Protein AF-A0A7L4EFN4-F1 (afdb_monomer_lite)

Foldseek 3Di:
DDDDDPPDDVVVVQVCQLVCCVLFPPDDPVCSVPDGDDDDDDQDLLDDLVVLLVDPDLVSLVRLLVRLLVCQLQVVWQDDLLLLLLLLLLVCCVPVNADDPVQQDLVNCVVCCSSRGHDDDDDDPCVVVDDDPDDDSSVSNSVSNNVDDHNPDDSSNSSSVSSVSSVPIPQVSWDKGKWWFWWPDDDPPDDTDIQIWIWTQGLFGIWTWRSDDPPPDPCPDDDDDDDDDDPPDDPDDRPTTQATAGLLFKAKEKAQDDDPPPDPHDPPDDVPFAIWIKIWGWDDDPNDIWIKIIIIGGSCNVVRVVSNQVSCVSSVDDDDPPDDDDDPDDDDDDDDPDPGSHPDPRDDDPDSPDPHNVRHDIFIWDDDPPDIGTDDHDPPPPPDDPPDDDDDDDDDDDDDDDDDDDDDDD

Sequence (410 aa):
EVQLKPRHRPLRLVRHWPELLLRFSLGSPAAIAQDEPCLQLRRNVFFPKSRELELQEEELLRLLYEEAREQLQGGRYPVDPPEAAELGALSCRLRLGPFERGRHTELSLRPLLGELLPPGPPARWGALFRRSREPGPAQRLLEAFARAPGPEAPPAGLYRDFLRRCHALPGYGCAFFPGAIERPSGGLLGRGGLRPVSVAVGLEGVTIIDPRQKVLGGFWGSGMGLRGALWVTPPRAPQHVLLSLTYPELCWELVGAVGQDGDPAGQDGDPTEPPQLWLEFDGDHEGAPVNRLLRVFSPQAELMSALIECCIELGGAAPPPEGQAPPPAAAAATPPEPAGARGAPLRRQQSVTQPRLQRLATIDYVREGQELRRVKPPRRSVSFFSRGGAGGGSYSPVAGGTGGAGAEQS

Structure (mmCIF, N/CA/C/O backbone):
data_AF-A0A7L4EFN4-F1
#
_entry.id   AF-A0A7L4EFN4-F1
#
loop_
_atom_site.group_PDB
_atom_site.id
_atom_site.type_symbol
_atom_site.label_atom_id
_atom_site.label_alt_id
_atom_site.label_comp_id
_atom_site.label_asym_id
_atom_site.label_entity_id
_atom_site.label_seq_id
_atom_site.pdbx_PDB_ins_code
_atom_site.Cartn_x
_atom_site.Cartn_y
_atom_site.Cartn_z
_atom_site.occupancy
_atom_site.B_iso_or_equiv
_atom_site.auth_seq_id
_atom_site.auth_comp_id
_atom_site.auth_asym_id
_atom_site.auth_atom_id
_atom_site.pdbx_PDB_model_num
ATOM 1 N N . GLU A 1 1 ? -1.710 -10.822 -4.752 1.00 87.12 1 GLU A N 1
ATOM 2 C CA . GLU A 1 1 ? -3.005 -10.108 -4.854 1.00 87.12 1 GLU A CA 1
ATOM 3 C C . GLU A 1 1 ? -3.145 -9.563 -6.265 1.00 87.12 1 GLU A C 1
ATOM 5 O O . GLU A 1 1 ? -2.152 -9.091 -6.801 1.00 87.12 1 GLU A O 1
ATOM 10 N N . VAL A 1 2 ? -4.327 -9.658 -6.879 1.00 89.94 2 VAL A N 1
ATOM 11 C CA . VAL A 1 2 ? -4.581 -9.141 -8.235 1.00 89.94 2 VAL A CA 1
ATOM 12 C C . VAL A 1 2 ? -5.962 -8.494 -8.257 1.00 89.94 2 VAL A C 1
ATOM 14 O O . VAL A 1 2 ? -6.944 -9.137 -7.889 1.00 89.94 2 VAL A O 1
ATOM 17 N N . GLN A 1 3 ? -6.054 -7.241 -8.710 1.00 93.50 3 GLN A N 1
ATOM 18 C CA . GLN A 1 3 ? -7.346 -6.593 -8.928 1.00 93.50 3 GLN A CA 1
ATOM 19 C C . GLN A 1 3 ? -7.987 -7.123 -10.215 1.00 93.50 3 GLN A C 1
ATOM 21 O O . GLN A 1 3 ? -7.416 -7.036 -11.303 1.00 93.50 3 GLN A O 1
ATOM 26 N N . LEU A 1 4 ? -9.194 -7.674 -10.098 1.00 93.06 4 LEU A N 1
ATOM 27 C CA . LEU A 1 4 ? -9.933 -8.200 -11.241 1.00 93.06 4 LEU A CA 1
ATOM 28 C C . LEU A 1 4 ? -10.665 -7.083 -11.992 1.00 93.06 4 LEU A C 1
ATOM 30 O O . LEU A 1 4 ? -11.168 -6.135 -11.394 1.00 93.06 4 LEU A O 1
ATOM 34 N N . LYS A 1 5 ? -10.769 -7.220 -13.319 1.00 91.69 5 LYS A N 1
ATOM 35 C CA . LYS A 1 5 ? -11.631 -6.364 -14.144 1.00 91.69 5 LYS A CA 1
ATOM 36 C C . LYS A 1 5 ? -13.095 -6.804 -13.987 1.00 91.69 5 LYS A C 1
ATOM 38 O O . LYS A 1 5 ? -13.323 -8.005 -13.838 1.00 91.69 5 LYS A O 1
ATOM 43 N N . PRO A 1 6 ? -14.088 -5.905 -14.141 1.00 91.81 6 PRO A N 1
ATOM 44 C CA . PRO A 1 6 ? -15.510 -6.248 -13.984 1.00 91.81 6 PRO A CA 1
ATOM 45 C C . PRO A 1 6 ? -15.987 -7.428 -14.847 1.00 91.81 6 PRO A C 1
ATOM 47 O O . PRO A 1 6 ? -16.866 -8.184 -14.454 1.00 91.81 6 PRO A O 1
ATOM 50 N N . ARG A 1 7 ? -15.373 -7.621 -16.022 1.00 92.69 7 ARG A N 1
ATOM 51 C CA . ARG A 1 7 ? -15.680 -8.720 -16.954 1.00 92.69 7 ARG A CA 1
ATOM 52 C C . ARG A 1 7 ? -15.039 -10.068 -16.599 1.00 92.69 7 ARG A C 1
ATOM 54 O O . ARG A 1 7 ? -15.344 -11.073 -17.241 1.00 92.69 7 ARG A O 1
ATOM 61 N N . HIS A 1 8 ? -14.100 -10.104 -15.653 1.00 92.94 8 HIS A N 1
ATOM 62 C CA . HIS A 1 8 ? -13.446 -11.349 -15.258 1.00 92.94 8 HIS A CA 1
ATOM 63 C C . HIS A 1 8 ? -14.428 -12.266 -14.527 1.00 92.94 8 HIS A C 1
ATOM 65 O O . HIS A 1 8 ? -15.327 -11.817 -13.826 1.00 92.94 8 HIS A O 1
ATOM 71 N N . ARG A 1 9 ? -14.233 -13.579 -14.682 1.00 92.50 9 ARG A N 1
ATOM 72 C CA . ARG A 1 9 ? -15.004 -14.612 -13.982 1.00 92.50 9 ARG A CA 1
ATOM 73 C C . ARG A 1 9 ? -14.107 -15.232 -12.910 1.00 92.50 9 ARG A C 1
ATOM 75 O O . ARG A 1 9 ? -13.312 -16.105 -13.262 1.00 92.50 9 ARG A O 1
ATOM 82 N N . PRO A 1 10 ? -14.201 -14.818 -11.634 1.00 90.81 10 PRO A N 1
ATOM 83 C CA . PRO A 1 10 ? -13.188 -15.165 -10.639 1.00 90.81 10 PRO A CA 1
ATOM 84 C C . PRO A 1 10 ? -13.036 -16.678 -10.426 1.00 90.81 10 PRO A C 1
ATOM 86 O O . PRO A 1 10 ? -11.923 -17.188 -10.396 1.00 90.81 10 PRO A O 1
ATOM 89 N N . LEU A 1 11 ? -14.142 -17.429 -10.436 1.00 87.69 11 LEU A N 1
ATOM 90 C CA . LEU A 1 11 ? -14.120 -18.894 -10.309 1.00 87.69 11 LEU A CA 1
ATOM 91 C C . LEU A 1 11 ? -13.404 -19.612 -11.466 1.00 87.69 11 LEU A C 1
ATOM 93 O O . LEU A 1 11 ? -12.916 -20.725 -11.295 1.00 87.69 11 LEU A O 1
ATOM 97 N N . ARG A 1 12 ? -13.318 -18.996 -12.655 1.00 89.38 12 ARG A N 1
ATOM 98 C CA . ARG A 1 12 ? -12.508 -19.543 -13.756 1.00 89.38 12 ARG A CA 1
ATOM 99 C C . ARG A 1 12 ? -11.021 -19.272 -13.554 1.00 89.38 12 ARG A C 1
ATOM 101 O O . ARG A 1 12 ? -10.216 -20.084 -13.994 1.00 89.38 12 ARG A O 1
ATOM 108 N N . LEU A 1 13 ? -10.660 -18.169 -12.898 1.00 87.56 13 LEU A N 1
ATOM 109 C CA . LEU A 1 13 ? -9.265 -17.843 -12.592 1.00 87.56 13 LEU A CA 1
ATOM 110 C C . LEU A 1 13 ? -8.680 -18.789 -11.547 1.00 87.56 13 LEU A C 1
ATOM 112 O O . LEU A 1 13 ? -7.526 -19.164 -11.686 1.00 87.56 13 LEU A O 1
ATOM 116 N N . VAL A 1 14 ? -9.487 -19.252 -10.585 1.00 88.50 14 VAL A N 1
ATOM 117 C CA . VAL A 1 14 ? -9.067 -20.268 -9.601 1.00 88.50 14 VAL A CA 1
ATOM 118 C C . VAL A 1 14 ? -8.507 -21.518 -10.286 1.00 88.50 14 VAL A C 1
ATOM 120 O O . VAL A 1 14 ? -7.489 -22.048 -9.862 1.00 88.50 14 VAL A O 1
ATOM 123 N N . ARG A 1 15 ? -9.120 -21.954 -11.396 1.00 88.50 15 ARG A N 1
ATOM 124 C CA . ARG A 1 15 ? -8.648 -23.122 -12.161 1.00 88.50 15 ARG A CA 1
ATOM 125 C C . ARG A 1 15 ? -7.286 -22.921 -12.821 1.00 88.50 15 ARG A C 1
ATOM 127 O O . ARG A 1 15 ? -6.629 -23.910 -13.090 1.00 88.50 15 ARG A O 1
ATOM 134 N N . HIS A 1 16 ? -6.919 -21.673 -13.100 1.00 90.44 16 HIS A N 1
ATOM 135 C CA . HIS A 1 16 ? -5.650 -21.305 -13.730 1.00 90.44 16 HIS A CA 1
ATOM 136 C C . HIS A 1 16 ? -4.651 -20.745 -12.706 1.00 90.44 16 HIS A C 1
ATOM 138 O O . HIS A 1 16 ? -3.652 -20.126 -13.073 1.00 90.44 16 HIS A O 1
ATOM 144 N N . TRP A 1 17 ? -4.963 -20.844 -11.409 1.00 91.31 17 TRP A N 1
ATOM 145 C CA . TRP A 1 17 ? -4.147 -20.248 -10.360 1.00 91.31 17 TRP A CA 1
ATOM 146 C C . TRP A 1 17 ? -2.728 -20.823 -10.311 1.00 91.31 17 TRP A C 1
ATOM 148 O O . TRP A 1 17 ? -1.796 -20.019 -10.259 1.00 91.31 17 TRP A O 1
ATOM 158 N N . PRO A 1 18 ? -2.515 -22.153 -10.421 1.00 89.31 18 PRO A N 1
ATOM 159 C CA . PRO A 1 18 ? -1.166 -22.713 -10.471 1.00 89.31 18 PRO A CA 1
ATOM 160 C C . PRO A 1 18 ? -0.329 -22.144 -11.625 1.00 89.31 18 PRO A C 1
ATOM 162 O O . PRO A 1 18 ? 0.821 -21.760 -11.425 1.00 89.31 18 PRO A O 1
ATOM 165 N N . GLU A 1 19 ? -0.907 -22.015 -12.821 1.00 89.44 19 GLU A N 1
ATOM 166 C CA . GLU A 1 19 ? -0.237 -21.462 -14.001 1.00 89.44 19 GLU A CA 1
ATOM 167 C C . GLU A 1 19 ? 0.092 -19.976 -13.820 1.00 89.44 19 GLU A C 1
ATOM 169 O O . GLU A 1 19 ? 1.180 -19.523 -14.182 1.00 89.44 19 GLU A O 1
ATOM 174 N N . LEU A 1 20 ? -0.825 -19.211 -13.222 1.00 90.31 20 LEU A N 1
ATOM 175 C CA . LEU A 1 20 ? -0.593 -17.806 -12.892 1.00 90.31 20 LEU A CA 1
ATOM 176 C C . LEU A 1 20 ? 0.536 -17.649 -11.869 1.00 90.31 20 LEU A C 1
ATOM 178 O O . LEU A 1 20 ? 1.372 -16.761 -12.029 1.00 90.31 20 LEU A O 1
ATOM 182 N N . LEU A 1 21 ? 0.602 -18.510 -10.851 1.00 89.31 21 LEU A N 1
ATOM 183 C CA . LEU A 1 21 ? 1.691 -18.496 -9.876 1.00 89.31 21 LEU A CA 1
ATOM 184 C C . LEU A 1 21 ? 3.031 -18.855 -10.520 1.00 89.31 21 LEU A C 1
ATOM 186 O O . LEU A 1 21 ? 4.016 -18.170 -10.262 1.00 89.31 21 LEU A O 1
ATOM 190 N N . LEU A 1 22 ? 3.080 -19.868 -11.387 1.00 87.19 22 LEU A N 1
ATOM 191 C CA . LEU A 1 22 ? 4.308 -20.230 -12.103 1.00 87.19 22 LEU A CA 1
ATOM 192 C C . LEU A 1 22 ? 4.820 -19.090 -12.989 1.00 87.19 22 LEU A C 1
ATOM 194 O O . LEU A 1 22 ? 6.027 -18.884 -13.080 1.00 87.19 22 LEU A O 1
ATOM 198 N N . ARG A 1 23 ? 3.914 -18.330 -13.615 1.00 87.12 23 ARG A N 1
ATOM 199 C CA . ARG A 1 23 ? 4.282 -17.206 -14.485 1.00 87.12 23 ARG A CA 1
ATOM 200 C C . ARG A 1 23 ? 4.665 -15.946 -13.714 1.00 87.12 23 ARG A C 1
ATOM 202 O O . ARG A 1 23 ? 5.585 -15.247 -14.122 1.00 87.12 23 ARG A O 1
ATOM 209 N N . PHE A 1 24 ? 3.939 -15.621 -12.646 1.00 88.56 24 PHE A N 1
ATOM 210 C CA . PHE A 1 24 ? 3.994 -14.297 -12.019 1.00 88.56 24 PHE A CA 1
ATOM 211 C C . PHE A 1 24 ? 4.542 -14.295 -10.587 1.00 88.56 24 PHE A C 1
ATOM 213 O O . PHE A 1 24 ? 4.743 -13.222 -10.022 1.00 88.56 24 PHE A O 1
ATOM 220 N N . SER A 1 25 ? 4.777 -15.444 -9.955 1.00 84.38 25 SER A N 1
ATOM 221 C CA . SER A 1 25 ? 5.258 -15.496 -8.570 1.00 84.38 25 SER A CA 1
ATOM 222 C C . SER A 1 25 ? 6.784 -15.491 -8.479 1.00 84.38 25 SER A C 1
ATOM 224 O O . SER A 1 25 ? 7.489 -16.027 -9.325 1.00 84.38 25 SER A O 1
ATOM 226 N N . LEU A 1 26 ? 7.291 -14.919 -7.387 1.00 80.12 26 LEU A N 1
ATOM 227 C CA . LEU A 1 26 ? 8.680 -15.070 -6.931 1.00 80.12 26 LEU A CA 1
ATOM 228 C C . LEU A 1 26 ? 8.793 -16.102 -5.787 1.00 80.12 26 LEU A C 1
ATOM 230 O O . LEU A 1 26 ? 9.808 -16.162 -5.091 1.00 80.12 26 LEU A O 1
ATOM 234 N N . GLY A 1 27 ? 7.722 -16.859 -5.529 1.00 77.88 27 GLY A N 1
ATOM 235 C CA . GLY A 1 27 ? 7.653 -17.858 -4.468 1.00 77.88 27 GLY A CA 1
ATOM 236 C C . GLY A 1 27 ? 8.519 -19.086 -4.750 1.00 77.88 27 GLY A C 1
ATOM 237 O O . GLY A 1 27 ? 8.754 -19.461 -5.894 1.00 77.88 27 GLY A O 1
ATOM 238 N N . SER A 1 28 ? 8.979 -19.749 -3.686 1.00 81.94 28 SER A N 1
ATOM 239 C CA . SER A 1 28 ? 9.609 -21.068 -3.827 1.00 81.94 28 SER A CA 1
ATOM 240 C C . SER A 1 28 ? 8.607 -22.094 -4.383 1.00 81.94 28 SER A C 1
ATOM 242 O O . SER A 1 28 ? 7.412 -21.946 -4.115 1.00 81.94 28 SER A O 1
ATOM 244 N N . PRO A 1 29 ? 9.055 -23.174 -5.052 1.00 84.94 29 PRO A N 1
ATOM 245 C CA . PRO A 1 29 ? 8.155 -24.220 -5.542 1.00 84.94 29 PRO A CA 1
ATOM 246 C C . PRO A 1 29 ? 7.222 -24.783 -4.461 1.00 84.94 29 PRO A C 1
ATOM 248 O O . PRO A 1 29 ? 6.041 -24.990 -4.712 1.00 84.94 29 PRO A O 1
ATOM 251 N N . ALA A 1 30 ? 7.723 -24.953 -3.232 1.00 87.00 30 ALA A N 1
ATOM 252 C CA . ALA A 1 30 ? 6.919 -25.412 -2.101 1.00 87.00 30 ALA A CA 1
ATOM 253 C C . ALA A 1 30 ? 5.837 -24.400 -1.688 1.00 87.00 30 ALA A C 1
ATOM 255 O O . ALA A 1 30 ? 4.728 -24.802 -1.355 1.00 87.00 30 ALA A O 1
ATOM 256 N N . ALA A 1 31 ? 6.150 -23.100 -1.729 1.00 84.44 31 ALA A N 1
ATOM 257 C CA . ALA A 1 31 ? 5.183 -22.046 -1.431 1.00 84.44 31 ALA A CA 1
ATOM 258 C C . ALA A 1 31 ? 4.107 -21.957 -2.521 1.00 84.44 31 ALA A C 1
ATOM 260 O O . ALA A 1 31 ? 2.933 -21.888 -2.195 1.00 84.44 31 ALA A O 1
ATOM 261 N N . ILE A 1 32 ? 4.501 -22.026 -3.798 1.00 87.50 32 ILE A N 1
ATOM 262 C CA . ILE A 1 32 ? 3.569 -22.035 -4.936 1.00 87.50 32 ILE A CA 1
ATOM 263 C C . ILE A 1 32 ? 2.629 -23.245 -4.866 1.00 87.50 32 ILE A C 1
ATOM 265 O O . ILE A 1 32 ? 1.433 -23.097 -5.078 1.00 87.50 32 ILE A O 1
ATOM 269 N N . ALA A 1 33 ? 3.149 -24.430 -4.532 1.00 87.94 33 ALA A N 1
ATOM 270 C CA . ALA A 1 33 ? 2.354 -25.655 -4.450 1.00 87.94 33 ALA A CA 1
ATOM 271 C C . ALA A 1 33 ? 1.297 -25.646 -3.329 1.00 87.94 33 ALA A C 1
ATOM 273 O O . ALA A 1 33 ? 0.359 -26.435 -3.383 1.00 87.94 33 ALA A O 1
ATOM 274 N N . GLN A 1 34 ? 1.464 -24.796 -2.313 1.00 89.38 34 GLN A N 1
ATOM 275 C CA . GLN A 1 34 ? 0.554 -24.675 -1.167 1.00 89.38 34 GLN A CA 1
ATOM 276 C C . GLN A 1 34 ? -0.332 -23.422 -1.242 1.00 89.38 34 GLN A C 1
ATOM 278 O O . GLN A 1 34 ? -1.137 -23.196 -0.342 1.00 89.38 34 GLN A O 1
ATOM 283 N N . ASP A 1 35 ? -0.155 -22.578 -2.260 1.00 91.25 35 ASP A N 1
ATOM 284 C CA . ASP A 1 35 ? -0.866 -21.307 -2.379 1.00 91.25 35 ASP A CA 1
ATOM 285 C C . ASP A 1 35 ? -2.257 -21.522 -2.996 1.00 91.25 35 ASP A C 1
ATOM 287 O O . ASP A 1 35 ? -2.402 -22.082 -4.085 1.00 91.25 35 ASP A O 1
ATOM 291 N N . GLU A 1 36 ? -3.288 -21.056 -2.288 1.00 90.62 36 GLU A N 1
ATOM 292 C CA . GLU A 1 36 ? -4.684 -21.130 -2.713 1.00 90.62 36 GLU A CA 1
ATOM 293 C C . GLU A 1 36 ? -5.283 -19.721 -2.854 1.00 90.62 36 GLU A C 1
ATOM 295 O O . GLU A 1 36 ? -5.143 -18.885 -1.952 1.00 90.62 36 GLU A O 1
ATOM 300 N N . PRO A 1 37 ? -6.000 -19.425 -3.954 1.00 92.31 37 PRO A N 1
ATOM 301 C CA . PRO A 1 37 ? -6.595 -18.115 -4.155 1.00 92.31 37 PRO A CA 1
ATOM 302 C C . PRO A 1 37 ? -7.880 -17.968 -3.339 1.00 92.31 37 PRO A C 1
ATOM 304 O O . PRO A 1 37 ? -8.733 -18.854 -3.320 1.00 92.31 37 PRO A O 1
ATOM 307 N N . CYS A 1 38 ? -8.095 -16.781 -2.773 1.00 91.75 38 CYS A N 1
ATOM 308 C CA . CYS A 1 38 ? -9.383 -16.383 -2.210 1.00 91.75 38 CYS A CA 1
ATOM 309 C C . CYS A 1 38 ? -9.903 -15.102 -2.872 1.00 91.75 38 CYS A C 1
ATOM 311 O O . CYS A 1 38 ? -9.138 -14.285 -3.392 1.00 91.75 38 CYS A O 1
ATOM 313 N N . LEU A 1 39 ? -11.227 -14.929 -2.869 1.00 92.88 39 LEU A N 1
ATOM 314 C CA . LEU A 1 39 ? -11.858 -13.690 -3.314 1.00 92.88 39 LEU A CA 1
ATOM 315 C C . LEU A 1 39 ? -11.998 -12.740 -2.137 1.00 92.88 39 LEU A C 1
ATOM 317 O O . LEU A 1 39 ? -12.513 -13.116 -1.088 1.00 92.88 39 LEU A O 1
ATOM 321 N N . GLN A 1 40 ? -11.563 -11.504 -2.343 1.00 92.69 40 GLN A N 1
ATOM 322 C CA . GLN A 1 40 ? -11.603 -10.458 -1.335 1.00 92.69 40 GLN A CA 1
ATOM 323 C C . GLN A 1 40 ? -12.291 -9.225 -1.913 1.00 92.69 40 GLN A C 1
ATOM 325 O O . GLN A 1 40 ? -12.031 -8.839 -3.056 1.00 92.69 40 GLN A O 1
ATOM 330 N N . LEU A 1 41 ? -13.155 -8.601 -1.114 1.00 93.56 41 LEU A N 1
ATOM 331 C CA . LEU A 1 41 ? -13.611 -7.242 -1.370 1.00 93.56 41 LEU A CA 1
ATOM 332 C C . LEU A 1 41 ? -12.538 -6.297 -0.840 1.00 93.56 41 LEU A C 1
ATOM 334 O O . LEU A 1 41 ? -12.240 -6.327 0.350 1.00 93.56 41 LEU A O 1
ATOM 338 N N . ARG A 1 42 ? -11.954 -5.494 -1.728 1.00 95.06 42 ARG A N 1
ATOM 339 C CA . ARG A 1 42 ? -10.861 -4.580 -1.398 1.00 95.06 42 ARG A CA 1
ATOM 340 C C . ARG A 1 42 ? -11.022 -3.233 -2.076 1.00 95.06 42 ARG A C 1
ATOM 342 O O . ARG A 1 42 ? -11.760 -3.106 -3.057 1.00 95.06 42 ARG A O 1
ATOM 349 N N . ARG A 1 43 ? -10.300 -2.241 -1.568 1.00 95.19 43 ARG A N 1
ATOM 350 C CA . ARG A 1 43 ? -10.169 -0.914 -2.153 1.00 95.19 43 ARG A CA 1
ATOM 351 C C . ARG A 1 43 ? -9.725 -1.034 -3.609 1.00 95.19 43 ARG A C 1
ATOM 353 O O . ARG A 1 43 ? -8.708 -1.648 -3.924 1.00 95.19 43 ARG A O 1
ATOM 360 N N . ASN A 1 44 ? -10.468 -0.384 -4.497 1.00 95.12 44 ASN A N 1
ATOM 361 C CA . ASN A 1 44 ? -10.072 -0.249 -5.891 1.00 95.12 44 ASN A CA 1
ATOM 362 C C . ASN A 1 44 ? -8.837 0.664 -5.983 1.00 95.12 44 ASN A C 1
ATOM 364 O O . ASN A 1 44 ? -8.884 1.803 -5.518 1.00 95.12 44 ASN A O 1
ATOM 368 N N . VAL A 1 45 ? -7.749 0.192 -6.600 1.00 94.69 45 VAL A N 1
ATOM 369 C CA . VAL A 1 45 ? -6.512 0.974 -6.796 1.00 94.69 45 VAL A CA 1
ATOM 370 C C . VAL A 1 45 ? -6.772 2.302 -7.520 1.00 94.69 45 VAL A C 1
ATOM 372 O O . VAL A 1 45 ? -6.104 3.293 -7.240 1.00 94.69 45 VAL A O 1
ATOM 375 N N . PHE A 1 46 ? -7.799 2.344 -8.375 1.00 94.06 46 PHE A N 1
ATOM 376 C CA . PHE A 1 46 ? -8.214 3.518 -9.144 1.00 94.06 46 PHE A CA 1
ATOM 377 C C . PHE A 1 46 ? -9.207 4.433 -8.416 1.00 94.06 46 PHE A C 1
ATOM 379 O O . PHE A 1 46 ? -9.695 5.390 -9.009 1.00 94.06 46 PHE A O 1
ATOM 386 N N . PHE A 1 47 ? -9.548 4.160 -7.155 1.00 93.38 47 PHE A N 1
ATOM 387 C CA . PHE A 1 47 ? -10.364 5.085 -6.373 1.00 93.38 47 PHE A CA 1
ATOM 388 C C . PHE A 1 47 ? -9.476 6.212 -5.812 1.00 93.38 47 PHE A C 1
ATOM 390 O O . PHE A 1 47 ? -8.473 5.906 -5.159 1.00 93.38 47 PHE A O 1
ATOM 397 N N . PRO A 1 48 ? -9.776 7.503 -6.043 1.00 91.44 48 PRO A N 1
ATOM 398 C CA . PRO A 1 48 ? -8.954 8.596 -5.526 1.00 91.44 48 PRO A CA 1
ATOM 399 C C . PRO A 1 48 ? -9.013 8.695 -3.999 1.00 91.44 48 PRO A C 1
ATOM 401 O O . PRO A 1 48 ? -10.097 8.677 -3.418 1.00 91.44 48 PRO A O 1
ATOM 404 N N . LYS A 1 49 ? -7.858 8.887 -3.347 1.00 90.44 49 LYS A N 1
ATOM 405 C CA . LYS A 1 49 ? -7.780 9.061 -1.884 1.00 90.44 49 LYS A CA 1
ATOM 406 C C . LYS A 1 49 ? -8.657 10.218 -1.396 1.00 90.44 49 LYS A C 1
ATOM 408 O O . LYS A 1 49 ? -9.375 10.065 -0.417 1.00 90.44 49 LYS A O 1
ATOM 413 N N . SER A 1 50 ? -8.659 11.350 -2.104 1.00 87.19 50 SER A N 1
ATOM 414 C CA . SER A 1 50 ? -9.457 12.533 -1.742 1.00 87.19 50 SER A CA 1
ATOM 415 C C . SER A 1 50 ? -10.947 12.221 -1.577 1.00 87.19 50 SER A C 1
ATOM 417 O O . SER A 1 50 ? -11.566 12.690 -0.625 1.00 87.19 50 SER A O 1
ATOM 419 N N . ARG A 1 51 ? -11.494 11.354 -2.438 1.00 92.88 51 ARG A N 1
ATOM 420 C CA . ARG A 1 51 ? -12.901 10.937 -2.399 1.00 92.88 51 ARG A CA 1
ATOM 421 C C . ARG A 1 51 ? -13.230 10.025 -1.218 1.00 92.88 51 ARG A C 1
ATOM 423 O O . ARG A 1 51 ? -14.380 9.982 -0.800 1.00 92.88 51 ARG A O 1
ATOM 430 N N . GLU A 1 52 ? -12.253 9.330 -0.635 1.00 94.56 52 GLU A N 1
ATOM 431 C CA . GLU A 1 52 ? -12.490 8.466 0.534 1.00 94.56 52 GLU A CA 1
ATOM 432 C C . GLU A 1 52 ? -12.963 9.257 1.754 1.00 94.56 52 GLU A C 1
ATOM 434 O O . GLU A 1 52 ? -13.798 8.772 2.512 1.00 94.56 52 GLU A O 1
ATOM 439 N N . LEU A 1 53 ? -12.455 10.480 1.948 1.00 92.00 53 LEU A N 1
ATOM 440 C CA . LEU A 1 53 ? -12.827 11.309 3.100 1.00 92.00 53 LEU A CA 1
ATOM 441 C C . LEU A 1 53 ? -14.192 11.991 2.923 1.00 92.00 53 LEU A C 1
ATOM 443 O O . LEU A 1 53 ? -14.787 12.421 3.912 1.00 92.00 53 LEU A O 1
ATOM 447 N N . GLU A 1 54 ? -14.687 12.066 1.685 1.00 94.94 54 GLU A N 1
ATOM 448 C CA . GLU A 1 54 ? -16.001 12.617 1.329 1.00 94.94 54 GLU A CA 1
ATOM 449 C C . GLU A 1 54 ? -17.142 11.610 1.546 1.00 94.94 54 GLU A C 1
ATOM 451 O O . GLU A 1 54 ? -18.306 12.013 1.627 1.00 94.94 54 GLU A O 1
ATOM 456 N N . LEU A 1 55 ? -16.822 10.314 1.671 1.00 95.00 55 LEU A N 1
ATOM 457 C CA . LEU A 1 55 ? -17.799 9.256 1.927 1.00 95.00 55 LEU A CA 1
ATOM 458 C C . LEU A 1 55 ? -18.597 9.564 3.192 1.00 95.00 55 LEU A C 1
ATOM 460 O O . LEU A 1 55 ? -18.012 9.892 4.223 1.00 95.00 55 LEU A O 1
ATOM 464 N N . GLN A 1 56 ? -19.924 9.450 3.115 1.00 95.06 56 GLN A N 1
ATOM 465 C CA . GLN A 1 56 ? -20.829 9.668 4.250 1.00 95.06 56 GLN A CA 1
ATOM 466 C C . GLN A 1 56 ? -21.129 8.374 5.013 1.00 95.06 56 GLN A C 1
ATOM 468 O O . GLN A 1 56 ? -21.224 8.410 6.237 1.00 95.06 56 GLN A O 1
ATOM 473 N N . GLU A 1 57 ? -21.195 7.250 4.296 1.00 96.94 57 GLU A N 1
ATOM 474 C CA . GLU A 1 57 ? -21.541 5.936 4.843 1.00 96.94 57 GLU A CA 1
ATOM 475 C C . GLU A 1 57 ? -20.453 5.402 5.786 1.00 96.94 57 GLU A C 1
ATOM 477 O O . GLU A 1 57 ? -19.293 5.217 5.393 1.00 96.94 57 GLU A O 1
ATOM 482 N N . GLU A 1 58 ? -20.833 5.116 7.032 1.00 96.94 58 GLU A N 1
ATOM 483 C CA . GLU A 1 58 ? -19.916 4.609 8.055 1.00 96.94 58 GLU A CA 1
ATOM 484 C C . GLU A 1 58 ? -19.362 3.230 7.678 1.00 96.94 58 GLU A C 1
ATOM 486 O O . GLU A 1 58 ? -18.179 2.956 7.880 1.00 96.94 58 GLU A O 1
ATOM 491 N N . GLU A 1 59 ? -20.176 2.373 7.065 1.00 97.00 59 GLU A N 1
ATOM 492 C CA . GLU A 1 59 ? -19.799 1.021 6.666 1.00 97.00 59 GLU A CA 1
ATOM 493 C C . GLU A 1 59 ? -18.704 1.023 5.598 1.00 97.00 59 GLU A C 1
ATOM 495 O O . GLU A 1 59 ? -17.795 0.192 5.655 1.00 97.00 59 GLU A O 1
ATOM 500 N N . LEU A 1 60 ? -18.745 1.965 4.649 1.00 96.94 60 LEU A N 1
ATOM 501 C CA . LEU A 1 60 ? -17.704 2.099 3.626 1.00 96.94 60 LEU A CA 1
ATOM 502 C C . LEU A 1 60 ? -16.391 2.594 4.236 1.00 96.94 60 LEU A C 1
ATOM 504 O O . LEU A 1 60 ? -15.326 2.052 3.935 1.00 96.94 60 LEU A O 1
ATOM 508 N N . LEU A 1 61 ? -16.467 3.575 5.140 1.00 97.75 61 LEU A N 1
ATOM 509 C CA . LEU A 1 61 ? -15.310 4.051 5.900 1.00 97.75 61 LEU A CA 1
ATOM 510 C C . LEU A 1 61 ? -14.704 2.933 6.751 1.00 97.75 61 LEU A C 1
ATOM 512 O O . LEU A 1 61 ? -13.483 2.790 6.794 1.00 97.75 61 LEU A O 1
ATOM 516 N N . ARG A 1 62 ? -15.547 2.103 7.374 1.00 97.88 62 ARG A N 1
ATOM 517 C CA . ARG A 1 62 ? -15.117 0.933 8.139 1.00 97.88 62 ARG A CA 1
ATOM 518 C C . ARG A 1 62 ? -14.397 -0.077 7.250 1.00 97.88 62 ARG A C 1
ATOM 520 O O . ARG A 1 62 ? -13.341 -0.548 7.646 1.00 97.88 62 ARG A O 1
ATOM 527 N N . LEU A 1 63 ? -14.915 -0.398 6.061 1.00 97.69 63 LEU A N 1
ATOM 528 C CA . LEU A 1 63 ? -14.250 -1.327 5.134 1.00 97.69 63 LEU A CA 1
ATOM 529 C C . LEU A 1 63 ? -12.861 -0.824 4.710 1.00 97.69 63 LEU A C 1
ATOM 531 O O . LEU A 1 63 ? -11.899 -1.590 4.739 1.00 97.69 63 LEU A O 1
ATOM 535 N N . LEU A 1 64 ? -12.742 0.465 4.374 1.00 97.94 64 LEU A N 1
ATOM 536 C CA . LEU A 1 64 ? -11.453 1.085 4.051 1.00 97.94 64 LEU A CA 1
ATOM 537 C C . LEU A 1 64 ? -10.496 1.065 5.250 1.00 97.94 64 LEU A C 1
ATOM 539 O O . LEU A 1 64 ? -9.316 0.757 5.092 1.00 97.94 64 LEU A O 1
ATOM 543 N N . TYR A 1 65 ? -11.002 1.371 6.448 1.00 97.88 65 TYR A N 1
ATOM 544 C CA . TYR A 1 65 ? -10.232 1.328 7.689 1.00 97.88 65 TYR A CA 1
ATOM 545 C C . TYR A 1 65 ? -9.710 -0.078 7.995 1.00 97.88 65 TYR A C 1
ATOM 547 O O . TYR A 1 65 ? -8.529 -0.224 8.301 1.00 97.88 65 TYR A O 1
ATOM 555 N N . GLU A 1 66 ? -10.563 -1.102 7.914 1.00 96.88 66 GLU A N 1
ATOM 556 C CA . GLU A 1 66 ? -10.191 -2.492 8.197 1.00 96.88 66 GLU A CA 1
ATOM 557 C C . GLU A 1 66 ? -9.072 -2.948 7.253 1.00 96.88 66 GLU A C 1
ATOM 559 O O . GLU A 1 66 ? -8.040 -3.436 7.713 1.00 96.88 66 GLU A O 1
ATOM 564 N N . GLU A 1 67 ? -9.202 -2.664 5.953 1.00 96.06 67 GLU A N 1
ATOM 565 C CA . GLU A 1 67 ? -8.141 -2.939 4.984 1.00 96.06 67 GLU A CA 1
ATOM 566 C C . GLU A 1 67 ? -6.850 -2.172 5.312 1.00 96.06 67 GLU A C 1
ATOM 568 O O . GLU A 1 67 ? -5.767 -2.758 5.354 1.00 96.06 67 GLU A O 1
ATOM 573 N N . ALA A 1 68 ? -6.937 -0.865 5.567 1.00 96.44 68 ALA A N 1
ATOM 574 C CA . ALA A 1 68 ? -5.774 -0.038 5.879 1.00 96.44 68 ALA A CA 1
ATOM 575 C C . ALA A 1 68 ? -5.051 -0.513 7.151 1.00 96.44 68 ALA A C 1
ATOM 577 O O . ALA A 1 68 ? -3.817 -0.554 7.187 1.00 96.44 68 ALA A O 1
ATOM 578 N N . ARG A 1 69 ? -5.811 -0.909 8.180 1.00 95.38 69 ARG A N 1
ATOM 579 C CA . ARG A 1 69 ? -5.297 -1.458 9.439 1.00 95.38 69 ARG A CA 1
ATOM 580 C C . ARG A 1 69 ? -4.564 -2.773 9.204 1.00 95.38 69 ARG A C 1
ATOM 582 O O . ARG A 1 69 ? -3.449 -2.922 9.695 1.00 95.38 69 ARG A O 1
ATOM 589 N N . GLU A 1 70 ? -5.140 -3.692 8.432 1.00 92.00 70 GLU A N 1
ATOM 590 C CA . GLU A 1 70 ? -4.496 -4.965 8.087 1.00 92.00 70 GLU A CA 1
ATOM 591 C C . GLU A 1 70 ? -3.188 -4.754 7.312 1.00 92.00 70 GLU A C 1
ATOM 593 O O . GLU A 1 70 ? -2.176 -5.394 7.604 1.00 92.00 70 GLU A O 1
ATOM 598 N N . GLN A 1 71 ? -3.157 -3.815 6.361 1.00 91.00 71 GLN A N 1
ATOM 599 C CA . GLN A 1 71 ? -1.941 -3.497 5.603 1.00 91.00 71 GLN A CA 1
ATOM 600 C C . GLN A 1 71 ? -0.848 -2.864 6.477 1.00 91.00 71 GLN A C 1
ATOM 602 O O . GLN A 1 71 ? 0.337 -3.188 6.330 1.00 91.00 71 GLN A O 1
ATOM 607 N N . LEU A 1 72 ? -1.238 -1.994 7.415 1.00 89.69 72 LEU A N 1
ATOM 608 C CA . LEU A 1 72 ? -0.340 -1.408 8.408 1.00 89.69 72 LEU A CA 1
ATOM 609 C C . LEU A 1 72 ? 0.238 -2.490 9.332 1.00 89.69 72 LEU A C 1
ATOM 611 O O . LEU A 1 72 ? 1.455 -2.578 9.489 1.00 89.69 72 LEU A O 1
ATOM 615 N N . GLN A 1 73 ? -0.622 -3.348 9.887 1.00 87.06 73 GLN A N 1
ATOM 616 C CA . GLN A 1 73 ? -0.242 -4.474 10.742 1.00 87.06 73 GLN A CA 1
ATOM 617 C C . GLN A 1 73 ? 0.667 -5.463 10.000 1.00 87.06 73 GLN A C 1
ATOM 619 O O . GLN A 1 73 ? 1.640 -5.952 10.562 1.00 87.06 73 GLN A O 1
ATOM 624 N N . GLY A 1 74 ? 0.408 -5.720 8.718 1.00 84.62 74 GLY A N 1
ATOM 625 C CA . GLY A 1 74 ? 1.262 -6.544 7.860 1.00 84.62 74 GLY A CA 1
ATOM 626 C C . GLY A 1 74 ? 2.618 -5.909 7.525 1.00 84.62 74 GLY A C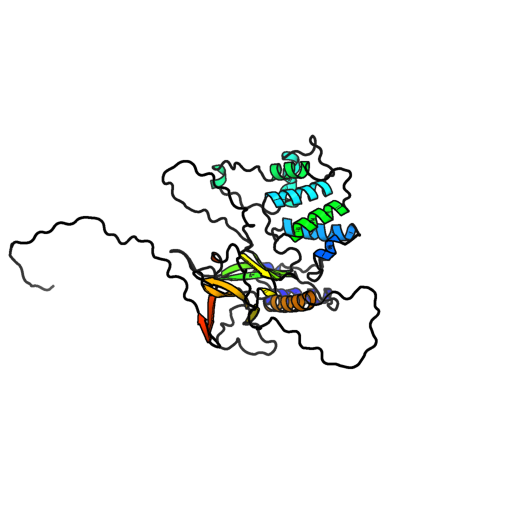 1
ATOM 627 O O . GLY A 1 74 ? 3.441 -6.542 6.865 1.00 84.62 74 GLY A O 1
ATOM 628 N N . GLY A 1 75 ? 2.866 -4.666 7.953 1.00 84.56 75 GLY A N 1
ATOM 629 C CA . GLY A 1 75 ? 4.110 -3.938 7.716 1.00 84.56 75 GLY A CA 1
ATOM 630 C C . GLY A 1 75 ? 4.278 -3.438 6.279 1.00 84.56 75 GLY A C 1
ATOM 631 O O . GLY A 1 75 ? 5.402 -3.124 5.882 1.00 84.56 75 GLY A O 1
ATOM 632 N N . ARG A 1 76 ? 3.197 -3.368 5.485 1.00 86.75 76 ARG A N 1
ATOM 633 C CA . ARG A 1 76 ? 3.269 -2.898 4.088 1.00 86.75 76 ARG A CA 1
ATOM 634 C C . ARG A 1 76 ? 3.483 -1.400 3.982 1.00 86.75 76 ARG A C 1
ATOM 636 O O . ARG A 1 76 ? 4.147 -0.958 3.048 1.00 86.75 76 ARG A O 1
ATOM 643 N N . TYR A 1 77 ? 2.947 -0.640 4.933 1.00 88.88 77 TYR A N 1
ATOM 644 C CA . TYR A 1 77 ? 3.120 0.805 5.001 1.00 88.88 77 TYR A CA 1
ATOM 645 C C . TYR A 1 77 ? 4.317 1.156 5.888 1.00 88.88 77 TYR A C 1
ATOM 647 O O . TYR A 1 77 ? 4.290 0.883 7.092 1.00 88.88 77 TYR A O 1
ATOM 655 N N . PRO A 1 78 ? 5.379 1.770 5.332 1.00 86.50 78 PRO A N 1
ATOM 656 C CA . PRO A 1 78 ? 6.435 2.366 6.131 1.00 86.50 78 PRO A CA 1
ATOM 657 C C . PRO A 1 78 ? 5.849 3.448 7.035 1.00 86.50 78 PRO A C 1
ATOM 659 O O . PRO A 1 78 ? 5.309 4.439 6.554 1.00 86.50 78 PRO A O 1
ATOM 662 N N . VAL A 1 79 ? 5.981 3.266 8.344 1.00 86.75 79 VAL A N 1
ATOM 663 C CA . VAL A 1 79 ? 5.462 4.200 9.342 1.00 86.75 79 VAL A CA 1
ATOM 664 C C . VAL A 1 79 ? 6.443 4.301 10.503 1.00 86.75 79 VAL A C 1
ATOM 666 O O . VAL A 1 79 ? 7.062 3.310 10.904 1.00 86.75 79 VAL A O 1
ATOM 669 N N . ASP A 1 80 ? 6.611 5.506 11.037 1.00 86.12 80 ASP A N 1
ATOM 670 C CA . ASP A 1 80 ? 7.458 5.713 12.204 1.00 86.12 80 ASP A CA 1
ATOM 671 C C . ASP A 1 80 ? 6.727 5.330 13.500 1.00 86.12 80 ASP A C 1
ATOM 673 O O . ASP A 1 80 ? 5.509 5.489 13.598 1.00 86.12 80 ASP A O 1
ATOM 677 N N . PRO A 1 81 ? 7.442 4.855 14.538 1.00 88.25 81 PRO A N 1
ATOM 678 C CA . PRO A 1 81 ? 6.810 4.366 15.762 1.00 88.25 81 PRO A CA 1
ATOM 679 C C . PRO A 1 81 ? 5.849 5.337 16.477 1.00 88.25 81 PRO A C 1
ATOM 681 O O . PRO A 1 81 ? 4.881 4.840 17.054 1.00 88.25 81 PRO A O 1
ATOM 684 N N . PRO A 1 82 ? 6.074 6.669 16.501 1.00 90.50 82 PRO A N 1
ATOM 685 C CA . PRO A 1 82 ? 5.104 7.609 17.066 1.00 90.50 82 PRO A CA 1
ATOM 686 C C . PRO A 1 82 ? 3.805 7.676 16.256 1.00 90.50 82 PRO A C 1
ATOM 688 O O . PRO A 1 82 ? 2.733 7.552 16.834 1.00 90.50 82 PRO A O 1
ATOM 691 N N . GLU A 1 83 ? 3.889 7.781 14.927 1.00 91.94 83 GLU A N 1
ATOM 692 C CA . GLU A 1 83 ? 2.700 7.836 14.063 1.00 91.94 83 GLU A CA 1
ATOM 693 C C . GLU A 1 83 ? 1.932 6.509 14.087 1.00 91.94 83 GLU A C 1
ATOM 695 O O . GLU A 1 83 ? 0.705 6.484 14.152 1.00 91.94 83 GLU A O 1
ATOM 700 N N . ALA A 1 84 ? 2.653 5.386 14.144 1.00 92.81 84 ALA A N 1
ATOM 701 C CA . ALA A 1 84 ? 2.050 4.076 14.347 1.00 92.81 84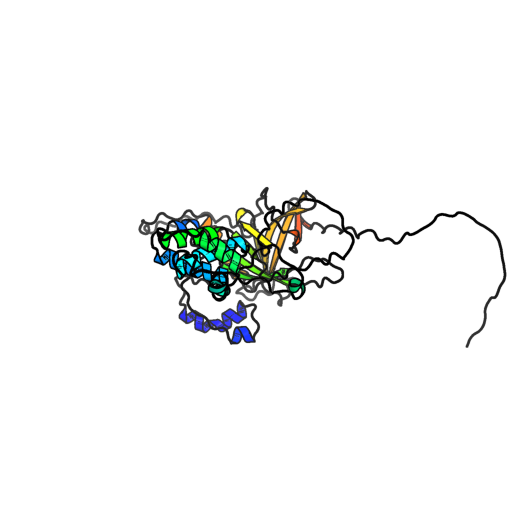 ALA A CA 1
ATOM 702 C C . ALA A 1 84 ? 1.265 4.000 15.668 1.00 92.81 84 ALA A C 1
ATOM 704 O O . ALA A 1 84 ? 0.206 3.380 15.712 1.00 92.81 84 ALA A O 1
ATOM 705 N N . ALA A 1 85 ? 1.755 4.637 16.739 1.00 95.69 85 ALA A N 1
ATOM 706 C CA . ALA A 1 85 ? 1.048 4.690 18.016 1.00 95.69 85 ALA A CA 1
ATOM 707 C C . ALA A 1 85 ? -0.221 5.553 17.947 1.00 95.69 85 ALA A C 1
ATOM 709 O O . ALA A 1 85 ? -1.220 5.178 18.553 1.00 95.69 85 ALA A O 1
ATOM 710 N N . GLU A 1 86 ? -0.216 6.651 17.188 1.00 97.25 86 GLU A N 1
ATOM 711 C CA . GLU A 1 86 ? -1.408 7.481 16.950 1.00 97.25 86 GLU A CA 1
ATOM 712 C C . GLU A 1 86 ? -2.483 6.721 16.145 1.00 97.25 86 GLU A C 1
ATOM 714 O O . GLU A 1 86 ? -3.654 6.700 16.527 1.00 97.25 86 GLU A O 1
ATOM 719 N N . LEU A 1 87 ? -2.092 6.005 15.084 1.00 97.75 87 LEU A N 1
ATOM 720 C CA . LEU A 1 87 ? -2.991 5.111 14.334 1.00 97.75 87 LEU A CA 1
ATOM 721 C C . LEU A 1 87 ? -3.526 3.967 15.217 1.00 97.75 87 LEU A C 1
ATOM 723 O O . LEU A 1 87 ? -4.724 3.658 15.214 1.00 97.75 87 LEU A O 1
ATOM 727 N N . GLY A 1 88 ? -2.651 3.364 16.024 1.00 97.56 88 GLY A N 1
ATOM 728 C CA . GLY A 1 88 ? -3.019 2.341 16.999 1.00 97.56 88 GLY A CA 1
ATOM 729 C C . GLY A 1 88 ? -3.982 2.865 18.068 1.00 97.56 88 GLY A C 1
ATOM 730 O O . GLY A 1 88 ? -4.896 2.149 18.464 1.00 97.56 88 GLY A O 1
ATOM 731 N N . ALA A 1 89 ? -3.842 4.122 18.496 1.00 98.19 89 ALA A N 1
ATOM 732 C CA . ALA A 1 89 ? -4.717 4.763 19.474 1.00 98.19 89 ALA A CA 1
ATOM 733 C C . ALA A 1 89 ? -6.142 4.975 18.948 1.00 98.19 89 ALA A C 1
ATOM 735 O O . ALA A 1 89 ? -7.103 4.725 19.677 1.00 98.19 89 ALA A O 1
ATOM 736 N N . LEU A 1 90 ? -6.298 5.359 17.678 1.00 98.44 90 LEU A N 1
ATOM 737 C CA . LEU A 1 90 ? -7.611 5.398 17.023 1.00 98.44 90 LEU A CA 1
ATOM 738 C C . LEU A 1 90 ? -8.244 3.999 16.976 1.00 98.44 90 LEU A C 1
ATOM 740 O O . LEU A 1 90 ? -9.424 3.836 17.281 1.00 98.44 90 LEU A O 1
ATOM 744 N N . SER A 1 91 ? -7.442 2.970 16.689 1.00 97.81 91 SER A N 1
ATOM 745 C CA . SER A 1 91 ? -7.899 1.574 16.705 1.00 97.81 91 SER A CA 1
ATOM 746 C C . SER A 1 91 ? -8.263 1.084 18.115 1.00 97.81 91 SER A C 1
ATOM 748 O O . SER A 1 91 ? -9.264 0.387 18.280 1.00 97.81 91 SER A O 1
ATOM 750 N N . CYS A 1 92 ? -7.528 1.502 19.155 1.00 97.75 92 CYS A N 1
ATOM 751 C CA . CYS A 1 92 ? -7.926 1.304 20.552 1.00 97.75 92 CYS A CA 1
ATOM 752 C C . CYS A 1 92 ? -9.281 1.952 20.827 1.00 97.75 92 CYS A C 1
ATOM 754 O O . CYS A 1 92 ? -10.159 1.299 21.380 1.00 97.75 92 CYS A O 1
ATOM 756 N N . ARG A 1 93 ? -9.473 3.211 20.416 1.00 97.62 93 ARG A N 1
ATOM 757 C CA . ARG A 1 93 ? -10.719 3.952 20.646 1.00 97.62 93 ARG A CA 1
ATOM 758 C C . ARG A 1 93 ? -11.926 3.297 19.972 1.00 97.62 93 ARG A C 1
ATOM 760 O O . ARG A 1 93 ? -13.011 3.304 20.556 1.00 97.62 93 ARG A O 1
ATOM 767 N N . LEU A 1 94 ? -11.734 2.728 18.783 1.00 97.25 94 LEU A N 1
ATOM 768 C CA . LEU A 1 94 ? -12.754 1.983 18.039 1.00 97.25 94 LEU A CA 1
ATOM 769 C C . LEU A 1 94 ? -13.083 0.626 18.681 1.00 97.25 94 LEU A C 1
ATOM 771 O O . LEU A 1 94 ? -14.243 0.233 18.714 1.00 97.25 94 LEU A O 1
ATOM 775 N N . ARG A 1 95 ? -12.082 -0.086 19.215 1.00 95.69 95 ARG A N 1
ATOM 776 C CA . ARG A 1 95 ? -12.252 -1.446 19.759 1.00 95.69 95 ARG A CA 1
ATOM 777 C C . ARG A 1 95 ? -12.631 -1.493 21.238 1.00 95.69 95 ARG A C 1
ATOM 779 O O . ARG A 1 95 ? -13.398 -2.355 21.650 1.00 95.69 95 ARG A O 1
ATOM 786 N N . LEU A 1 96 ? -12.025 -0.629 22.046 1.00 96.38 96 LEU A N 1
ATOM 787 C CA . LEU A 1 96 ? -12.114 -0.643 23.509 1.00 96.38 96 LEU A CA 1
ATOM 788 C C . LEU A 1 96 ? -13.038 0.452 24.054 1.00 96.38 96 LEU A C 1
ATOM 790 O O . LEU A 1 96 ? -13.366 0.427 25.238 1.00 96.38 96 LEU A O 1
ATOM 794 N N . GLY A 1 97 ? -13.459 1.396 23.208 1.00 96.38 97 GLY A N 1
ATOM 795 C CA . GLY A 1 97 ? -14.187 2.586 23.631 1.00 96.38 97 GLY A CA 1
ATOM 796 C C . GLY A 1 97 ? -13.261 3.704 24.136 1.00 96.38 97 GLY A C 1
ATOM 797 O O . GLY A 1 97 ? -12.054 3.674 23.881 1.00 96.38 97 GLY A O 1
ATOM 798 N N . PRO A 1 98 ? -13.814 4.735 24.799 1.00 96.81 98 PRO A N 1
ATOM 799 C CA . PRO A 1 98 ? -13.055 5.861 25.345 1.00 96.81 98 PRO A CA 1
ATOM 800 C C . PRO A 1 98 ? -11.958 5.433 26.324 1.00 96.81 98 PRO A C 1
ATOM 802 O O . PRO A 1 98 ? -12.042 4.391 26.972 1.00 96.81 98 PRO A O 1
ATOM 805 N N . PHE A 1 99 ? -10.917 6.252 26.460 1.00 97.69 99 PHE A N 1
ATOM 806 C CA . PHE A 1 99 ? -9.824 5.940 27.372 1.00 97.69 99 PHE A CA 1
ATOM 807 C C . PHE A 1 99 ? -10.248 6.034 28.850 1.00 97.69 99 PHE A C 1
ATOM 809 O O . PHE A 1 99 ? -10.656 7.090 29.327 1.00 97.69 99 PHE A O 1
ATOM 816 N N . GLU A 1 100 ? -10.049 4.954 29.607 1.00 96.75 100 GLU A N 1
ATOM 817 C CA . GLU A 1 100 ? -10.284 4.883 31.048 1.00 96.75 100 GLU A CA 1
ATOM 818 C C . GLU A 1 100 ? -8.970 4.620 31.799 1.00 96.75 100 GLU A C 1
ATOM 820 O O . GLU A 1 100 ? -8.427 3.517 31.747 1.00 96.75 100 GLU A O 1
ATOM 825 N N . ARG A 1 101 ? -8.467 5.604 32.559 1.00 93.50 101 ARG A N 1
ATOM 826 C CA . ARG A 1 101 ? -7.152 5.527 33.237 1.00 93.50 101 ARG A CA 1
ATOM 827 C C . ARG A 1 101 ? -6.989 4.318 34.173 1.00 93.50 101 ARG A C 1
ATOM 829 O O . ARG A 1 101 ? -5.886 3.801 34.304 1.00 93.50 101 ARG A O 1
ATOM 836 N N . GLY A 1 102 ? -8.060 3.892 34.845 1.00 92.75 102 GLY A N 1
ATOM 837 C CA . GLY A 1 102 ? -8.021 2.754 35.773 1.00 92.75 102 GLY A CA 1
ATOM 838 C C . GLY A 1 102 ? -8.020 1.387 35.083 1.00 92.75 102 GLY A C 1
ATOM 839 O O . GLY A 1 102 ? -7.543 0.412 35.655 1.00 92.75 102 GLY A O 1
ATOM 840 N N . ARG A 1 103 ? -8.531 1.317 33.850 1.00 95.06 103 ARG A N 1
ATOM 841 C CA . ARG A 1 103 ? -8.700 0.075 33.085 1.00 95.06 103 ARG A CA 1
ATOM 842 C C . ARG A 1 103 ? -7.605 -0.097 32.038 1.00 95.06 103 ARG A C 1
ATOM 844 O O . ARG A 1 103 ? -7.061 -1.187 31.878 1.00 95.06 103 ARG A O 1
ATOM 851 N N . HIS A 1 104 ? -7.270 0.980 31.337 1.00 97.00 104 HIS A N 1
ATOM 852 C CA . HIS A 1 104 ? -6.271 0.997 30.282 1.00 97.00 104 HIS A CA 1
ATOM 853 C C . HIS A 1 104 ? -4.905 1.341 30.870 1.00 97.00 104 HIS A C 1
ATOM 855 O O . HIS A 1 104 ? -4.608 2.477 31.230 1.00 97.00 104 HIS A O 1
ATOM 861 N N . THR A 1 105 ? -4.069 0.316 30.962 1.00 96.75 105 THR A N 1
ATOM 862 C CA . THR A 1 105 ? -2.681 0.365 31.428 1.00 96.75 105 THR A CA 1
ATOM 863 C C . THR A 1 105 ? -1.750 -0.248 30.387 1.00 96.75 105 THR A C 1
ATOM 865 O O . THR A 1 105 ? -2.190 -0.971 29.490 1.00 96.75 105 THR A O 1
ATOM 868 N N . GLU A 1 106 ? -0.441 -0.029 30.528 1.00 94.44 106 GLU A N 1
ATOM 869 C CA . GLU A 1 106 ? 0.552 -0.645 29.644 1.00 94.44 106 GLU A CA 1
ATOM 870 C C . GLU A 1 106 ? 0.396 -2.175 29.602 1.00 94.44 106 GLU A C 1
ATOM 872 O O . GLU A 1 106 ? 0.404 -2.775 28.529 1.00 94.44 106 GLU A O 1
ATOM 877 N N . LEU A 1 107 ? 0.186 -2.802 30.764 1.00 94.56 107 LEU A N 1
ATOM 878 C CA . LEU A 1 107 ? -0.014 -4.246 30.883 1.00 94.56 107 LEU A CA 1
ATOM 879 C C . LEU A 1 107 ? -1.265 -4.720 30.140 1.00 94.56 107 LEU A C 1
ATOM 881 O O . LEU A 1 107 ? -1.205 -5.736 29.456 1.00 94.56 107 LEU A O 1
ATOM 885 N N . SER A 1 108 ? -2.364 -3.966 30.223 1.00 95.31 108 SER A N 1
ATOM 886 C CA . SER A 1 108 ? -3.610 -4.313 29.527 1.00 95.31 108 SER A CA 1
ATOM 887 C C . SER A 1 108 ? -3.505 -4.208 28.000 1.00 95.31 108 SER A C 1
ATOM 889 O O . SER A 1 108 ? -4.168 -4.960 27.295 1.00 95.31 108 SER A O 1
ATOM 891 N N . LEU A 1 109 ? -2.660 -3.305 27.480 1.00 95.31 109 LEU A N 1
ATOM 892 C CA . LEU A 1 109 ? -2.508 -3.080 26.037 1.00 95.31 109 LEU A CA 1
ATOM 893 C C . LEU A 1 109 ? -1.444 -3.978 25.392 1.00 95.31 109 LEU A C 1
ATOM 895 O O . LEU A 1 109 ? -1.471 -4.180 24.180 1.00 95.31 109 LEU A O 1
ATOM 899 N N . ARG A 1 110 ? -0.515 -4.541 26.176 1.00 94.06 110 ARG A N 1
ATOM 900 C CA . ARG A 1 110 ? 0.561 -5.421 25.679 1.00 94.06 110 ARG A CA 1
ATOM 901 C C . ARG A 1 110 ? 0.080 -6.579 24.789 1.00 94.06 110 ARG A C 1
ATOM 903 O O . ARG A 1 110 ? 0.719 -6.788 23.758 1.00 94.06 110 ARG A O 1
ATOM 910 N N . PRO A 1 111 ? -1.008 -7.305 25.114 1.00 94.06 111 PRO A N 1
ATOM 911 C CA . PRO A 1 111 ? -1.513 -8.376 24.254 1.00 94.06 111 PRO A CA 1
ATOM 912 C C . PRO A 1 111 ? -2.002 -7.882 22.888 1.00 94.06 111 PRO A C 1
ATOM 914 O O . PRO A 1 111 ? -1.936 -8.619 21.914 1.00 94.06 111 PRO A O 1
ATOM 917 N N . LEU A 1 112 ? -2.450 -6.625 22.802 1.00 93.12 112 LEU A N 1
ATOM 918 C CA . LEU A 1 112 ? -3.053 -6.053 21.598 1.00 93.12 112 LEU A CA 1
ATOM 919 C C . LEU A 1 112 ? -2.024 -5.440 20.639 1.00 93.12 112 LEU A C 1
ATOM 921 O O . LEU A 1 112 ? -2.375 -5.068 19.524 1.00 93.12 112 LEU A O 1
ATOM 925 N N . LEU A 1 113 ? -0.751 -5.320 21.037 1.00 91.56 113 LEU A N 1
ATOM 926 C CA . LEU A 1 113 ? 0.261 -4.630 20.227 1.00 91.56 113 LEU A CA 1
ATOM 927 C C . LEU A 1 113 ? 0.422 -5.236 18.834 1.00 91.56 113 LEU A C 1
ATOM 929 O O . LEU A 1 113 ? 0.585 -4.489 17.878 1.00 91.56 113 LEU A O 1
ATOM 933 N N . GLY A 1 114 ? 0.365 -6.566 18.721 1.00 87.12 114 GLY A N 1
ATOM 934 C CA . GLY A 1 114 ? 0.499 -7.254 17.435 1.00 87.12 114 GLY A CA 1
ATOM 935 C C . GLY A 1 114 ? -0.679 -7.029 16.486 1.00 87.12 114 GLY A C 1
ATOM 936 O O . GLY A 1 114 ? -0.531 -7.266 15.293 1.00 87.12 114 GLY A O 1
ATOM 937 N N . GLU A 1 115 ? -1.822 -6.577 17.004 1.00 89.38 115 GLU A N 1
ATOM 938 C CA . GLU A 1 115 ? -3.039 -6.272 16.239 1.00 89.38 115 GLU A CA 1
ATOM 939 C C . GLU A 1 115 ? -3.186 -4.768 15.958 1.00 89.38 115 GLU A C 1
ATOM 941 O O . GLU A 1 115 ? -3.874 -4.373 15.022 1.00 89.38 115 GLU A O 1
ATOM 946 N N . LEU A 1 116 ? -2.554 -3.919 16.774 1.00 91.69 116 LEU A N 1
ATOM 947 C CA . LEU A 1 116 ? -2.713 -2.463 16.724 1.00 91.69 116 LEU A CA 1
ATOM 948 C C . LEU A 1 116 ? -1.520 -1.733 16.106 1.00 91.69 116 LEU A C 1
ATOM 950 O O . LEU A 1 116 ? -1.666 -0.585 15.693 1.00 91.69 116 LEU A O 1
ATOM 954 N N . LEU A 1 117 ? -0.342 -2.357 16.088 1.00 90.25 117 LEU A N 1
ATOM 955 C CA . LEU A 1 117 ? 0.901 -1.748 15.627 1.00 90.25 117 LEU A CA 1
ATOM 956 C C . LEU A 1 117 ? 1.571 -2.618 14.553 1.00 90.25 117 LEU A C 1
ATOM 958 O O . LEU A 1 117 ? 1.455 -3.845 14.588 1.00 90.25 117 LEU A O 1
ATOM 962 N N . PRO A 1 118 ? 2.326 -2.005 13.625 1.00 87.50 118 PRO A N 1
ATOM 963 C CA . PRO A 1 118 ? 3.171 -2.740 12.693 1.00 87.50 118 PRO A CA 1
ATOM 964 C C . PRO A 1 118 ? 4.253 -3.540 13.441 1.00 87.50 118 PRO A C 1
ATOM 966 O O . PRO A 1 118 ? 4.656 -3.165 14.552 1.00 87.50 118 PRO A O 1
ATOM 969 N N . PRO A 1 119 ? 4.797 -4.606 12.827 1.00 79.38 119 PRO A N 1
ATOM 970 C CA . PRO A 1 119 ? 5.874 -5.387 13.408 1.00 79.38 119 PRO A CA 1
ATOM 971 C C . PRO A 1 119 ? 7.079 -4.494 13.708 1.00 79.38 119 PRO A C 1
ATOM 973 O O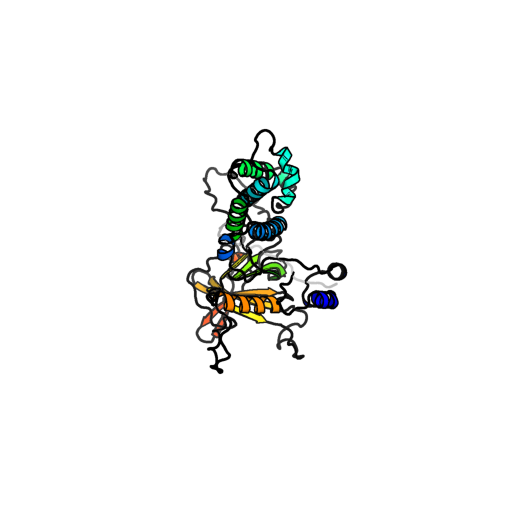 . PRO A 1 119 ? 7.618 -3.804 12.840 1.00 79.38 119 PRO A O 1
ATOM 976 N N . GLY A 1 120 ? 7.517 -4.519 14.966 1.00 68.12 120 GLY A N 1
ATOM 977 C CA . GLY A 1 120 ? 8.738 -3.843 15.380 1.00 68.12 120 GLY A CA 1
ATOM 978 C C . GLY A 1 120 ? 9.986 -4.511 14.789 1.00 68.12 120 GLY A C 1
ATOM 979 O O . GLY A 1 120 ? 9.957 -5.690 14.426 1.00 68.12 120 GLY A O 1
ATOM 980 N N . PRO A 1 121 ? 11.123 -3.795 14.724 1.00 60.50 121 PRO A N 1
ATOM 981 C CA . PRO A 1 121 ? 12.385 -4.415 14.348 1.00 60.50 121 PRO A CA 1
ATOM 982 C C . PRO A 1 121 ? 12.727 -5.549 15.332 1.00 60.50 121 PRO A C 1
ATOM 984 O O . PRO A 1 121 ? 12.463 -5.414 16.532 1.00 60.50 121 PRO A O 1
ATOM 987 N N . PRO A 1 122 ? 13.343 -6.652 14.868 1.00 52.03 122 PRO A N 1
ATOM 988 C CA . PRO A 1 122 ? 13.694 -7.767 15.738 1.00 52.03 122 PRO A CA 1
ATOM 989 C C . PRO A 1 122 ? 14.598 -7.297 16.884 1.00 52.03 122 PRO A C 1
ATOM 991 O O . PRO A 1 122 ? 15.562 -6.550 16.674 1.00 52.03 122 PRO A O 1
ATOM 994 N N . ALA A 1 123 ? 14.293 -7.747 18.103 1.00 47.12 123 ALA A N 1
ATOM 995 C CA . ALA A 1 123 ? 15.084 -7.434 19.286 1.00 47.12 123 ALA A CA 1
ATOM 996 C C . ALA A 1 123 ? 16.525 -7.940 19.098 1.00 47.12 123 ALA A C 1
ATOM 998 O O . ALA A 1 123 ? 16.767 -9.124 18.867 1.00 47.12 123 ALA A O 1
ATOM 999 N N . ARG A 1 124 ? 17.510 -7.037 19.171 1.00 52.31 124 ARG A N 1
ATOM 1000 C CA . ARG A 1 124 ? 18.932 -7.404 19.083 1.00 52.31 124 ARG A CA 1
ATOM 1001 C C . ARG A 1 124 ? 19.426 -7.847 20.456 1.00 52.31 124 ARG A C 1
ATOM 1003 O O . ARG A 1 124 ? 19.167 -7.158 21.435 1.00 52.31 124 ARG A O 1
ATOM 1010 N N . TRP A 1 125 ? 20.268 -8.879 20.516 1.00 43.34 125 TRP A N 1
ATOM 1011 C CA . TRP A 1 125 ? 21.011 -9.239 21.737 1.00 43.34 125 TRP A CA 1
ATOM 1012 C C . TRP A 1 125 ? 21.783 -8.049 22.346 1.00 43.34 125 TRP A C 1
ATOM 1014 O O . TRP A 1 125 ? 21.840 -7.902 23.559 1.00 43.34 125 TRP A O 1
ATOM 1024 N N . GLY A 1 126 ? 22.292 -7.123 21.523 1.00 45.56 126 GLY A N 1
ATOM 1025 C CA . GLY A 1 126 ? 22.952 -5.895 21.998 1.00 45.56 126 GLY A CA 1
ATOM 1026 C C . GLY A 1 126 ? 22.015 -4.792 22.523 1.00 45.56 126 GLY A C 1
ATOM 1027 O O . GLY A 1 126 ? 22.494 -3.817 23.095 1.00 45.56 126 GLY A O 1
ATOM 1028 N N . ALA A 1 127 ? 20.695 -4.912 22.333 1.00 51.53 127 ALA A N 1
ATOM 1029 C CA . ALA A 1 127 ? 19.710 -3.981 22.891 1.00 51.53 127 ALA A CA 1
ATOM 1030 C C . ALA A 1 127 ? 19.449 -4.236 24.385 1.00 51.53 127 ALA A C 1
ATOM 1032 O O . ALA A 1 127 ? 19.054 -3.309 25.083 1.00 51.53 127 ALA A O 1
ATOM 1033 N N . LEU A 1 128 ? 19.768 -5.435 24.895 1.00 50.47 128 LEU A N 1
ATOM 1034 C CA . LEU A 1 128 ? 19.755 -5.740 26.334 1.00 50.47 128 LEU A CA 1
ATOM 1035 C C . LEU A 1 128 ? 20.703 -4.829 27.135 1.00 50.47 128 LEU A C 1
ATOM 1037 O O . LEU A 1 128 ? 20.469 -4.579 28.311 1.00 50.47 128 LEU A O 1
ATOM 1041 N N . PHE A 1 129 ? 21.736 -4.280 26.486 1.00 48.19 129 PHE A N 1
ATOM 1042 C CA . PHE A 1 129 ? 22.730 -3.401 27.111 1.00 48.19 129 PHE A CA 1
ATOM 1043 C C . PHE A 1 129 ? 22.537 -1.912 26.783 1.00 48.19 129 PHE A C 1
ATOM 1045 O O . PHE A 1 129 ? 23.323 -1.076 27.224 1.00 48.19 129 PHE A O 1
ATOM 1052 N N . ARG A 1 130 ? 21.497 -1.545 26.018 1.00 53.28 130 ARG A N 1
ATOM 1053 C CA . ARG A 1 130 ? 21.161 -0.142 25.734 1.00 53.28 130 ARG A CA 1
ATO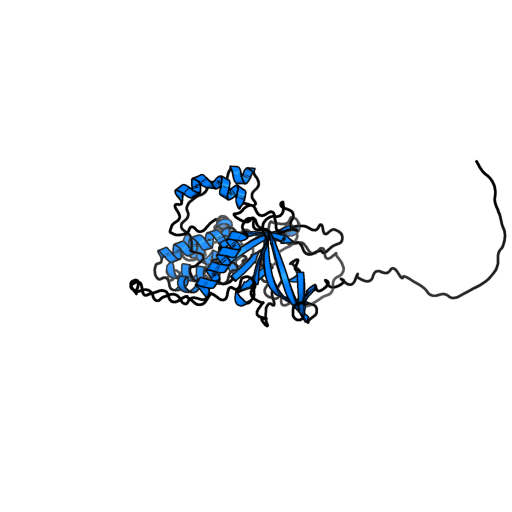M 1054 C C . ARG A 1 130 ? 19.843 0.214 26.410 1.00 53.28 130 ARG A C 1
ATOM 1056 O O . ARG A 1 130 ? 18.779 -0.142 25.917 1.00 53.28 130 ARG A O 1
ATOM 1063 N N . ARG A 1 131 ? 19.905 0.998 27.492 1.00 51.12 131 ARG A N 1
ATOM 1064 C CA . ARG A 1 131 ? 18.735 1.745 27.978 1.00 51.12 131 ARG A CA 1
ATOM 1065 C C . ARG A 1 131 ? 18.318 2.730 26.887 1.00 51.12 131 ARG A C 1
ATOM 1067 O O . ARG A 1 131 ? 18.942 3.775 26.714 1.00 51.12 131 ARG A O 1
ATOM 1074 N N . SER A 1 132 ? 17.297 2.368 26.118 1.00 58.69 132 SER A N 1
ATOM 1075 C CA . SER A 1 132 ? 16.597 3.327 25.273 1.00 58.69 132 SER A CA 1
ATOM 1076 C C . SER A 1 132 ? 15.993 4.398 26.180 1.00 58.69 132 SER A C 1
ATOM 1078 O O . SER A 1 132 ? 15.351 4.061 27.171 1.00 58.69 132 SER A O 1
ATOM 1080 N N . ARG A 1 133 ? 16.222 5.679 25.868 1.00 65.56 133 ARG A N 1
ATOM 1081 C CA . ARG A 1 133 ? 15.488 6.786 26.506 1.00 65.56 133 ARG A CA 1
ATOM 1082 C C . ARG A 1 133 ? 14.048 6.879 25.999 1.00 65.56 133 ARG A C 1
ATOM 1084 O O . ARG A 1 133 ? 13.225 7.501 26.653 1.00 65.56 133 ARG A O 1
ATOM 1091 N N . GLU A 1 134 ? 13.763 6.257 24.858 1.00 70.44 134 GLU A N 1
ATOM 1092 C CA . GLU A 1 134 ? 12.435 6.264 24.256 1.00 70.44 134 GLU A CA 1
ATOM 1093 C C . GLU A 1 134 ? 11.493 5.290 24.974 1.00 70.44 134 GLU A C 1
ATOM 1095 O O . GLU A 1 134 ? 11.913 4.155 25.245 1.00 70.44 134 GLU A O 1
ATOM 1100 N N . PRO A 1 135 ? 10.226 5.684 25.211 1.00 82.06 135 PRO A N 1
ATOM 1101 C CA . PRO A 1 135 ? 9.213 4.812 25.799 1.00 82.06 135 PRO A CA 1
ATOM 1102 C C . PRO A 1 135 ? 9.031 3.517 24.996 1.00 82.06 135 PRO A C 1
ATOM 1104 O O . PRO A 1 135 ? 9.283 3.454 23.790 1.00 82.06 135 PRO A O 1
ATOM 1107 N N . GLY A 1 136 ? 8.587 2.448 25.655 1.00 87.69 136 GLY A N 1
ATOM 1108 C CA . GLY A 1 136 ? 8.261 1.191 24.974 1.00 87.69 136 GLY A CA 1
ATOM 1109 C C . GLY A 1 136 ? 7.048 1.330 24.034 1.00 87.69 136 GLY A C 1
ATOM 1110 O O . GLY A 1 136 ? 6.280 2.283 24.168 1.00 87.69 136 GLY A O 1
ATOM 1111 N N . PRO A 1 137 ? 6.820 0.387 23.097 1.00 89.75 137 PRO A N 1
ATOM 1112 C CA . PRO A 1 137 ? 5.648 0.414 22.213 1.00 89.75 137 PRO A CA 1
ATOM 1113 C C . PRO A 1 137 ? 4.310 0.496 22.960 1.00 89.75 137 PRO A C 1
ATOM 1115 O O . PRO A 1 137 ? 3.464 1.302 22.592 1.00 89.75 137 PRO A O 1
ATOM 1118 N N . ALA A 1 138 ? 4.146 -0.278 24.039 1.00 93.50 138 ALA A N 1
ATOM 1119 C CA . ALA A 1 138 ? 2.929 -0.258 24.851 1.00 93.50 138 ALA A CA 1
ATOM 1120 C C . ALA A 1 138 ? 2.720 1.072 25.578 1.00 93.50 138 ALA A C 1
ATOM 1122 O O . ALA A 1 138 ? 1.600 1.568 25.627 1.00 93.50 138 ALA A O 1
ATOM 1123 N N . GLN A 1 139 ? 3.793 1.669 26.100 1.00 94.50 139 GLN A N 1
ATOM 1124 C CA . GLN A 1 139 ? 3.716 2.973 26.746 1.00 94.50 139 GLN A CA 1
ATOM 1125 C C . GLN A 1 139 ? 3.365 4.073 25.734 1.00 94.50 139 GLN A C 1
ATOM 1127 O O . GLN A 1 139 ? 2.455 4.853 25.991 1.00 94.50 139 GLN A O 1
ATOM 1132 N N . ARG A 1 140 ? 4.006 4.094 24.554 1.00 94.50 140 ARG A N 1
ATOM 1133 C CA . ARG A 1 140 ? 3.649 5.042 23.481 1.00 94.50 140 ARG A CA 1
ATOM 1134 C C . ARG A 1 140 ? 2.187 4.917 23.068 1.00 94.50 140 ARG A C 1
ATOM 1136 O O . ARG A 1 140 ? 1.508 5.928 22.928 1.00 94.50 140 ARG A O 1
ATOM 1143 N N . LEU A 1 141 ? 1.711 3.686 22.876 1.00 96.88 141 LEU A N 1
ATOM 1144 C CA . LEU A 1 141 ? 0.319 3.426 22.522 1.00 96.88 141 LEU A CA 1
ATOM 1145 C C . LEU A 1 141 ? -0.636 3.892 23.626 1.00 96.88 141 LEU A C 1
ATOM 1147 O O . LEU A 1 141 ? -1.656 4.498 23.322 1.00 96.88 141 LEU A O 1
ATOM 1151 N N . LEU A 1 142 ? -0.302 3.644 24.895 1.00 97.75 142 LEU A N 1
ATOM 1152 C CA . LEU A 1 142 ? -1.094 4.103 26.035 1.00 97.75 142 LEU A CA 1
ATOM 1153 C C . LEU A 1 142 ? -1.189 5.633 26.078 1.00 97.75 142 LEU A C 1
ATOM 1155 O O . LEU A 1 142 ? -2.277 6.178 26.241 1.00 97.75 142 LEU A O 1
ATOM 1159 N N . GLU A 1 143 ? -0.057 6.318 25.916 1.00 97.19 143 GLU A N 1
ATOM 1160 C CA . GLU A 1 143 ? 0.014 7.780 25.895 1.00 97.19 143 GLU A CA 1
ATOM 1161 C C . GLU A 1 143 ? -0.791 8.370 24.731 1.00 97.19 143 GLU A C 1
ATOM 1163 O O . GLU A 1 143 ? -1.488 9.366 24.920 1.00 97.19 143 GLU A O 1
ATOM 1168 N N . ALA A 1 144 ? -0.726 7.757 23.545 1.00 97.81 144 ALA A N 1
ATOM 1169 C CA . ALA A 1 144 ? -1.529 8.153 22.391 1.00 97.81 144 ALA A CA 1
ATOM 1170 C C . ALA A 1 144 ? -3.025 7.865 22.606 1.00 97.81 144 ALA A C 1
ATOM 1172 O O . ALA A 1 144 ? -3.860 8.725 22.339 1.00 97.81 144 ALA A O 1
ATOM 1173 N N . PHE A 1 145 ? -3.383 6.708 23.172 1.00 98.19 145 PHE A N 1
ATOM 1174 C CA . PHE A 1 145 ? -4.776 6.357 23.461 1.00 98.19 145 PHE A CA 1
ATOM 1175 C C . PHE A 1 145 ? -5.403 7.299 24.496 1.00 98.19 145 PHE A C 1
ATOM 1177 O O . PHE A 1 145 ? -6.550 7.702 24.338 1.00 98.19 145 PHE A O 1
ATOM 1184 N N . ALA A 1 146 ? -4.633 7.746 25.490 1.00 97.75 146 ALA A N 1
ATOM 1185 C CA . ALA A 1 146 ? -5.079 8.755 26.449 1.00 97.75 146 ALA A CA 1
ATOM 1186 C C . ALA A 1 146 ? -5.384 10.130 25.820 1.00 97.75 146 ALA A C 1
ATOM 1188 O O . ALA A 1 146 ? -6.076 10.931 26.445 1.00 97.75 146 ALA A O 1
ATOM 1189 N N . ARG A 1 147 ? -4.874 10.408 24.611 1.00 97.19 147 ARG A N 1
ATOM 1190 C CA . ARG A 1 147 ? -5.161 11.622 23.826 1.00 97.19 147 ARG A CA 1
ATOM 1191 C C . ARG A 1 147 ? -6.205 11.405 22.725 1.00 97.19 147 ARG A C 1
ATOM 1193 O O . ARG A 1 147 ? -6.548 12.364 22.038 1.00 97.19 147 ARG A O 1
ATOM 1200 N N . ALA A 1 148 ? -6.671 10.173 22.519 1.00 96.25 148 ALA A N 1
ATOM 1201 C CA . ALA A 1 148 ? -7.651 9.873 21.482 1.00 96.25 148 ALA A CA 1
ATOM 1202 C C . ALA A 1 148 ? -8.993 10.581 21.766 1.00 96.25 148 ALA A C 1
ATOM 1204 O O . ALA A 1 148 ? -9.288 10.875 22.929 1.00 96.25 148 ALA A O 1
ATOM 1205 N N . PRO A 1 149 ? -9.824 10.834 20.735 1.00 96.31 149 PRO A N 1
ATOM 1206 C CA . PRO A 1 149 ? -11.106 11.515 20.910 1.00 96.31 149 PRO A CA 1
ATOM 1207 C C . PRO A 1 149 ? -12.018 10.845 21.950 1.00 96.31 149 PRO A C 1
ATOM 1209 O O . PRO A 1 149 ? -12.038 9.615 22.085 1.00 96.31 149 PRO A O 1
ATOM 1212 N N . GLY A 1 150 ? -12.781 11.659 22.683 1.00 93.56 150 GLY A N 1
ATOM 1213 C CA . GLY A 1 150 ? -13.613 11.229 23.801 1.00 93.56 150 GLY A CA 1
ATOM 1214 C C . GLY A 1 150 ? -14.885 10.479 23.385 1.00 93.56 150 GLY A C 1
ATOM 1215 O O . GLY A 1 150 ? -15.046 10.087 22.222 1.00 93.56 150 GLY A O 1
ATOM 1216 N N . PRO A 1 151 ? -15.789 10.197 24.339 1.00 93.12 151 PRO A N 1
ATOM 1217 C CA . PRO A 1 151 ? -17.059 9.505 24.092 1.00 93.12 151 PRO A CA 1
ATOM 1218 C C . PRO A 1 151 ? -17.938 10.147 23.010 1.00 93.12 151 PRO A C 1
ATOM 1220 O O . PRO A 1 151 ? -18.646 9.435 22.307 1.00 93.12 151 PRO A O 1
ATOM 1223 N N . GLU A 1 152 ? -17.866 11.466 22.861 1.00 94.31 152 GLU A N 1
ATOM 1224 C CA . GLU A 1 152 ? -18.635 12.279 21.917 1.00 94.31 152 GLU A CA 1
ATOM 1225 C C . GLU A 1 152 ? -18.265 12.067 20.442 1.00 94.31 152 GLU A C 1
ATOM 1227 O O . GLU A 1 152 ? -19.063 12.381 19.560 1.00 94.31 152 GLU A O 1
ATOM 1232 N N . ALA A 1 153 ? -17.073 11.539 20.156 1.00 95.06 153 ALA A N 1
ATOM 1233 C CA . ALA A 1 153 ? -16.622 11.321 18.788 1.00 95.06 153 ALA A CA 1
ATOM 1234 C C . ALA A 1 153 ? -17.287 10.071 18.171 1.00 95.06 153 ALA A C 1
ATOM 1236 O O . ALA A 1 153 ? -17.089 8.963 18.690 1.00 95.06 153 ALA A O 1
ATOM 1237 N N . PRO A 1 154 ? -18.031 10.205 17.055 1.00 95.44 154 PRO A N 1
ATOM 1238 C CA . PRO A 1 154 ? -18.659 9.065 16.391 1.00 95.44 154 PRO A CA 1
ATOM 1239 C C . PRO A 1 154 ? -17.620 8.188 15.661 1.00 95.44 154 PRO A C 1
ATOM 1241 O O . PRO A 1 154 ? -16.594 8.712 15.205 1.00 95.44 154 PRO A O 1
ATOM 1244 N N . PRO A 1 155 ? -17.881 6.877 15.468 1.00 96.62 155 PRO A N 1
ATOM 1245 C CA . PRO A 1 155 ? -16.963 5.970 14.770 1.00 96.62 155 PRO A CA 1
ATOM 1246 C C . PRO A 1 155 ? -16.587 6.446 13.362 1.00 96.62 155 PRO A C 1
ATOM 1248 O O . PRO A 1 155 ? -15.405 6.451 13.020 1.00 96.62 155 PRO A O 1
ATOM 1251 N N . ALA A 1 156 ? -17.548 6.957 12.585 1.00 97.06 156 ALA A N 1
ATOM 1252 C CA . ALA A 1 156 ? -17.285 7.549 11.272 1.00 97.06 156 ALA A CA 1
ATOM 1253 C C . ALA A 1 156 ? -16.225 8.674 11.288 1.00 97.06 156 ALA A C 1
ATOM 1255 O O . ALA A 1 156 ? -15.483 8.838 10.318 1.00 97.06 156 ALA A O 1
ATOM 1256 N N . GLY A 1 157 ? -16.130 9.458 12.368 1.00 96.88 157 GLY A N 1
ATOM 1257 C CA . GLY A 1 157 ? -15.079 10.470 12.532 1.00 96.88 157 GLY A CA 1
ATOM 1258 C C . GLY A 1 157 ? -13.704 9.837 12.751 1.00 96.88 157 GLY A C 1
ATOM 1259 O O . GLY A 1 157 ? -12.733 10.214 12.099 1.00 96.88 157 GLY A O 1
ATOM 1260 N N . LEU A 1 158 ? -13.643 8.803 13.594 1.00 98.00 158 LEU A N 1
ATOM 1261 C CA . LEU A 1 158 ? -12.416 8.059 13.893 1.00 98.00 158 LEU A CA 1
ATOM 1262 C C . LEU A 1 158 ? -11.874 7.317 12.664 1.00 98.00 158 LEU A C 1
ATOM 1264 O O . LEU A 1 158 ? -10.666 7.332 12.428 1.00 98.00 158 LEU A O 1
ATOM 1268 N N . TYR A 1 159 ? -12.752 6.709 11.858 1.00 98.25 159 TYR A N 1
ATOM 1269 C CA . TYR A 1 159 ? -12.360 6.083 10.593 1.00 98.25 159 TYR A CA 1
ATOM 1270 C C . TYR A 1 159 ? -11.766 7.112 9.626 1.00 98.25 159 TYR A C 1
ATOM 1272 O O . TYR A 1 159 ? -10.690 6.876 9.079 1.00 98.25 159 TYR A O 1
ATOM 1280 N N . ARG A 1 160 ? -12.402 8.282 9.459 1.00 97.44 160 ARG A N 1
ATOM 1281 C CA . ARG A 1 160 ? -11.864 9.358 8.607 1.00 97.44 160 ARG A CA 1
ATOM 1282 C C . ARG A 1 160 ? -10.516 9.869 9.104 1.00 97.44 160 ARG A C 1
ATOM 1284 O O . ARG A 1 160 ? -9.625 10.093 8.291 1.00 97.44 160 ARG A O 1
ATOM 1291 N N . ASP A 1 161 ? -10.344 10.029 10.412 1.00 97.00 161 ASP A N 1
ATOM 1292 C CA . ASP A 1 161 ? -9.074 10.469 10.993 1.00 97.00 161 ASP A CA 1
ATOM 1293 C C . ASP A 1 161 ? -7.958 9.441 10.776 1.00 97.00 161 ASP A C 1
ATOM 1295 O O . ASP A 1 161 ? -6.835 9.817 10.426 1.00 97.00 161 ASP A O 1
ATOM 1299 N N . PHE A 1 162 ? -8.270 8.149 10.914 1.00 98.00 162 PHE A N 1
ATOM 1300 C CA . PHE A 1 162 ? -7.331 7.067 10.627 1.00 98.00 162 PHE A CA 1
ATOM 1301 C C . PHE A 1 162 ? -6.938 7.062 9.146 1.00 98.00 162 PHE A C 1
ATOM 1303 O O . PHE A 1 162 ? -5.752 7.090 8.819 1.00 98.00 162 PHE A O 1
ATOM 1310 N N . LEU A 1 163 ? -7.925 7.097 8.245 1.00 97.62 163 LEU A N 1
ATOM 1311 C CA . LEU A 1 163 ? -7.701 7.097 6.799 1.00 97.62 163 LEU A CA 1
ATOM 1312 C C . LEU A 1 163 ? -6.903 8.325 6.351 1.00 97.62 163 LEU A C 1
ATOM 1314 O O . LEU A 1 163 ? -5.937 8.178 5.608 1.00 97.62 163 LEU A O 1
ATOM 1318 N N . ARG A 1 164 ? -7.221 9.518 6.869 1.00 96.88 164 ARG A N 1
ATOM 1319 C CA . ARG A 1 164 ? -6.482 10.755 6.569 1.00 96.88 164 ARG A CA 1
ATOM 1320 C C . ARG A 1 164 ? -5.000 10.634 6.924 1.00 96.88 164 ARG A C 1
ATOM 1322 O O . ARG A 1 164 ? -4.153 11.080 6.156 1.00 96.88 164 ARG A O 1
ATOM 1329 N N . ARG A 1 165 ? -4.670 10.018 8.064 1.00 96.56 165 ARG A N 1
ATOM 1330 C CA . ARG A 1 165 ? -3.274 9.741 8.445 1.00 96.56 165 ARG A CA 1
ATOM 1331 C C . ARG A 1 165 ? -2.638 8.703 7.521 1.00 96.56 165 ARG A C 1
ATOM 1333 O O . ARG A 1 165 ? -1.511 8.898 7.074 1.00 96.56 165 ARG A O 1
ATOM 1340 N N . CYS A 1 166 ? -3.369 7.645 7.166 1.00 96.12 166 CYS A N 1
ATOM 1341 C CA . CYS A 1 166 ? -2.905 6.652 6.199 1.00 96.12 166 CYS A CA 1
ATOM 1342 C C . CYS A 1 166 ? -2.640 7.239 4.805 1.00 96.12 166 CYS A C 1
ATOM 1344 O O . CYS A 1 166 ? -1.705 6.792 4.150 1.00 96.12 166 CYS A O 1
ATOM 1346 N N . HIS A 1 167 ? -3.381 8.257 4.357 1.00 95.06 167 HIS A N 1
ATOM 1347 C CA . HIS A 1 167 ? -3.174 8.890 3.043 1.00 95.06 167 HIS A CA 1
ATOM 1348 C C . HIS A 1 167 ? -1.769 9.471 2.868 1.00 95.06 167 HIS A C 1
ATOM 1350 O O . HIS A 1 167 ? -1.260 9.473 1.745 1.00 95.06 167 HIS A O 1
ATOM 1356 N N . ALA A 1 168 ? -1.145 9.905 3.968 1.00 91.62 168 ALA A N 1
ATOM 1357 C CA . ALA A 1 168 ? 0.225 10.410 4.004 1.00 91.62 168 ALA A CA 1
ATOM 1358 C C . ALA A 1 168 ? 1.291 9.297 4.035 1.00 91.62 168 ALA A C 1
ATOM 1360 O O . ALA A 1 168 ? 2.481 9.582 3.883 1.00 91.62 168 ALA A O 1
ATOM 1361 N N . LEU A 1 169 ? 0.898 8.035 4.244 1.00 91.62 169 LEU A N 1
ATOM 1362 C CA . LEU A 1 169 ? 1.835 6.919 4.293 1.00 91.62 169 LEU A CA 1
ATOM 1363 C C . LEU A 1 169 ? 2.247 6.478 2.877 1.00 91.62 169 LEU A C 1
ATOM 1365 O O . LEU A 1 169 ? 1.393 6.299 2.000 1.00 91.62 169 LEU A O 1
ATOM 1369 N N . PRO A 1 170 ? 3.547 6.211 2.653 1.00 89.44 170 PRO A N 1
ATOM 1370 C CA . PRO A 1 170 ? 4.035 5.666 1.394 1.00 89.44 170 PRO A CA 1
ATOM 1371 C C . PRO A 1 170 ? 3.341 4.345 1.042 1.00 89.44 170 PRO A C 1
ATOM 1373 O O . PRO A 1 170 ? 3.351 3.391 1.822 1.00 89.44 170 PRO A O 1
ATOM 1376 N N . GLY A 1 171 ? 2.764 4.283 -0.158 1.00 90.62 171 GLY A N 1
ATOM 1377 C CA . GLY A 1 171 ? 2.094 3.089 -0.672 1.00 90.62 171 GLY A CA 1
ATOM 1378 C C . GLY A 1 171 ? 0.632 2.918 -0.247 1.00 90.62 171 GLY A C 1
ATOM 1379 O O . GLY A 1 171 ? -0.000 1.957 -0.689 1.00 90.62 171 GLY A O 1
ATOM 1380 N N . TYR A 1 172 ? 0.050 3.816 0.559 1.00 95.06 172 TYR A N 1
ATOM 1381 C CA . TYR A 1 172 ? -1.395 3.770 0.795 1.00 95.06 172 TYR A CA 1
ATOM 1382 C C . TYR A 1 172 ? -2.166 3.911 -0.525 1.00 95.06 172 TYR A C 1
ATOM 1384 O O . TYR A 1 172 ? -1.830 4.744 -1.369 1.00 95.06 172 TYR A O 1
ATOM 1392 N N . GLY A 1 173 ? -3.190 3.077 -0.713 1.00 93.94 173 GLY A N 1
ATOM 1393 C CA . GLY A 1 173 ? -3.995 3.041 -1.937 1.00 93.94 173 GLY A CA 1
ATOM 1394 C C . GLY A 1 173 ? -3.289 2.479 -3.179 1.00 93.94 173 GLY A C 1
ATOM 1395 O O . GLY A 1 173 ? -3.862 2.527 -4.264 1.00 93.94 173 GLY A O 1
ATOM 1396 N N . CYS A 1 174 ? -2.072 1.947 -3.045 1.00 95.50 174 CYS A N 1
ATOM 1397 C CA . CYS A 1 174 ? -1.331 1.334 -4.147 1.00 95.50 174 CYS A CA 1
ATOM 1398 C C . CYS A 1 174 ? -1.550 -0.184 -4.215 1.00 95.50 174 CYS A C 1
ATOM 1400 O O . CYS A 1 174 ? -1.754 -0.848 -3.196 1.00 95.50 174 CYS A O 1
ATOM 1402 N N . ALA A 1 175 ? -1.414 -0.746 -5.415 1.00 96.19 175 ALA A N 1
ATOM 1403 C CA . ALA A 1 175 ? -1.146 -2.167 -5.591 1.00 96.19 175 ALA A CA 1
ATOM 1404 C C . ALA A 1 175 ? 0.343 -2.442 -5.331 1.00 96.19 175 ALA A C 1
ATOM 1406 O O . ALA A 1 175 ? 1.202 -1.644 -5.711 1.00 96.19 175 ALA A O 1
ATOM 1407 N N . PHE A 1 176 ? 0.650 -3.571 -4.691 1.00 94.69 176 PHE A N 1
ATOM 1408 C CA . PHE A 1 176 ? 2.016 -3.947 -4.327 1.00 94.69 176 PHE A CA 1
ATOM 1409 C C . PHE A 1 176 ? 2.484 -5.155 -5.125 1.00 94.69 176 PHE A C 1
ATOM 1411 O O . PHE A 1 176 ? 1.822 -6.192 -5.146 1.00 94.69 176 PHE A O 1
ATOM 1418 N N . PHE A 1 177 ? 3.670 -5.032 -5.705 1.00 94.81 177 PHE A N 1
ATOM 1419 C CA . PHE A 1 177 ? 4.301 -6.059 -6.514 1.00 94.81 177 PHE A CA 1
ATOM 1420 C C . PHE A 1 177 ? 5.685 -6.381 -5.937 1.00 94.81 177 PHE A C 1
ATOM 1422 O O . PHE A 1 177 ? 6.459 -5.464 -5.646 1.00 94.81 177 PHE A O 1
ATOM 1429 N N . PRO A 1 178 ? 6.044 -7.659 -5.752 1.00 92.38 178 PRO A N 1
ATOM 1430 C CA . PRO A 1 178 ? 7.390 -8.017 -5.355 1.00 92.38 178 PRO A CA 1
ATOM 1431 C C . PRO A 1 178 ? 8.344 -7.823 -6.540 1.00 92.38 178 PRO A C 1
ATOM 1433 O O . PRO A 1 178 ? 8.022 -8.116 -7.695 1.00 92.38 178 PRO A O 1
ATOM 1436 N N . GLY A 1 179 ? 9.545 -7.348 -6.247 1.00 92.00 179 GLY A N 1
ATOM 1437 C CA . GLY A 1 179 ? 10.605 -7.217 -7.234 1.00 92.00 179 GLY A CA 1
ATOM 1438 C C . GLY A 1 179 ? 11.974 -7.274 -6.583 1.00 92.00 179 GLY A C 1
ATOM 1439 O O . GLY A 1 179 ? 12.113 -7.497 -5.376 1.00 92.00 179 GLY A O 1
ATOM 1440 N N . ALA A 1 180 ? 13.004 -7.052 -7.381 1.00 91.69 180 ALA A N 1
ATOM 1441 C CA . ALA A 1 180 ? 14.352 -6.873 -6.883 1.00 91.69 180 ALA A CA 1
ATOM 1442 C C . ALA A 1 180 ? 15.076 -5.763 -7.643 1.00 91.69 180 ALA A C 1
ATOM 1444 O O . ALA A 1 180 ? 14.771 -5.494 -8.798 1.00 91.69 180 ALA A O 1
ATOM 1445 N N . ILE A 1 181 ? 16.037 -5.124 -6.985 1.00 91.75 181 ILE A N 1
ATOM 1446 C CA . ILE A 1 181 ? 16.928 -4.120 -7.578 1.00 91.75 181 ILE A CA 1
ATOM 1447 C C . ILE A 1 181 ? 18.378 -4.512 -7.322 1.00 91.75 181 ILE A C 1
ATOM 1449 O O . ILE A 1 181 ? 18.680 -5.222 -6.359 1.00 91.75 181 ILE A O 1
ATOM 1453 N N . GLU A 1 182 ? 19.303 -4.024 -8.134 1.00 88.00 182 GLU A N 1
ATOM 1454 C CA . GLU A 1 182 ? 20.730 -4.218 -7.883 1.00 88.00 182 GLU A CA 1
ATOM 1455 C C . GLU A 1 182 ? 21.168 -3.534 -6.574 1.00 88.00 182 GLU A C 1
ATOM 1457 O O . GLU A 1 182 ? 20.721 -2.439 -6.214 1.00 88.00 182 GLU A O 1
ATOM 1462 N N . ARG A 1 183 ? 22.057 -4.186 -5.813 1.00 82.38 183 ARG A N 1
ATOM 1463 C CA . ARG A 1 183 ? 22.717 -3.539 -4.671 1.00 82.38 183 ARG A CA 1
ATOM 1464 C C . ARG A 1 183 ? 23.786 -2.566 -5.178 1.00 82.38 183 ARG A C 1
ATOM 1466 O O . ARG A 1 183 ? 24.554 -2.945 -6.059 1.00 82.38 183 ARG A O 1
ATOM 1473 N N . PRO A 1 184 ? 23.916 -1.363 -4.586 1.00 71.50 184 PRO A N 1
ATOM 1474 C CA . PRO A 1 184 ? 25.011 -0.464 -4.930 1.00 71.50 184 PRO A CA 1
ATOM 1475 C C . PRO A 1 184 ? 26.353 -1.143 -4.639 1.00 71.50 184 PRO A C 1
ATOM 1477 O O . PRO A 1 184 ? 26.547 -1.737 -3.574 1.00 71.50 184 PRO A O 1
ATOM 1480 N N . SER A 1 185 ? 27.289 -1.051 -5.579 1.00 62.97 185 SER A N 1
ATOM 1481 C CA . SER A 1 185 ? 28.646 -1.577 -5.437 1.00 62.97 185 SER A CA 1
ATOM 1482 C C . SER A 1 185 ? 29.404 -0.795 -4.355 1.00 62.97 185 SER A C 1
ATOM 1484 O O . SER A 1 185 ? 29.780 0.359 -4.566 1.00 62.97 185 SER A O 1
ATOM 1486 N N . GLY A 1 186 ? 29.622 -1.387 -3.173 1.00 54.66 186 GLY A N 1
ATOM 1487 C CA . GLY A 1 186 ? 30.340 -0.700 -2.094 1.00 54.66 186 GLY A CA 1
ATOM 1488 C C . GLY A 1 186 ? 30.768 -1.565 -0.905 1.00 54.66 186 GLY A C 1
ATOM 1489 O O . GLY A 1 186 ? 29.974 -1.804 0.000 1.00 54.66 186 GLY A O 1
ATOM 1490 N N . GLY A 1 187 ? 32.059 -1.926 -0.863 1.00 49.50 187 GLY A N 1
ATOM 1491 C CA . GLY A 1 187 ? 32.790 -2.428 0.315 1.00 49.50 187 GLY A CA 1
ATOM 1492 C C . GLY A 1 187 ? 33.733 -3.601 0.001 1.00 49.50 187 GLY A C 1
ATOM 1493 O O . GLY A 1 187 ? 33.429 -4.388 -0.886 1.00 49.50 187 GLY A O 1
ATOM 1494 N N . LEU A 1 188 ? 34.836 -3.758 0.755 1.00 46.69 188 LEU A N 1
ATOM 1495 C CA . LEU A 1 188 ? 35.839 -4.845 0.613 1.00 46.69 188 LEU A CA 1
ATOM 1496 C C . LEU A 1 188 ? 35.243 -6.275 0.670 1.00 46.69 188 LEU A C 1
ATOM 1498 O O . LEU A 1 188 ? 35.891 -7.232 0.269 1.00 46.69 188 LEU A O 1
ATOM 1502 N N . LEU A 1 189 ? 34.010 -6.412 1.174 1.00 54.41 189 LEU A N 1
ATOM 1503 C CA . LEU A 1 189 ? 33.241 -7.660 1.292 1.00 54.41 189 LEU A CA 1
ATOM 1504 C C . LEU A 1 189 ? 31.920 -7.627 0.496 1.00 54.41 189 LEU A C 1
ATOM 1506 O O . LEU A 1 189 ? 31.062 -8.495 0.666 1.00 54.41 189 LEU A O 1
ATOM 1510 N N . GLY A 1 190 ? 31.708 -6.594 -0.323 1.00 52.31 190 GLY A N 1
ATOM 1511 C CA . GLY A 1 190 ? 30.456 -6.337 -1.024 1.00 52.31 190 GLY A CA 1
ATOM 1512 C C . GLY A 1 190 ? 30.228 -7.337 -2.148 1.00 52.31 190 GLY A C 1
ATOM 1513 O O . GLY A 1 190 ? 30.571 -7.066 -3.294 1.00 52.31 190 GLY A O 1
ATOM 1514 N N . ARG A 1 191 ? 29.622 -8.487 -1.837 1.00 54.00 191 ARG A N 1
ATOM 1515 C CA . ARG A 1 191 ? 29.054 -9.350 -2.874 1.00 54.00 191 ARG A CA 1
ATOM 1516 C C . ARG A 1 191 ? 27.970 -8.550 -3.600 1.00 54.00 191 ARG A C 1
ATOM 1518 O O . ARG A 1 191 ? 27.014 -8.092 -2.968 1.00 54.00 191 ARG A O 1
ATOM 1525 N N . GLY A 1 192 ? 28.147 -8.365 -4.907 1.00 62.62 192 GLY A N 1
ATOM 1526 C CA . GLY A 1 192 ? 27.094 -7.884 -5.796 1.00 62.62 192 GLY A CA 1
ATOM 1527 C C . GLY A 1 192 ? 25.829 -8.748 -5.703 1.00 62.62 192 GLY A C 1
ATOM 1528 O O . GLY A 1 192 ? 25.782 -9.755 -4.993 1.00 62.62 192 GLY A O 1
ATOM 1529 N N . GLY A 1 193 ? 24.774 -8.335 -6.400 1.00 78.62 193 GLY A N 1
ATOM 1530 C CA . GLY A 1 193 ? 23.535 -9.106 -6.523 1.00 78.62 193 GLY A CA 1
ATOM 1531 C C . GLY A 1 193 ? 22.282 -8.340 -6.115 1.00 78.62 193 GLY A C 1
ATOM 1532 O O . GLY A 1 193 ? 22.330 -7.165 -5.752 1.00 78.62 193 GLY A O 1
ATOM 1533 N N . LEU A 1 194 ? 21.150 -9.041 -6.149 1.00 84.44 194 LEU A N 1
ATOM 1534 C CA . LEU A 1 194 ? 19.817 -8.445 -6.073 1.00 84.44 194 LEU A CA 1
ATOM 1535 C C . LEU A 1 194 ? 19.307 -8.266 -4.632 1.00 84.44 194 LEU A C 1
ATOM 1537 O O . LEU A 1 194 ? 19.408 -9.167 -3.789 1.00 84.44 194 LEU A O 1
ATOM 1541 N N . ARG A 1 195 ? 18.757 -7.085 -4.336 1.00 86.00 195 ARG A N 1
ATOM 1542 C CA . ARG A 1 195 ? 18.015 -6.740 -3.117 1.00 86.00 195 ARG A CA 1
ATOM 1543 C C . ARG A 1 195 ? 16.512 -6.857 -3.408 1.00 86.00 195 ARG A C 1
ATOM 1545 O O . ARG A 1 195 ? 16.036 -6.104 -4.251 1.00 86.00 195 ARG A O 1
ATOM 1552 N N . PRO A 1 196 ? 15.765 -7.714 -2.690 1.00 89.25 196 PRO A N 1
ATOM 1553 C CA . PRO A 1 196 ? 14.307 -7.735 -2.775 1.00 89.25 196 PRO A CA 1
ATOM 1554 C C . PRO A 1 196 ? 13.699 -6.393 -2.359 1.00 89.25 196 PRO A C 1
ATOM 1556 O O . PRO A 1 196 ? 14.129 -5.808 -1.363 1.00 89.25 196 PRO A O 1
ATOM 1559 N N . VAL A 1 197 ? 12.692 -5.943 -3.096 1.00 91.88 197 VAL A N 1
ATOM 1560 C CA . VAL A 1 197 ? 11.918 -4.725 -2.841 1.00 91.88 197 VAL A CA 1
ATOM 1561 C C . VAL A 1 197 ? 10.425 -5.000 -3.016 1.00 91.88 197 VAL A C 1
ATOM 1563 O O . VAL A 1 197 ? 10.029 -5.973 -3.657 1.00 91.88 197 VAL A O 1
ATOM 1566 N N . SER A 1 198 ? 9.603 -4.130 -2.442 1.00 93.31 198 SER A N 1
ATOM 1567 C CA . SER A 1 198 ? 8.181 -4.023 -2.747 1.00 93.31 198 SER A CA 1
ATOM 1568 C C . SER A 1 198 ? 7.964 -2.781 -3.607 1.00 93.31 198 SER A C 1
ATOM 1570 O O . SER A 1 198 ? 8.440 -1.699 -3.260 1.00 93.31 198 SER A O 1
ATOM 1572 N N . VAL A 1 199 ? 7.292 -2.945 -4.740 1.00 95.81 199 VAL A N 1
ATOM 1573 C CA . VAL A 1 199 ? 6.974 -1.885 -5.698 1.00 95.81 199 VAL A CA 1
ATOM 1574 C C . VAL A 1 199 ? 5.505 -1.538 -5.523 1.00 95.81 199 VAL A C 1
ATOM 1576 O O . VAL A 1 199 ? 4.634 -2.353 -5.817 1.00 95.81 199 VAL A O 1
ATOM 1579 N N . ALA A 1 200 ? 5.231 -0.348 -5.009 1.00 96.19 200 ALA A N 1
ATOM 1580 C CA . ALA A 1 200 ? 3.890 0.193 -4.865 1.00 96.19 200 ALA A CA 1
ATOM 1581 C C . ALA A 1 200 ? 3.550 1.037 -6.100 1.00 96.19 200 ALA A C 1
ATOM 1583 O O . ALA A 1 200 ? 4.279 1.977 -6.410 1.00 96.19 200 ALA A O 1
ATOM 1584 N N . VAL A 1 201 ? 2.461 0.709 -6.792 1.00 97.00 201 VAL A N 1
ATOM 1585 C CA . VAL A 1 201 ? 1.953 1.449 -7.958 1.00 97.00 201 VAL A CA 1
ATOM 1586 C C . VAL A 1 201 ? 0.510 1.871 -7.684 1.00 97.00 201 VAL A C 1
ATOM 1588 O O . VAL A 1 201 ? -0.326 1.031 -7.347 1.00 97.00 201 VAL A O 1
ATOM 1591 N N . GLY A 1 202 ? 0.201 3.157 -7.825 1.00 94.88 202 GLY A N 1
ATOM 1592 C CA . GLY A 1 202 ? -1.146 3.699 -7.624 1.00 94.88 202 GLY A CA 1
ATOM 1593 C C . GLY A 1 202 ? -1.318 5.053 -8.306 1.00 94.88 202 GLY A C 1
ATOM 1594 O O . GLY A 1 202 ? -0.380 5.543 -8.915 1.00 94.88 202 GLY A O 1
ATOM 1595 N N . LEU A 1 203 ? -2.492 5.677 -8.186 1.00 93.31 203 LEU A N 1
ATOM 1596 C CA . LEU A 1 203 ? -2.852 6.901 -8.930 1.00 93.31 203 LEU A CA 1
ATOM 1597 C C . LEU A 1 203 ? -1.881 8.088 -8.791 1.00 93.31 203 LEU A C 1
ATOM 1599 O O . LEU A 1 203 ? -1.874 8.967 -9.645 1.00 93.31 203 LEU A O 1
ATOM 1603 N N . GLU A 1 204 ? -1.086 8.143 -7.725 1.00 89.50 204 GLU A N 1
ATOM 1604 C CA . GLU A 1 204 ? -0.119 9.225 -7.503 1.00 89.50 204 GLU A CA 1
ATOM 1605 C C . GLU A 1 204 ? 1.246 8.953 -8.151 1.00 89.50 204 GLU A C 1
ATOM 1607 O O . GLU A 1 204 ? 1.997 9.899 -8.384 1.00 89.50 204 GLU A O 1
ATOM 1612 N N . GLY A 1 205 ? 1.582 7.690 -8.441 1.00 92.38 205 GLY A N 1
ATOM 1613 C CA . GLY A 1 205 ? 2.883 7.315 -8.985 1.00 92.38 205 GLY A CA 1
ATOM 1614 C C . GLY A 1 205 ? 3.396 5.942 -8.540 1.00 92.38 205 GLY A C 1
ATOM 1615 O O . GLY A 1 205 ? 2.632 5.016 -8.252 1.00 92.38 205 GLY A O 1
ATOM 1616 N N . VAL A 1 206 ? 4.725 5.813 -8.493 1.00 94.88 206 VAL A N 1
ATOM 1617 C CA . VAL A 1 206 ? 5.452 4.574 -8.180 1.00 94.88 206 VAL A CA 1
ATOM 1618 C C . VAL A 1 206 ? 6.356 4.781 -6.968 1.00 94.88 206 VAL A C 1
ATOM 1620 O O . VAL A 1 206 ? 7.111 5.743 -6.897 1.00 94.88 206 VAL A O 1
ATOM 1623 N N . THR A 1 207 ? 6.321 3.865 -6.002 1.00 93.75 207 THR A N 1
ATOM 1624 C CA . THR A 1 207 ? 7.179 3.902 -4.810 1.00 93.75 207 THR A CA 1
ATOM 1625 C C . THR A 1 207 ? 7.891 2.569 -4.591 1.00 93.75 207 THR A C 1
ATOM 1627 O O . THR A 1 207 ? 7.271 1.512 -4.549 1.00 93.75 207 THR A O 1
ATOM 1630 N N . ILE A 1 208 ? 9.209 2.617 -4.416 1.00 93.56 208 ILE A N 1
ATOM 1631 C CA . ILE A 1 208 ? 10.083 1.483 -4.122 1.00 93.56 208 ILE A CA 1
ATOM 1632 C C . ILE A 1 208 ? 10.359 1.436 -2.621 1.00 93.56 208 ILE A C 1
ATOM 1634 O O . ILE A 1 208 ? 10.938 2.359 -2.038 1.00 93.56 208 ILE A O 1
ATOM 1638 N N . ILE A 1 209 ? 9.980 0.325 -2.000 1.00 90.50 209 ILE A N 1
ATOM 1639 C CA . ILE A 1 209 ? 10.052 0.106 -0.557 1.00 90.50 209 ILE A CA 1
ATOM 1640 C C . ILE A 1 209 ? 10.969 -1.083 -0.281 1.00 90.50 209 ILE A C 1
ATOM 1642 O O . ILE A 1 209 ? 10.882 -2.126 -0.924 1.00 90.50 209 ILE A O 1
ATOM 1646 N N . ASP A 1 210 ? 11.856 -0.939 0.695 1.00 86.62 210 ASP A N 1
ATOM 1647 C CA . ASP A 1 210 ? 12.660 -2.018 1.260 1.00 86.62 210 ASP A CA 1
ATOM 1648 C C . ASP A 1 210 ? 11.820 -2.782 2.303 1.00 86.62 210 ASP A C 1
ATOM 1650 O O . ASP A 1 210 ? 11.607 -2.265 3.403 1.00 86.62 210 ASP A O 1
ATOM 1654 N N . PRO A 1 211 ? 11.339 -4.007 2.007 1.00 72.88 211 PRO A N 1
ATOM 1655 C CA . PRO A 1 211 ? 10.491 -4.768 2.924 1.00 72.88 211 PRO A CA 1
ATOM 1656 C C . PRO A 1 211 ? 11.269 -5.304 4.134 1.00 72.88 211 PRO A C 1
ATOM 1658 O O . PRO A 1 211 ? 10.676 -5.844 5.065 1.00 72.88 211 PRO A O 1
ATOM 1661 N N . ARG A 1 212 ? 12.608 -5.229 4.120 1.00 62.34 212 ARG A N 1
ATOM 1662 C CA . ARG A 1 212 ? 13.481 -5.840 5.124 1.00 62.34 212 ARG A CA 1
ATOM 1663 C C . ARG A 1 212 ? 14.592 -4.884 5.515 1.00 62.34 212 ARG A C 1
ATOM 1665 O O . ARG A 1 212 ? 15.764 -5.151 5.228 1.00 62.34 212 ARG A O 1
ATOM 1672 N N . GLN A 1 213 ? 14.295 -3.841 6.284 1.00 51.53 213 GLN A N 1
ATOM 1673 C CA . GLN A 1 213 ? 15.412 -3.162 6.921 1.00 51.53 213 GLN A CA 1
ATOM 1674 C C . GLN A 1 213 ? 15.949 -3.975 8.110 1.00 51.53 213 GLN A C 1
ATOM 1676 O O . GLN A 1 213 ? 15.495 -3.882 9.247 1.00 51.53 213 GLN A O 1
ATOM 1681 N N . LYS A 1 214 ? 17.020 -4.735 7.850 1.00 37.31 214 LYS A N 1
ATOM 1682 C CA . LYS A 1 214 ? 18.056 -4.964 8.861 1.00 37.31 214 LYS A CA 1
ATOM 1683 C C . LYS A 1 214 ? 18.705 -3.607 9.129 1.00 37.31 214 LYS A C 1
ATOM 1685 O O . LYS A 1 214 ? 19.371 -3.066 8.248 1.00 37.31 214 LYS A O 1
ATOM 1690 N N . VAL A 1 215 ? 18.537 -3.055 10.330 1.00 33.91 215 VAL A N 1
ATOM 1691 C CA . VAL A 1 215 ? 19.347 -1.915 10.781 1.00 33.91 215 VAL A CA 1
ATOM 1692 C C . VAL A 1 215 ? 20.801 -2.391 10.841 1.00 33.91 215 VAL A C 1
ATOM 1694 O O . VAL A 1 215 ? 21.215 -3.038 11.806 1.00 33.91 215 VAL A O 1
ATOM 1697 N N . LEU A 1 216 ? 21.572 -2.123 9.783 1.00 31.42 216 LEU A N 1
ATOM 1698 C CA . LEU A 1 216 ? 23.022 -2.287 9.786 1.00 31.42 216 LEU A CA 1
ATOM 1699 C C . LEU A 1 216 ? 23.565 -1.416 10.919 1.00 31.42 216 LEU A C 1
ATOM 1701 O O . LEU A 1 216 ? 23.485 -0.190 10.882 1.00 31.42 216 LEU A O 1
ATOM 1705 N N . GLY A 1 217 ? 24.060 -2.071 11.969 1.00 29.75 217 GLY A N 1
ATOM 1706 C CA . GLY A 1 217 ? 24.800 -1.392 13.016 1.00 29.75 217 GLY A CA 1
ATOM 1707 C C . GLY A 1 217 ? 26.043 -0.780 12.394 1.00 29.75 217 GLY A C 1
ATOM 1708 O O . GLY A 1 217 ? 26.895 -1.513 11.900 1.00 29.75 217 GLY A O 1
ATOM 1709 N N . GLY A 1 218 ? 26.141 0.546 12.424 1.00 28.66 218 GLY A N 1
ATOM 1710 C CA . GLY A 1 218 ? 27.422 1.210 12.261 1.00 28.66 218 GLY A CA 1
ATOM 1711 C C . GLY A 1 218 ? 28.354 0.691 13.348 1.00 28.66 218 GLY A C 1
ATOM 1712 O O . GLY A 1 218 ? 28.148 0.964 14.530 1.00 28.66 218 GLY A O 1
ATOM 1713 N N . PHE A 1 219 ? 29.339 -0.102 12.945 1.00 28.44 219 PHE A N 1
ATOM 1714 C CA . PHE A 1 219 ? 30.514 -0.394 13.745 1.00 28.44 219 PHE A CA 1
ATOM 1715 C C . PHE A 1 219 ? 31.381 0.866 13.694 1.00 28.44 219 PHE A C 1
ATOM 1717 O O . PHE A 1 219 ? 32.266 0.989 12.855 1.00 28.44 219 PHE A O 1
ATOM 1724 N N . TRP A 1 220 ? 31.055 1.857 14.522 1.00 31.64 220 TRP A N 1
ATOM 1725 C CA . TRP A 1 220 ? 32.020 2.891 14.872 1.00 31.64 220 TRP A CA 1
ATOM 1726 C C . TRP A 1 220 ? 32.735 2.379 16.109 1.00 31.64 220 TRP A C 1
ATOM 1728 O O . TRP A 1 220 ? 32.105 2.120 17.137 1.00 31.64 220 TRP A O 1
ATOM 1738 N N . GLY A 1 221 ? 34.026 2.109 15.932 1.00 28.08 221 GLY A N 1
ATOM 1739 C CA . GLY A 1 221 ? 34.892 1.585 16.969 1.00 28.08 221 GLY A CA 1
ATOM 1740 C C . GLY A 1 221 ? 34.836 2.448 18.222 1.00 28.08 221 GLY A C 1
ATOM 1741 O O . GLY A 1 221 ? 34.689 3.669 18.159 1.00 28.08 221 GLY A O 1
ATOM 1742 N N . SER A 1 222 ? 34.964 1.787 19.369 1.00 33.66 222 SER A N 1
ATOM 1743 C CA . SER A 1 222 ? 35.355 2.435 20.613 1.00 33.66 222 SER A CA 1
ATOM 1744 C C . SER A 1 222 ? 36.580 3.310 20.354 1.00 33.66 222 SER A C 1
ATOM 1746 O O . SER A 1 222 ? 37.634 2.803 19.980 1.00 33.66 222 SER A O 1
ATOM 1748 N N . GLY A 1 223 ? 36.436 4.619 20.539 1.00 29.53 223 GLY A N 1
ATOM 1749 C CA . GLY A 1 223 ? 37.523 5.560 20.324 1.00 29.53 223 GLY A CA 1
ATOM 1750 C C . GLY A 1 223 ? 37.157 6.967 20.767 1.00 29.53 223 GLY A C 1
ATOM 1751 O O . GLY A 1 223 ? 36.704 7.758 19.955 1.00 29.53 223 GLY A O 1
ATOM 1752 N N . MET A 1 224 ? 37.403 7.233 22.053 1.00 28.42 224 MET A N 1
ATOM 1753 C CA . MET A 1 224 ? 37.604 8.545 22.685 1.00 28.42 224 MET A CA 1
ATOM 1754 C C . MET A 1 224 ? 36.446 9.555 22.681 1.00 28.42 224 MET A C 1
ATOM 1756 O O . MET A 1 224 ? 35.875 9.941 21.668 1.00 28.42 224 MET A O 1
ATOM 1760 N N . GLY A 1 225 ? 36.117 10.007 23.892 1.00 37.59 225 GLY A N 1
ATOM 1761 C CA . GLY A 1 225 ? 35.114 11.030 24.128 1.00 37.59 225 GLY A CA 1
ATOM 1762 C C . GLY A 1 225 ? 35.567 12.426 23.718 1.00 37.59 225 GLY A C 1
ATOM 1763 O O . GLY A 1 225 ? 36.747 12.750 23.767 1.00 37.59 225 GLY A O 1
ATOM 1764 N N . LEU A 1 226 ? 34.582 13.268 23.418 1.00 30.75 226 LEU A N 1
ATOM 1765 C CA . LEU A 1 226 ? 34.602 14.699 23.689 1.00 30.75 226 LEU A CA 1
ATOM 1766 C C . LEU A 1 226 ? 33.160 15.216 23.741 1.00 30.75 226 LEU A C 1
ATOM 1768 O O . LEU A 1 226 ? 32.239 14.666 23.139 1.00 30.75 226 LEU A O 1
ATOM 1772 N N . ARG A 1 227 ? 32.984 16.212 24.603 1.00 33.06 227 ARG A N 1
ATOM 1773 C CA . ARG A 1 227 ? 31.727 16.762 25.110 1.00 33.06 227 ARG A CA 1
ATOM 1774 C C . ARG A 1 227 ? 30.917 17.495 24.033 1.00 33.06 227 ARG A C 1
ATOM 1776 O O . ARG A 1 227 ? 31.487 18.129 23.161 1.00 33.06 227 ARG A O 1
ATOM 1783 N N . GLY A 1 228 ? 29.598 17.514 24.241 1.00 37.62 228 GLY A N 1
ATOM 1784 C CA . GLY A 1 228 ? 28.741 18.675 23.981 1.00 37.62 228 GLY A CA 1
ATOM 1785 C C . GLY A 1 228 ? 28.542 19.091 22.524 1.00 37.62 228 GLY A C 1
ATOM 1786 O O . GLY A 1 228 ? 29.171 20.030 22.062 1.00 37.62 228 GLY A O 1
ATOM 1787 N N . ALA A 1 229 ? 27.558 18.492 21.855 1.00 28.06 229 ALA A N 1
ATOM 1788 C CA . ALA A 1 229 ? 26.846 19.146 20.762 1.00 28.06 229 ALA A CA 1
ATOM 1789 C C . ALA A 1 229 ? 25.374 18.717 20.817 1.00 28.06 229 ALA A C 1
ATOM 1791 O O . ALA A 1 229 ? 25.059 17.525 20.842 1.00 28.06 229 ALA A O 1
ATOM 1792 N N . LEU A 1 230 ? 24.480 19.701 20.913 1.00 28.52 230 LEU A N 1
ATOM 1793 C CA . LEU A 1 230 ? 23.035 19.526 20.851 1.00 28.52 230 LEU A CA 1
ATOM 1794 C C . LEU A 1 230 ? 22.673 19.197 19.396 1.00 28.52 230 LEU A C 1
ATOM 1796 O O . LEU A 1 230 ? 22.453 20.087 18.581 1.00 28.52 230 LEU A O 1
ATOM 1800 N N . TRP A 1 231 ? 22.672 17.913 19.044 1.00 26.44 231 TRP A N 1
ATOM 1801 C CA . TRP A 1 231 ? 22.189 17.474 17.740 1.00 26.44 231 TRP A CA 1
ATOM 1802 C C . TRP A 1 231 ? 20.665 17.577 17.744 1.00 26.44 231 TRP A C 1
ATOM 1804 O O . TRP A 1 231 ? 19.982 16.719 18.302 1.00 26.44 231 TRP A O 1
ATOM 1814 N N . VAL A 1 232 ? 20.128 18.630 17.127 1.00 26.48 232 VAL A N 1
ATOM 1815 C CA . VAL A 1 232 ? 18.739 18.628 16.661 1.00 26.48 232 VAL A CA 1
ATOM 1816 C C . VAL A 1 232 ? 18.654 17.509 15.628 1.00 26.48 232 VAL A C 1
ATOM 1818 O O . VAL A 1 232 ? 19.184 17.619 14.525 1.00 26.48 232 VAL A O 1
ATOM 1821 N N . THR A 1 233 ? 18.085 16.372 16.022 1.00 29.77 233 THR A N 1
ATOM 1822 C CA . THR A 1 233 ? 17.885 15.242 15.117 1.00 29.77 233 THR A CA 1
ATOM 1823 C C . THR A 1 233 ? 16.839 15.646 14.083 1.00 29.77 233 THR A C 1
ATOM 1825 O O . THR A 1 233 ? 15.706 15.919 14.486 1.00 29.77 233 THR A O 1
ATOM 1828 N N . PRO A 1 234 ? 17.164 15.687 12.778 1.00 25.25 234 PRO A N 1
ATOM 1829 C CA . PRO A 1 234 ? 16.146 15.929 11.767 1.00 25.25 234 PRO A CA 1
ATOM 1830 C C . PRO A 1 234 ? 15.094 14.806 11.822 1.00 25.25 234 PRO A C 1
ATOM 1832 O O . PRO A 1 234 ? 15.438 13.674 12.197 1.00 25.25 234 PRO A O 1
ATOM 1835 N N . PRO A 1 235 ? 13.825 15.090 11.471 1.00 30.27 235 PRO A N 1
ATOM 1836 C CA . PRO A 1 235 ? 12.773 14.082 11.439 1.00 30.27 235 PRO A CA 1
ATOM 1837 C C . PRO A 1 235 ? 13.226 12.924 10.544 1.00 30.27 235 PRO A C 1
ATOM 1839 O O . PRO A 1 235 ? 13.584 13.101 9.378 1.00 30.27 235 PRO A O 1
ATOM 1842 N N . ARG A 1 236 ? 13.319 11.728 11.131 1.00 39.75 236 ARG A N 1
ATOM 1843 C CA . ARG A 1 236 ? 13.777 10.532 10.424 1.00 39.75 236 ARG A CA 1
ATOM 1844 C C . ARG A 1 236 ? 12.695 10.147 9.426 1.00 39.75 236 ARG A C 1
ATOM 1846 O O . ARG A 1 236 ? 11.660 9.670 9.847 1.00 39.75 236 ARG A O 1
ATOM 1853 N N . ALA A 1 237 ? 12.950 10.306 8.128 1.00 36.94 237 ALA A N 1
ATOM 1854 C CA . ALA A 1 237 ? 12.098 9.703 7.105 1.00 36.94 237 ALA A CA 1
ATOM 1855 C C . ALA A 1 237 ? 11.927 8.190 7.382 1.00 36.94 237 ALA A C 1
ATOM 1857 O O . ALA A 1 237 ? 12.936 7.536 7.724 1.00 36.94 237 ALA A O 1
ATOM 1858 N N . PRO A 1 238 ? 10.713 7.628 7.199 1.00 50.53 238 PRO A N 1
ATOM 1859 C CA . PRO A 1 238 ? 10.415 6.237 7.511 1.00 50.53 238 PRO A CA 1
ATOM 1860 C C . PRO A 1 238 ? 11.412 5.344 6.787 1.00 50.53 238 PRO A C 1
ATOM 1862 O O . PRO A 1 238 ? 11.661 5.470 5.585 1.00 50.53 238 PRO A O 1
ATOM 1865 N N . GLN A 1 239 ? 12.093 4.483 7.543 1.00 57.09 239 GLN A N 1
ATOM 1866 C CA . GLN A 1 239 ? 13.416 4.014 7.135 1.00 57.09 239 GLN A CA 1
ATOM 1867 C C . GLN A 1 239 ? 13.423 3.031 5.943 1.00 57.09 239 GLN A C 1
ATOM 1869 O O . GLN A 1 239 ? 14.497 2.599 5.502 1.00 57.09 239 GLN A O 1
ATOM 1874 N N . HIS A 1 240 ? 12.245 2.710 5.415 1.00 73.25 240 HIS A N 1
ATOM 1875 C CA . HIS A 1 240 ? 12.011 1.666 4.430 1.00 73.25 240 HIS A CA 1
ATOM 1876 C C . HIS A 1 240 ? 11.754 2.212 3.015 1.00 73.25 240 HIS A C 1
ATOM 1878 O O . HIS A 1 240 ? 11.914 1.461 2.063 1.00 73.25 240 HIS A O 1
ATOM 1884 N N . VAL A 1 241 ? 11.427 3.497 2.826 1.00 85.50 241 VAL A N 1
ATOM 1885 C CA . VAL A 1 241 ? 11.251 4.060 1.469 1.00 85.50 241 VAL A CA 1
ATOM 1886 C C . VAL A 1 241 ? 12.614 4.293 0.816 1.00 85.50 241 VAL A C 1
ATOM 1888 O O . VAL A 1 241 ? 13.494 4.931 1.404 1.00 85.50 241 VAL A O 1
ATOM 1891 N N . LEU A 1 242 ? 12.802 3.746 -0.387 1.00 87.06 242 LEU A N 1
ATOM 1892 C CA . LEU A 1 242 ? 14.018 3.911 -1.185 1.00 87.06 242 LEU A CA 1
ATOM 1893 C C . LEU A 1 242 ? 13.858 4.990 -2.262 1.00 87.06 242 LEU A C 1
ATOM 1895 O O . LEU A 1 242 ? 14.808 5.735 -2.498 1.00 87.06 242 LEU A O 1
ATOM 1899 N N . LEU A 1 243 ? 12.684 5.050 -2.894 1.00 89.62 243 LEU A N 1
ATOM 1900 C CA . LEU A 1 243 ? 12.347 5.968 -3.983 1.00 89.62 243 LEU A CA 1
ATOM 1901 C C . LEU A 1 243 ? 10.824 6.128 -4.062 1.00 89.62 243 LEU A C 1
ATOM 1903 O O . LEU A 1 243 ? 10.121 5.133 -3.958 1.00 89.62 243 LEU A O 1
ATOM 1907 N N . SER A 1 244 ? 10.326 7.330 -4.296 1.00 90.56 244 SER A N 1
ATOM 1908 C CA . SER A 1 244 ? 8.932 7.642 -4.618 1.00 90.56 244 SER A CA 1
ATOM 1909 C C . SER A 1 244 ? 8.927 8.603 -5.797 1.00 90.56 244 SER A C 1
ATOM 1911 O O . SER A 1 244 ? 9.606 9.613 -5.746 1.00 90.56 244 SER A O 1
ATOM 1913 N N . LEU A 1 245 ? 8.198 8.309 -6.858 1.00 89.12 245 LEU A N 1
ATOM 1914 C CA . LEU A 1 245 ? 8.136 9.148 -8.048 1.00 89.12 245 LEU A CA 1
ATOM 1915 C C . LEU A 1 245 ? 6.678 9.358 -8.408 1.00 89.12 245 LEU A C 1
ATOM 1917 O O . LEU A 1 245 ? 5.931 8.385 -8.520 1.00 89.12 245 LEU A O 1
ATOM 1921 N N . THR A 1 246 ? 6.283 10.605 -8.608 1.00 90.25 246 THR A N 1
ATOM 1922 C CA . THR A 1 246 ? 5.011 10.929 -9.252 1.00 90.25 246 THR A CA 1
ATOM 1923 C C . THR A 1 246 ? 5.110 10.704 -10.759 1.00 90.25 246 THR A C 1
ATOM 1925 O O . THR A 1 246 ? 6.206 10.671 -11.320 1.00 90.25 246 THR A O 1
ATOM 1928 N N . TYR A 1 247 ? 3.980 10.543 -11.451 1.00 89.00 247 TYR A N 1
ATOM 1929 C CA . TYR A 1 247 ? 4.008 10.318 -12.904 1.00 89.00 247 TYR A CA 1
ATOM 1930 C C . TYR A 1 247 ? 4.720 11.413 -13.710 1.00 89.00 247 TYR A C 1
ATOM 1932 O O . TYR A 1 247 ? 5.436 11.075 -14.646 1.00 89.00 247 TYR A O 1
ATOM 1940 N N . PRO A 1 248 ? 4.617 12.704 -13.349 1.00 86.12 248 PRO A N 1
ATOM 1941 C CA . PRO A 1 248 ? 5.404 13.745 -14.004 1.00 86.12 248 PRO A CA 1
ATOM 1942 C C . PRO A 1 248 ? 6.924 13.664 -13.766 1.00 86.12 248 PRO A C 1
ATOM 1944 O O . PRO A 1 248 ? 7.669 14.333 -14.481 1.00 86.12 248 PRO A O 1
ATOM 1947 N N . GLU A 1 249 ? 7.383 12.920 -12.756 1.00 85.00 249 GLU A N 1
ATOM 1948 C CA . GLU A 1 249 ? 8.797 12.787 -12.366 1.00 85.00 249 GLU A CA 1
ATOM 1949 C C . GLU A 1 249 ? 9.468 11.529 -12.936 1.00 85.00 249 GLU A C 1
ATOM 1951 O O . GLU A 1 249 ? 10.657 11.317 -12.688 1.00 85.00 249 GLU A O 1
ATOM 1956 N N . LEU A 1 250 ? 8.729 10.679 -13.662 1.00 87.94 250 LEU A N 1
ATOM 1957 C CA . LEU A 1 250 ? 9.245 9.410 -14.163 1.00 87.94 250 LEU A CA 1
ATOM 1958 C C . LEU A 1 250 ? 8.878 9.148 -15.623 1.00 87.94 250 LEU A C 1
ATOM 1960 O O . LEU A 1 250 ? 7.768 9.430 -16.068 1.00 87.94 250 LEU A O 1
ATOM 1964 N N . CYS A 1 251 ? 9.793 8.494 -16.326 1.00 89.12 251 CYS A N 1
ATOM 1965 C CA . CYS A 1 251 ? 9.509 7.733 -17.537 1.00 89.12 251 CYS A CA 1
ATOM 1966 C C . CYS A 1 251 ? 9.768 6.256 -17.243 1.00 89.12 251 CYS A C 1
ATOM 1968 O O . CYS A 1 251 ? 10.590 5.922 -16.384 1.00 89.12 251 CYS A O 1
ATOM 1970 N N . TRP A 1 252 ? 9.061 5.358 -17.925 1.00 92.81 252 TRP A N 1
ATOM 1971 C CA . TRP A 1 252 ? 9.314 3.930 -17.768 1.00 92.81 252 TRP A CA 1
ATOM 1972 C C . TRP A 1 252 ? 9.363 3.191 -19.095 1.00 92.81 252 TRP A C 1
ATOM 1974 O O . TRP A 1 252 ? 8.750 3.590 -20.089 1.00 92.81 252 TRP A O 1
ATOM 1984 N N . GLU A 1 253 ? 10.081 2.075 -19.064 1.00 90.88 253 GLU A N 1
ATOM 1985 C CA . GLU A 1 253 ? 10.193 1.129 -20.162 1.00 90.88 253 GLU A CA 1
ATOM 1986 C 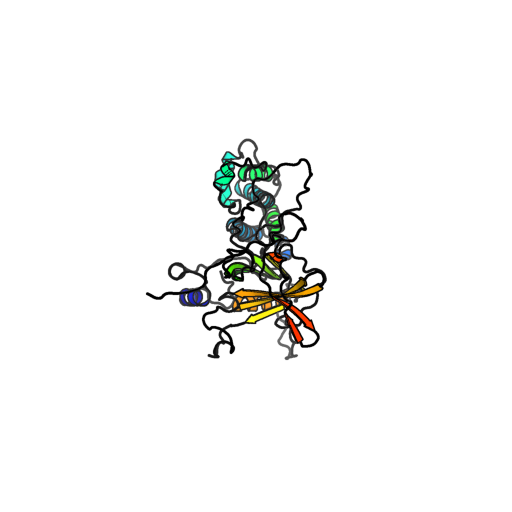C . GLU A 1 253 ? 10.083 -0.302 -19.624 1.00 90.88 253 GLU A C 1
ATOM 1988 O O . GLU A 1 253 ? 10.561 -0.623 -18.532 1.00 90.88 253 GLU A O 1
ATOM 1993 N N . LEU A 1 254 ? 9.412 -1.162 -20.388 1.00 89.69 254 LEU A N 1
ATOM 1994 C CA . LEU A 1 254 ? 9.315 -2.592 -20.118 1.00 89.69 254 LEU A CA 1
ATOM 1995 C C . LEU A 1 254 ? 10.332 -3.317 -20.999 1.00 89.69 254 LEU A C 1
ATOM 1997 O O . LEU A 1 254 ? 10.235 -3.247 -22.222 1.00 89.69 254 LEU A O 1
ATOM 2001 N N . VAL A 1 255 ? 11.263 -4.041 -20.381 1.00 87.88 255 VAL A N 1
ATOM 2002 C CA . VAL A 1 255 ? 12.362 -4.734 -21.070 1.00 87.88 255 VAL A CA 1
ATOM 2003 C C . VAL A 1 255 ? 12.320 -6.227 -20.749 1.00 87.88 255 VAL A C 1
ATOM 2005 O O . VAL A 1 255 ? 12.085 -6.613 -19.604 1.00 87.88 255 VAL A O 1
ATOM 2008 N N . GLY A 1 256 ? 12.558 -7.081 -21.748 1.00 76.81 256 GLY A N 1
ATOM 2009 C CA . GLY A 1 256 ? 12.631 -8.537 -21.554 1.00 76.81 256 GLY A CA 1
ATOM 2010 C C . GLY A 1 256 ? 11.283 -9.221 -21.292 1.00 76.81 256 GLY A C 1
ATOM 2011 O O . GLY A 1 256 ? 11.255 -10.345 -20.800 1.00 76.81 256 GLY A O 1
ATOM 2012 N N . ALA A 1 257 ? 10.163 -8.558 -21.595 1.00 65.38 257 ALA A N 1
ATOM 2013 C CA . ALA A 1 257 ? 8.858 -9.210 -21.637 1.00 65.38 257 ALA A CA 1
ATOM 2014 C C . ALA A 1 257 ? 8.823 -10.202 -22.809 1.00 65.38 257 ALA A C 1
ATOM 2016 O O . ALA A 1 257 ? 9.168 -9.844 -23.935 1.00 65.38 257 ALA A O 1
ATOM 2017 N N . VAL A 1 258 ? 8.434 -11.451 -22.544 1.00 58.47 258 VAL A N 1
ATOM 2018 C CA . VAL A 1 258 ? 8.296 -12.469 -23.590 1.00 58.47 258 VAL A CA 1
ATOM 2019 C C . VAL A 1 258 ? 7.104 -12.082 -24.455 1.00 58.47 258 VAL A C 1
ATOM 2021 O O . VAL A 1 258 ? 5.971 -12.027 -23.971 1.00 58.47 258 VAL A O 1
ATOM 2024 N N . GLY A 1 259 ? 7.366 -11.809 -25.733 1.00 50.50 259 GLY A N 1
ATOM 2025 C CA . GLY A 1 259 ? 6.329 -11.546 -26.715 1.00 50.50 259 GLY A CA 1
ATOM 2026 C C . GLY A 1 259 ? 5.330 -12.697 -26.736 1.00 50.50 259 GLY A C 1
ATOM 2027 O O . GLY A 1 259 ? 5.696 -13.873 -26.784 1.00 50.50 259 GLY A O 1
ATOM 2028 N N . GLN A 1 260 ? 4.050 -12.354 -26.719 1.00 39.41 260 GLN A N 1
ATOM 2029 C CA . GLN A 1 260 ? 2.952 -13.244 -27.063 1.00 39.41 260 GLN A CA 1
ATOM 2030 C C . GLN A 1 260 ? 3.017 -13.563 -28.567 1.00 39.41 260 GLN A C 1
ATOM 2032 O O . GLN A 1 260 ? 2.055 -13.282 -29.240 1.00 39.41 260 GLN A O 1
ATOM 2037 N N . ASP A 1 261 ? 4.159 -14.030 -29.086 1.00 37.09 261 ASP A N 1
ATOM 2038 C CA . ASP A 1 261 ? 4.401 -14.489 -30.465 1.00 37.09 261 ASP A CA 1
ATOM 2039 C C . ASP A 1 261 ? 5.865 -14.953 -30.619 1.00 37.09 261 ASP A C 1
ATOM 2041 O O . ASP A 1 261 ? 6.575 -14.510 -31.507 1.00 37.09 261 ASP A O 1
ATOM 2045 N N . GLY A 1 262 ? 6.366 -15.821 -29.731 1.00 40.81 262 GLY A N 1
ATOM 2046 C CA . GLY A 1 262 ? 7.556 -16.651 -30.002 1.00 40.81 262 GLY A CA 1
ATOM 2047 C C . GLY A 1 262 ? 8.879 -15.958 -30.370 1.00 40.81 262 GLY A C 1
ATOM 2048 O O . GLY A 1 262 ? 9.823 -16.668 -30.715 1.00 40.81 262 GLY A O 1
ATOM 2049 N N . ASP A 1 263 ? 8.981 -14.631 -30.295 1.00 37.69 263 ASP A N 1
ATOM 2050 C CA . ASP A 1 263 ? 10.219 -13.924 -30.596 1.00 37.69 263 ASP A CA 1
ATOM 2051 C C . ASP A 1 263 ? 11.213 -14.177 -29.455 1.00 37.69 263 ASP A C 1
ATOM 2053 O O . ASP A 1 263 ? 10.873 -13.975 -28.278 1.00 37.69 263 ASP A O 1
ATOM 2057 N N . PRO A 1 264 ? 12.425 -14.677 -29.761 1.00 38.09 264 PRO A N 1
ATOM 2058 C CA . PRO A 1 264 ? 13.435 -14.894 -28.746 1.00 38.09 264 PRO A CA 1
ATOM 2059 C C . PRO A 1 264 ? 13.740 -13.557 -28.078 1.00 38.09 264 PRO A C 1
ATOM 2061 O O . PRO A 1 264 ? 13.668 -12.506 -28.717 1.00 38.09 264 PRO A O 1
ATOM 2064 N N . ALA A 1 265 ? 14.050 -13.624 -26.781 1.00 43.47 265 ALA A N 1
ATOM 2065 C CA . ALA A 1 265 ? 14.554 -12.518 -25.979 1.00 43.47 265 ALA A CA 1
ATOM 2066 C C . ALA A 1 265 ? 15.329 -11.527 -26.857 1.00 43.47 265 ALA A C 1
ATOM 2068 O O . ALA A 1 265 ? 16.216 -11.951 -27.604 1.00 43.47 265 ALA A O 1
ATOM 2069 N N . GLY A 1 266 ? 14.954 -10.240 -26.794 1.00 41.28 266 GLY A N 1
ATOM 2070 C CA . GLY A 1 266 ? 15.635 -9.173 -27.527 1.00 41.28 266 GLY A CA 1
ATOM 2071 C C . GLY A 1 266 ? 17.139 -9.422 -27.503 1.00 41.28 266 GLY A C 1
ATOM 2072 O O . GLY A 1 266 ? 17.657 -9.796 -26.454 1.00 41.28 266 GLY A O 1
ATOM 2073 N N . GLN A 1 267 ? 17.766 -9.294 -28.672 1.00 41.72 267 GLN A N 1
ATOM 2074 C CA . GLN A 1 267 ? 18.970 -9.976 -29.177 1.00 41.72 267 GLN A CA 1
ATOM 2075 C C . GLN A 1 267 ? 20.239 -10.014 -28.284 1.00 41.72 267 GLN A C 1
ATOM 2077 O O . GLN A 1 267 ? 21.242 -10.579 -28.701 1.00 41.72 267 GLN A O 1
ATOM 2082 N N . ASP A 1 268 ? 20.182 -9.510 -27.050 1.00 44.25 268 ASP A N 1
ATOM 2083 C CA . ASP A 1 268 ? 21.258 -9.428 -26.059 1.00 44.25 268 ASP A CA 1
ATOM 2084 C C . ASP A 1 268 ? 20.853 -9.874 -24.625 1.00 44.25 268 ASP A C 1
ATOM 2086 O O . ASP A 1 268 ? 21.634 -9.710 -23.685 1.00 44.25 268 ASP A O 1
ATOM 2090 N N . GLY A 1 269 ? 19.641 -10.408 -24.407 1.00 42.69 269 GLY A N 1
ATOM 2091 C CA . GLY A 1 269 ? 19.143 -10.802 -23.078 1.00 42.69 269 GLY A CA 1
ATOM 2092 C C . GLY A 1 269 ? 19.311 -12.291 -22.755 1.00 42.69 269 GLY A C 1
ATOM 2093 O O . GLY A 1 269 ? 18.904 -13.148 -23.536 1.00 42.69 269 GLY A O 1
ATOM 2094 N N . ASP A 1 270 ? 19.850 -12.615 -21.574 1.00 47.00 270 ASP A N 1
ATOM 2095 C CA . ASP A 1 270 ? 19.819 -13.979 -21.033 1.00 47.00 270 ASP A CA 1
ATOM 2096 C C . ASP A 1 270 ? 18.348 -14.396 -20.796 1.00 47.00 270 ASP A C 1
ATOM 2098 O O . ASP A 1 270 ? 17.664 -13.748 -19.997 1.00 47.00 270 ASP A O 1
ATOM 2102 N N . PRO A 1 271 ? 17.832 -15.459 -21.450 1.00 51.66 271 PRO A N 1
ATOM 2103 C CA . PRO A 1 271 ? 16.447 -15.915 -21.291 1.00 51.66 271 PRO A CA 1
ATOM 2104 C C . PRO A 1 271 ? 16.113 -16.383 -19.864 1.00 51.66 271 PRO A C 1
ATOM 2106 O O . PRO A 1 271 ? 14.958 -16.692 -19.574 1.00 51.66 271 PRO A O 1
ATOM 2109 N N . THR A 1 272 ? 17.104 -16.462 -18.971 1.00 60.56 272 THR A N 1
ATOM 2110 C CA . THR A 1 272 ? 16.903 -16.760 -17.550 1.00 60.56 272 THR A CA 1
ATOM 2111 C C . THR A 1 272 ? 16.617 -15.525 -16.687 1.00 60.56 272 THR A C 1
ATOM 2113 O O . THR A 1 272 ? 16.189 -15.683 -15.539 1.00 60.56 272 THR A O 1
ATOM 2116 N N . GLU A 1 273 ? 16.801 -14.301 -17.199 1.00 69.81 273 GLU A N 1
ATOM 2117 C CA . GLU A 1 273 ? 16.475 -13.086 -16.449 1.00 69.81 273 GLU A CA 1
ATOM 2118 C C . GLU A 1 273 ? 14.972 -12.763 -16.534 1.00 69.81 273 GLU A C 1
ATOM 2120 O O . GLU A 1 273 ? 14.390 -12.765 -17.619 1.00 69.81 273 GLU A O 1
ATOM 2125 N N . PRO A 1 274 ? 14.306 -12.451 -15.404 1.00 81.94 274 PRO A N 1
ATOM 2126 C CA . PRO A 1 274 ? 12.900 -12.071 -15.432 1.00 81.94 274 PRO A CA 1
ATOM 2127 C C . PRO A 1 274 ? 12.709 -10.718 -16.144 1.00 81.94 274 PRO A C 1
ATOM 2129 O O . PRO A 1 274 ? 13.629 -9.890 -16.134 1.00 81.94 274 PRO A O 1
ATOM 2132 N N . PRO A 1 275 ? 11.495 -10.442 -16.660 1.00 89.50 275 PRO A N 1
ATOM 2133 C CA . PRO A 1 275 ? 11.127 -9.132 -17.184 1.00 89.50 275 PRO A CA 1
ATOM 2134 C C . PRO A 1 275 ? 11.492 -7.989 -16.229 1.00 89.50 275 PRO A C 1
ATOM 2136 O O . PRO A 1 275 ? 11.478 -8.126 -14.997 1.00 89.50 275 PRO A O 1
ATOM 2139 N N . GLN A 1 276 ? 11.824 -6.842 -16.809 1.00 91.81 276 GLN A N 1
ATOM 2140 C CA . GLN A 1 276 ? 12.347 -5.690 -16.090 1.00 91.81 276 GLN A CA 1
ATOM 2141 C C . GLN A 1 276 ? 11.462 -4.473 -16.332 1.00 91.81 276 GLN A C 1
ATOM 2143 O O . GLN A 1 276 ? 11.095 -4.171 -17.465 1.00 91.81 276 GLN A O 1
ATOM 2148 N N . LEU A 1 277 ? 11.171 -3.743 -15.260 1.00 94.38 277 LEU A N 1
ATOM 2149 C CA . LEU A 1 277 ? 10.614 -2.401 -15.326 1.00 94.38 277 LEU A CA 1
ATOM 2150 C C . LEU A 1 277 ? 11.750 -1.405 -15.091 1.00 94.38 277 LEU A C 1
ATOM 2152 O O . LEU A 1 277 ? 12.362 -1.376 -14.020 1.00 94.38 277 LEU A O 1
ATOM 2156 N N . TRP A 1 278 ? 12.059 -0.624 -16.114 1.00 93.81 278 TRP A N 1
ATOM 2157 C CA . TRP A 1 278 ? 13.079 0.412 -16.077 1.00 93.81 278 TRP A CA 1
ATOM 2158 C C . TRP A 1 278 ? 12.410 1.731 -15.716 1.00 93.81 278 TRP A C 1
ATOM 2160 O O . TRP A 1 278 ? 11.441 2.117 -16.360 1.00 93.81 278 TRP A O 1
ATOM 2170 N N . LEU A 1 279 ? 12.896 2.396 -14.669 1.00 92.81 279 LEU A N 1
ATOM 2171 C CA . LEU A 1 279 ? 12.390 3.687 -14.207 1.00 92.81 279 LEU A CA 1
ATOM 2172 C C . LEU A 1 279 ? 13.470 4.748 -14.416 1.00 92.81 279 LEU A C 1
ATOM 2174 O O . LEU A 1 279 ? 14.516 4.696 -13.765 1.00 92.81 279 LEU A O 1
ATOM 2178 N N . GLU A 1 280 ? 13.215 5.692 -15.315 1.00 90.88 280 GLU A N 1
ATOM 2179 C CA . GLU A 1 280 ? 14.049 6.868 -15.564 1.00 90.88 280 GLU A CA 1
ATOM 2180 C C . GLU A 1 280 ? 13.495 8.065 -14.786 1.00 90.88 280 GLU A C 1
ATOM 2182 O O . GLU A 1 280 ? 12.291 8.312 -14.800 1.00 90.88 280 GLU A O 1
ATOM 2187 N N . PHE A 1 281 ? 14.368 8.807 -14.107 1.00 89.06 281 PHE A N 1
ATOM 2188 C CA . PHE A 1 281 ? 14.013 10.010 -13.354 1.00 89.06 281 PHE A CA 1
ATOM 2189 C C . PHE A 1 281 ? 15.206 10.967 -13.243 1.00 89.06 281 PHE A C 1
ATOM 2191 O O . PHE A 1 281 ? 16.361 10.580 -13.442 1.00 89.06 281 PHE A O 1
ATOM 2198 N N . ASP A 1 282 ? 14.940 12.226 -12.899 1.00 86.00 282 ASP A N 1
ATOM 2199 C CA . ASP A 1 282 ? 15.992 13.229 -12.723 1.00 86.00 282 ASP A CA 1
ATOM 2200 C C . ASP A 1 282 ? 16.867 12.940 -11.495 1.00 86.00 282 ASP A C 1
ATOM 2202 O O . ASP A 1 282 ? 16.407 12.505 -10.436 1.00 86.00 282 ASP A O 1
ATOM 2206 N N . GLY A 1 283 ? 18.156 13.245 -11.604 1.00 82.62 283 GLY A N 1
ATOM 2207 C CA . GLY A 1 283 ? 19.080 13.213 -10.483 1.00 82.62 283 GLY A CA 1
ATOM 2208 C C . GLY A 1 283 ? 20.178 14.260 -10.581 1.00 82.62 283 GLY A C 1
ATOM 2209 O O . GLY A 1 283 ? 20.261 15.042 -11.524 1.00 82.62 283 GLY A O 1
ATOM 2210 N N . ASP A 1 284 ? 21.045 14.240 -9.576 1.00 79.88 284 ASP A N 1
ATOM 2211 C CA . ASP A 1 284 ? 22.213 15.109 -9.474 1.00 79.88 284 ASP A CA 1
ATOM 2212 C C . ASP A 1 284 ? 23.481 14.268 -9.300 1.00 79.88 284 ASP A C 1
ATOM 2214 O O . ASP A 1 284 ? 23.497 13.304 -8.525 1.00 79.88 284 ASP A O 1
ATOM 2218 N N . HIS A 1 285 ? 24.536 14.619 -10.020 1.00 75.94 285 HIS A N 1
ATOM 2219 C CA . HIS A 1 285 ? 25.856 14.030 -9.867 1.00 75.94 285 HIS A CA 1
ATOM 2220 C C . HIS A 1 285 ? 26.883 15.150 -9.726 1.00 75.94 285 HIS A C 1
ATOM 2222 O O . HIS A 1 285 ? 27.158 15.861 -10.687 1.00 75.94 285 HIS A O 1
ATOM 2228 N N . GLU A 1 286 ? 27.445 15.306 -8.525 1.00 78.31 286 GLU A N 1
ATOM 2229 C CA . GLU A 1 286 ? 28.437 16.349 -8.212 1.00 78.31 286 GLU A CA 1
ATOM 2230 C C . GLU A 1 286 ? 27.957 17.778 -8.566 1.00 78.31 286 GLU A C 1
ATOM 2232 O O . GLU A 1 286 ? 28.742 18.614 -9.006 1.00 78.31 286 GLU A O 1
ATOM 2237 N N . GLY A 1 287 ? 26.664 18.074 -8.365 1.00 75.00 287 GLY A N 1
ATOM 2238 C CA . GLY A 1 287 ? 26.064 19.376 -8.685 1.00 75.00 287 GLY A CA 1
ATOM 2239 C C . GLY A 1 287 ? 25.649 19.544 -10.152 1.00 75.00 287 GLY A C 1
ATOM 2240 O O . GLY A 1 287 ? 25.163 20.614 -10.524 1.00 75.00 287 GLY A O 1
ATOM 2241 N N . ALA A 1 288 ? 25.853 18.521 -10.990 1.00 78.06 288 ALA A N 1
ATOM 2242 C CA . ALA A 1 288 ? 25.413 18.502 -12.378 1.00 78.06 288 ALA A CA 1
ATOM 2243 C C . ALA A 1 288 ? 24.126 17.669 -12.549 1.00 78.06 288 ALA A C 1
ATOM 2245 O O . ALA A 1 288 ? 24.047 16.535 -12.064 1.00 78.06 288 ALA A O 1
ATOM 2246 N N . PRO A 1 289 ? 23.129 18.173 -13.299 1.00 81.12 289 PRO A N 1
ATOM 2247 C CA . PRO A 1 289 ? 21.875 17.463 -13.512 1.00 81.12 289 PRO A CA 1
ATOM 2248 C C . PRO A 1 289 ? 22.066 16.267 -14.458 1.00 81.12 289 PRO A C 1
ATOM 2250 O O . PRO A 1 289 ? 22.405 16.423 -15.633 1.00 81.12 289 PRO A O 1
ATOM 2253 N N . VAL A 1 290 ? 21.752 15.065 -13.983 1.00 84.25 290 VAL A N 1
ATOM 2254 C CA . VAL A 1 290 ? 21.837 13.798 -14.735 1.00 84.25 290 VAL A CA 1
ATOM 2255 C C . VAL A 1 290 ? 20.466 13.131 -14.822 1.00 84.25 290 VAL A C 1
ATOM 2257 O O . VAL A 1 290 ? 19.564 13.475 -14.063 1.00 84.25 290 VAL A O 1
ATOM 2260 N N . ASN A 1 291 ? 20.300 12.185 -15.740 1.00 85.31 291 ASN A N 1
ATOM 2261 C CA . ASN A 1 291 ? 19.201 11.224 -15.692 1.00 85.31 291 ASN A CA 1
ATOM 2262 C C . ASN A 1 291 ? 19.684 9.983 -14.950 1.00 85.31 291 ASN A C 1
ATOM 2264 O O . ASN A 1 291 ? 20.828 9.555 -15.132 1.00 85.31 291 ASN A O 1
ATOM 2268 N N . ARG A 1 292 ? 18.819 9.409 -14.120 1.00 88.56 292 ARG A N 1
ATOM 2269 C CA . ARG A 1 292 ? 19.077 8.162 -13.409 1.00 88.56 292 ARG A CA 1
ATOM 2270 C C . ARG A 1 292 ? 18.112 7.096 -13.861 1.00 88.56 292 ARG A C 1
ATOM 2272 O O . ARG A 1 292 ? 16.912 7.327 -13.933 1.00 88.56 292 ARG A O 1
ATOM 2279 N N . LEU A 1 293 ? 18.653 5.908 -14.077 1.00 89.81 293 LEU A N 1
ATOM 2280 C CA . LEU A 1 293 ? 17.886 4.722 -14.413 1.00 89.81 293 LEU A CA 1
ATOM 2281 C C . LEU A 1 293 ? 17.946 3.711 -13.269 1.00 89.81 293 LEU A C 1
ATOM 2283 O O . LEU A 1 293 ? 19.036 3.311 -12.846 1.00 89.81 293 LEU A O 1
ATOM 2287 N N . LEU A 1 294 ? 16.783 3.274 -12.789 1.00 92.56 294 LEU A N 1
ATOM 2288 C CA . LEU A 1 294 ? 16.635 2.170 -11.845 1.00 92.56 294 LEU A CA 1
ATOM 2289 C C . LEU A 1 294 ? 16.015 0.963 -12.553 1.00 92.56 294 LEU A C 1
ATOM 2291 O O . LEU A 1 294 ? 14.927 1.054 -13.114 1.00 92.56 294 LEU A O 1
ATOM 2295 N N . ARG A 1 295 ? 16.687 -0.186 -12.465 1.00 92.62 295 ARG A N 1
ATOM 2296 C CA . ARG A 1 295 ? 16.188 -1.464 -12.984 1.00 92.62 295 ARG A CA 1
ATOM 2297 C C . ARG A 1 295 ? 15.464 -2.229 -11.883 1.00 92.62 295 ARG A C 1
ATOM 2299 O O . ARG A 1 295 ? 16.064 -2.530 -10.847 1.00 92.62 295 ARG A O 1
ATOM 2306 N N . VAL A 1 296 ? 14.199 -2.563 -12.117 1.00 94.31 296 VAL A N 1
ATOM 2307 C CA . VAL A 1 296 ? 13.392 -3.412 -11.237 1.00 94.31 296 VAL A CA 1
ATOM 2308 C C . VAL A 1 296 ? 13.125 -4.742 -11.931 1.00 94.31 296 VAL A C 1
ATOM 2310 O O . VAL A 1 296 ? 12.422 -4.799 -12.931 1.00 94.31 296 VAL A O 1
ATOM 2313 N N . PHE A 1 297 ? 13.657 -5.822 -11.373 1.00 92.44 297 PHE A N 1
ATOM 2314 C CA . PHE A 1 297 ? 13.476 -7.186 -11.863 1.00 92.44 297 PHE A CA 1
ATOM 2315 C C . PHE A 1 297 ? 12.219 -7.791 -11.240 1.00 92.44 297 PHE A C 1
ATOM 2317 O O . PHE A 1 297 ? 12.130 -7.884 -10.009 1.00 92.44 297 PHE A O 1
ATOM 2324 N N . SER A 1 298 ? 11.246 -8.201 -12.055 1.00 93.19 298 SER A N 1
ATOM 2325 C CA . SER A 1 298 ? 10.039 -8.868 -11.563 1.00 93.19 298 SER A CA 1
ATOM 2326 C C . SER A 1 298 ? 9.302 -9.623 -12.671 1.00 93.19 298 SER A C 1
ATOM 2328 O O . SER A 1 298 ? 9.026 -9.039 -13.718 1.00 93.19 298 SER A O 1
ATOM 2330 N N . PRO A 1 299 ? 8.833 -10.861 -12.423 1.00 91.12 299 PRO A N 1
ATOM 2331 C CA . PRO A 1 299 ? 7.930 -11.545 -13.348 1.00 91.12 299 PRO A CA 1
ATOM 2332 C C . PRO A 1 299 ? 6.603 -10.790 -13.544 1.00 91.12 299 PRO A C 1
ATOM 2334 O O . PRO A 1 299 ? 5.866 -11.063 -14.483 1.00 91.12 299 PRO A O 1
ATOM 2337 N N . GLN A 1 300 ? 6.295 -9.815 -12.680 1.00 93.94 300 GLN A N 1
ATOM 2338 C CA . GLN A 1 300 ? 5.088 -8.992 -12.735 1.00 93.94 300 GLN A CA 1
ATOM 2339 C C . GLN A 1 300 ? 5.311 -7.639 -13.437 1.00 93.94 300 GLN A C 1
ATOM 2341 O O . GLN A 1 300 ? 4.425 -6.790 -13.381 1.00 93.94 300 GLN A O 1
ATOM 2346 N N . ALA A 1 301 ? 6.456 -7.409 -14.096 1.00 93.69 301 ALA A N 1
ATOM 2347 C CA . ALA A 1 301 ? 6.772 -6.120 -14.725 1.00 93.69 301 ALA A CA 1
ATOM 2348 C C . ALA A 1 301 ? 5.734 -5.684 -15.779 1.00 93.69 301 ALA A C 1
ATOM 2350 O O . ALA A 1 301 ? 5.371 -4.510 -15.825 1.00 93.69 301 ALA A O 1
ATOM 2351 N N . GLU A 1 302 ? 5.185 -6.621 -16.561 1.00 92.44 302 GLU A N 1
ATOM 2352 C CA . GLU A 1 302 ? 4.072 -6.357 -17.491 1.00 92.44 302 GLU A CA 1
ATOM 2353 C C . GLU A 1 302 ? 2.836 -5.804 -16.765 1.00 92.44 302 GLU A C 1
ATOM 2355 O O . GLU A 1 302 ? 2.234 -4.826 -17.208 1.00 92.44 302 GLU A O 1
ATOM 2360 N N . LEU A 1 303 ? 2.481 -6.396 -15.618 1.00 93.75 303 LEU A N 1
ATOM 2361 C CA . LEU A 1 303 ? 1.343 -5.958 -14.805 1.00 93.75 303 LEU A CA 1
ATOM 2362 C C . LEU A 1 303 ? 1.593 -4.573 -14.202 1.00 93.75 303 LEU A C 1
ATOM 2364 O O . LEU A 1 303 ? 0.676 -3.755 -14.161 1.00 93.75 303 LEU A O 1
ATOM 2368 N N . MET A 1 304 ? 2.827 -4.304 -13.762 1.00 95.81 304 MET A N 1
ATOM 2369 C CA . MET A 1 304 ? 3.223 -2.983 -13.272 1.00 95.81 304 MET A CA 1
ATOM 2370 C C . MET A 1 304 ? 3.113 -1.933 -14.385 1.00 95.81 304 MET A C 1
ATOM 2372 O O . MET A 1 304 ? 2.496 -0.896 -14.165 1.00 95.81 304 MET A O 1
ATOM 2376 N N . SER A 1 305 ? 3.654 -2.210 -15.580 1.00 94.56 305 SER A N 1
ATOM 2377 C CA . SER A 1 305 ? 3.599 -1.296 -16.731 1.00 94.56 305 SER A CA 1
ATOM 2378 C C . SER A 1 305 ? 2.157 -0.987 -17.131 1.00 94.56 305 SER A C 1
ATOM 2380 O O . SER A 1 305 ? 1.787 0.179 -17.225 1.00 94.56 305 SER A O 1
ATOM 2382 N N . ALA A 1 306 ? 1.321 -2.015 -17.297 1.00 94.00 306 ALA A N 1
ATOM 2383 C CA . ALA A 1 306 ? -0.083 -1.833 -17.662 1.00 94.00 306 ALA A CA 1
ATOM 2384 C C . ALA A 1 306 ? -0.871 -1.050 -16.595 1.00 94.00 306 ALA A C 1
ATOM 2386 O O . ALA A 1 306 ? -1.771 -0.277 -16.921 1.00 94.00 306 ALA A O 1
ATOM 2387 N N . LEU A 1 307 ? -0.547 -1.237 -15.310 1.00 95.50 307 LEU A N 1
ATOM 2388 C CA . LEU A 1 307 ? -1.173 -0.475 -14.232 1.00 95.50 307 LEU A CA 1
ATOM 2389 C C . LEU A 1 307 ? -0.729 0.993 -14.235 1.00 95.50 307 LEU A C 1
ATOM 2391 O O . LEU A 1 307 ? -1.567 1.861 -14.009 1.00 95.50 307 LEU A O 1
ATOM 2395 N N . ILE A 1 308 ? 0.549 1.276 -14.508 1.00 95.06 308 ILE A N 1
ATOM 2396 C CA . ILE A 1 308 ? 1.049 2.648 -14.670 1.00 95.06 308 ILE A CA 1
ATOM 2397 C C . ILE A 1 308 ? 0.299 3.355 -15.807 1.00 95.06 308 ILE A C 1
ATOM 2399 O O . ILE A 1 308 ? -0.201 4.456 -15.592 1.00 95.06 308 ILE A O 1
ATOM 2403 N N . GLU A 1 309 ? 0.156 2.703 -16.967 1.00 93.00 309 GLU A N 1
ATOM 2404 C CA . GLU A 1 309 ? -0.617 3.223 -18.108 1.00 93.00 309 GLU A CA 1
ATOM 2405 C C . GLU A 1 309 ? -2.051 3.577 -17.681 1.00 93.00 309 GLU A C 1
ATOM 2407 O O . GLU A 1 309 ? -2.468 4.728 -17.804 1.00 93.00 309 GLU A O 1
ATOM 2412 N N . CYS A 1 310 ? -2.764 2.628 -17.060 1.00 92.94 310 CYS A N 1
ATOM 2413 C CA . CYS A 1 310 ? -4.136 2.849 -16.589 1.00 92.94 310 CYS A CA 1
ATOM 2414 C C . CYS A 1 310 ? -4.235 3.999 -15.572 1.00 92.94 310 CYS A C 1
ATOM 2416 O O . CYS A 1 310 ? -5.177 4.788 -15.607 1.00 92.94 310 CYS A O 1
ATOM 2418 N N . CYS A 1 311 ? -3.294 4.092 -14.631 1.00 92.81 311 CYS A N 1
ATOM 2419 C CA . CYS A 1 311 ? -3.297 5.144 -13.619 1.00 92.81 311 CYS A CA 1
ATOM 2420 C C . CYS A 1 311 ? -3.050 6.534 -14.214 1.00 92.81 311 CYS A C 1
ATOM 2422 O O . CYS A 1 311 ? -3.630 7.496 -13.724 1.00 92.81 311 CYS A O 1
ATOM 2424 N N . ILE A 1 312 ? -2.224 6.654 -15.256 1.00 89.88 312 ILE A N 1
ATOM 2425 C CA . ILE A 1 312 ? -1.986 7.930 -15.945 1.00 89.88 312 ILE A CA 1
ATOM 2426 C C . ILE A 1 312 ? -3.223 8.344 -16.742 1.00 89.88 312 ILE A C 1
ATOM 2428 O O . ILE A 1 312 ? -3.652 9.493 -16.642 1.00 89.88 312 ILE A O 1
ATOM 2432 N N . GLU A 1 313 ? -3.832 7.408 -17.474 1.00 88.62 313 GLU A N 1
ATOM 2433 C CA . GLU A 1 313 ? -5.072 7.656 -18.219 1.00 88.62 313 GLU A CA 1
ATOM 2434 C C . GLU A 1 313 ? -6.202 8.131 -17.296 1.00 88.62 313 GLU A C 1
ATOM 2436 O O . GLU A 1 313 ? -6.889 9.108 -17.590 1.00 88.62 313 GLU A O 1
ATOM 2441 N N . LEU A 1 314 ? -6.365 7.476 -16.144 1.00 84.31 314 LEU A N 1
ATOM 2442 C CA . LEU A 1 314 ? -7.417 7.798 -15.178 1.00 84.31 314 LEU A CA 1
ATOM 2443 C C . LEU A 1 314 ? -7.079 8.998 -14.286 1.00 84.31 314 LEU A C 1
ATOM 2445 O O . LEU A 1 314 ? -7.983 9.709 -13.864 1.00 84.31 314 LEU A O 1
ATOM 2449 N N . GLY A 1 315 ? -5.800 9.231 -13.985 1.00 69.69 315 GLY A N 1
ATOM 2450 C CA . GLY A 1 315 ? -5.338 10.362 -13.178 1.00 69.69 315 GLY A CA 1
ATOM 2451 C C . GLY A 1 315 ? -5.307 11.686 -13.948 1.00 69.69 315 GLY A C 1
ATOM 2452 O O . GLY A 1 315 ? -5.443 12.746 -13.339 1.00 69.69 315 GLY A O 1
ATOM 2453 N N . GLY A 1 316 ? -5.156 11.636 -15.278 1.00 55.50 316 GLY A N 1
ATOM 2454 C CA . GLY A 1 316 ? -5.255 12.796 -16.171 1.00 55.50 316 GLY A CA 1
ATOM 2455 C C . GLY A 1 316 ? -6.687 13.138 -16.601 1.00 55.50 316 GLY A C 1
ATOM 2456 O O . GLY A 1 316 ? -6.954 14.275 -16.993 1.00 55.50 316 GLY A O 1
ATOM 2457 N N . ALA A 1 317 ? -7.619 12.187 -16.508 1.00 40.00 317 ALA A N 1
ATOM 2458 C CA . ALA A 1 317 ? -9.033 12.415 -16.771 1.00 40.00 317 ALA A CA 1
ATOM 2459 C C . ALA A 1 317 ? -9.727 12.955 -15.511 1.00 40.00 317 ALA A C 1
ATOM 2461 O O . ALA A 1 317 ? -9.830 12.270 -14.495 1.00 40.00 317 ALA A O 1
ATOM 2462 N N . ALA A 1 318 ? -10.254 14.182 -15.569 1.00 35.00 318 ALA A N 1
ATOM 2463 C CA . ALA A 1 318 ? -11.225 14.616 -14.569 1.00 35.00 318 ALA A CA 1
ATOM 2464 C C . ALA A 1 318 ? -12.397 13.610 -14.551 1.00 35.00 318 ALA A C 1
ATOM 2466 O O . ALA A 1 318 ? -12.856 13.209 -15.627 1.00 35.00 318 ALA A O 1
ATOM 2467 N N . PRO A 1 319 ? -12.883 13.176 -13.373 1.00 41.88 319 PRO A N 1
ATOM 2468 C CA . PRO A 1 319 ? -13.974 12.215 -13.316 1.00 41.88 319 PRO A CA 1
ATOM 2469 C C . PRO A 1 319 ? -15.213 12.805 -14.007 1.00 41.88 319 PRO A C 1
ATOM 2471 O O . PRO A 1 319 ? -15.519 13.983 -13.785 1.00 41.88 319 PRO A O 1
ATOM 2474 N N . PRO A 1 320 ? -15.942 12.026 -14.828 1.00 36.47 320 PRO A N 1
ATOM 2475 C CA . PRO A 1 320 ? -17.221 12.483 -15.342 1.00 36.47 320 PRO A CA 1
ATOM 2476 C C . PRO A 1 320 ? -18.161 12.749 -14.154 1.00 36.47 320 PRO A C 1
ATOM 2478 O O . PRO A 1 320 ? -18.170 11.963 -13.202 1.00 36.47 320 PRO A O 1
ATOM 2481 N N . PRO A 1 321 ? -18.934 13.849 -14.166 1.00 34.03 321 PRO A N 1
ATOM 2482 C CA . PRO A 1 321 ? -19.910 14.106 -13.118 1.00 34.03 321 PRO A CA 1
ATOM 2483 C C . PRO A 1 321 ? -20.943 12.972 -13.088 1.00 34.03 321 PRO A C 1
ATOM 2485 O O . PRO A 1 321 ? -21.508 12.599 -14.119 1.00 34.03 321 PRO A O 1
ATOM 2488 N N . GLU A 1 322 ? -21.173 12.405 -11.904 1.00 40.50 322 GLU A N 1
ATOM 2489 C CA . GLU A 1 322 ? -22.188 11.376 -11.684 1.00 40.50 322 GLU A CA 1
ATOM 2490 C C . GLU A 1 322 ? -23.574 11.937 -12.046 1.00 40.50 322 GLU A C 1
ATOM 2492 O O . GLU A 1 322 ? -24.019 12.924 -11.462 1.00 40.50 322 GLU A O 1
ATOM 2497 N N . GLY A 1 323 ? -24.252 11.326 -13.028 1.00 47.59 323 GLY A N 1
ATOM 2498 C CA . GLY A 1 323 ? -25.659 11.630 -13.327 1.00 47.59 323 GLY A CA 1
ATOM 2499 C C . GLY A 1 323 ? -26.091 11.691 -14.796 1.00 47.59 323 GLY A C 1
ATOM 2500 O O . GLY A 1 323 ? -27.276 11.897 -15.040 1.00 47.59 323 GLY A O 1
ATOM 2501 N N . GLN A 1 324 ? -25.213 11.501 -15.787 1.00 36.84 324 GLN A N 1
ATOM 2502 C CA . GLN A 1 324 ? -25.640 11.473 -17.197 1.00 36.84 324 GLN A CA 1
ATOM 2503 C C . GLN A 1 324 ? -25.714 10.049 -17.759 1.00 36.84 324 GLN A C 1
ATOM 2505 O O . GLN A 1 324 ? -24.741 9.297 -17.746 1.00 36.84 324 GLN A O 1
ATOM 2510 N N . ALA A 1 325 ? -26.904 9.695 -18.258 1.00 37.72 325 ALA A N 1
ATOM 2511 C CA . ALA A 1 325 ? -27.149 8.507 -19.071 1.00 37.72 325 ALA A CA 1
ATOM 2512 C C . ALA A 1 325 ? -26.205 8.480 -20.294 1.00 37.72 325 ALA A C 1
ATOM 2514 O O . ALA A 1 325 ? -25.808 9.548 -20.769 1.00 37.72 325 ALA A O 1
ATOM 2515 N N . PRO A 1 326 ? -25.843 7.293 -20.821 1.00 39.03 326 PRO A N 1
ATOM 2516 C CA . PRO A 1 326 ? -24.901 7.199 -21.932 1.00 39.03 326 PRO A CA 1
ATOM 2517 C C . PRO A 1 326 ? -25.426 7.985 -23.148 1.00 39.03 326 PRO A C 1
ATOM 2519 O O . PRO A 1 326 ? -26.597 7.819 -23.505 1.00 39.03 326 PRO A O 1
ATOM 2522 N N . PRO A 1 327 ? -24.606 8.835 -23.797 1.00 43.06 327 PRO A N 1
ATOM 2523 C CA . PRO A 1 327 ? -25.038 9.527 -25.002 1.00 43.06 327 PRO A CA 1
ATOM 2524 C C . PRO A 1 327 ? -25.211 8.516 -26.149 1.00 43.06 327 PRO A C 1
ATOM 2526 O O . PRO A 1 327 ? -24.525 7.486 -26.177 1.00 43.06 327 PRO A O 1
ATOM 2529 N N . PRO A 1 328 ? -26.126 8.773 -27.101 1.00 36.62 328 PRO A N 1
ATOM 2530 C CA . PRO A 1 328 ? -26.304 7.894 -28.245 1.00 36.62 328 PRO A CA 1
ATOM 2531 C C . PRO A 1 328 ? -25.042 7.916 -29.112 1.00 36.62 328 PRO A C 1
ATOM 2533 O O . PRO A 1 328 ? -24.363 8.937 -29.219 1.00 36.62 328 PRO A O 1
ATOM 2536 N N . ALA A 1 329 ? -24.739 6.767 -29.720 1.00 44.53 329 ALA A N 1
ATOM 2537 C CA . ALA A 1 329 ? -23.582 6.564 -30.580 1.00 44.53 329 ALA A CA 1
ATOM 2538 C C . ALA A 1 329 ? -23.526 7.627 -31.691 1.00 44.53 329 ALA A C 1
ATOM 2540 O O . ALA A 1 329 ? -24.284 7.571 -32.659 1.00 44.53 329 ALA A O 1
ATOM 2541 N N . ALA A 1 330 ? -22.618 8.590 -31.540 1.00 35.09 330 ALA A N 1
ATOM 2542 C CA . ALA A 1 330 ? -22.266 9.556 -32.567 1.00 35.09 330 ALA A CA 1
ATOM 2543 C C . ALA A 1 330 ? -20.891 9.200 -33.142 1.00 35.09 330 ALA A C 1
ATOM 2545 O O . ALA A 1 330 ? -19.998 8.736 -32.436 1.00 35.09 330 ALA A O 1
ATOM 2546 N N . ALA A 1 331 ? -20.799 9.364 -34.457 1.00 34.59 331 ALA A N 1
ATOM 2547 C CA . ALA A 1 331 ? -19.782 8.846 -35.354 1.00 34.59 331 ALA A CA 1
ATOM 2548 C C . ALA A 1 331 ? -18.326 9.096 -34.929 1.00 34.59 331 ALA A C 1
ATOM 2550 O O . ALA A 1 331 ? -17.985 10.109 -34.323 1.00 34.59 331 ALA A O 1
ATOM 2551 N N . ALA A 1 332 ? -17.479 8.147 -35.334 1.00 39.75 332 ALA A N 1
ATOM 2552 C CA . ALA A 1 332 ? -16.038 8.119 -35.156 1.00 39.75 332 ALA A CA 1
ATOM 2553 C C . ALA A 1 332 ? -15.363 9.439 -35.570 1.00 39.75 332 ALA A C 1
ATOM 2555 O O . ALA A 1 332 ? -15.116 9.688 -36.747 1.00 39.75 332 ALA A O 1
ATOM 2556 N N . ALA A 1 333 ? -15.019 10.249 -34.574 1.00 32.31 333 ALA A N 1
ATOM 2557 C CA . ALA A 1 333 ? -13.884 11.151 -34.643 1.00 32.31 333 ALA A CA 1
ATOM 2558 C C . ALA A 1 333 ? -12.739 10.473 -33.884 1.00 32.31 333 ALA A C 1
ATOM 2560 O O . ALA A 1 333 ? -12.909 10.067 -32.734 1.00 32.31 333 ALA A O 1
ATOM 2561 N N . THR A 1 334 ? -11.603 10.294 -34.553 1.00 32.56 334 THR A N 1
ATOM 2562 C CA . THR A 1 334 ? -10.386 9.717 -33.979 1.00 32.56 334 THR A CA 1
ATOM 2563 C C . THR A 1 334 ? -10.004 10.517 -32.729 1.00 32.56 334 THR A C 1
ATOM 2565 O O . THR A 1 334 ? -9.782 11.726 -32.851 1.00 32.56 334 THR A O 1
ATOM 2568 N N . PRO A 1 335 ? -9.958 9.913 -31.528 1.00 36.53 335 PRO A N 1
ATOM 2569 C CA . PRO A 1 335 ? -9.464 10.623 -30.358 1.00 36.53 335 PRO A CA 1
ATOM 2570 C C . PRO A 1 335 ? -7.983 10.975 -30.582 1.00 36.53 335 PRO A C 1
ATOM 2572 O O . PRO A 1 335 ? -7.267 10.181 -31.200 1.00 36.53 335 PRO A O 1
ATOM 2575 N N . PRO A 1 336 ? -7.506 12.149 -30.127 1.00 36.00 336 PRO A N 1
ATOM 2576 C CA . PRO A 1 336 ? -6.074 12.425 -30.115 1.00 36.00 336 PRO A CA 1
ATOM 2577 C C . PRO A 1 336 ? -5.386 11.335 -29.289 1.00 36.00 336 PRO A C 1
ATOM 2579 O O . PRO A 1 336 ? -5.872 10.991 -28.208 1.00 36.00 336 PRO A O 1
ATOM 2582 N N . GLU A 1 337 ? -4.297 10.762 -29.809 1.00 31.86 337 GLU A N 1
ATOM 2583 C CA . GLU A 1 337 ? -3.541 9.749 -29.073 1.00 31.86 337 GLU A CA 1
ATOM 2584 C C . GLU A 1 337 ? -3.158 10.289 -27.689 1.00 31.86 337 GLU A C 1
ATOM 2586 O O . GLU A 1 337 ? -2.710 11.440 -27.585 1.00 31.86 337 GLU A O 1
ATOM 2591 N N . PRO A 1 338 ? -3.333 9.499 -26.615 1.00 38.25 338 PRO A N 1
ATOM 2592 C CA . PRO A 1 338 ? -2.830 9.897 -25.316 1.00 38.25 338 PRO A CA 1
ATOM 2593 C C . PRO A 1 338 ? -1.318 10.063 -25.462 1.00 38.25 338 PRO A C 1
ATOM 2595 O O . PRO A 1 338 ? -0.635 9.145 -25.912 1.00 38.25 338 PRO A O 1
ATOM 2598 N N . ALA A 1 339 ? -0.792 11.240 -25.119 1.00 38.78 339 ALA A N 1
ATOM 2599 C CA . ALA A 1 339 ? 0.643 11.479 -25.047 1.00 38.78 339 ALA A CA 1
ATOM 2600 C C . ALA A 1 339 ? 1.233 10.522 -23.996 1.00 38.78 339 ALA A C 1
ATOM 2602 O O . ALA A 1 339 ? 1.240 10.806 -22.798 1.00 38.78 339 ALA A O 1
ATOM 2603 N N . GLY A 1 340 ? 1.618 9.330 -24.451 1.00 41.22 340 GLY A N 1
ATOM 2604 C CA . GLY A 1 340 ? 1.990 8.204 -23.616 1.00 41.22 340 GLY A CA 1
ATOM 2605 C C . GLY A 1 340 ? 3.321 8.476 -22.942 1.00 41.22 340 GLY A C 1
ATOM 2606 O O . GLY A 1 340 ? 4.337 8.649 -23.601 1.00 41.22 340 GLY A O 1
ATOM 2607 N N . ALA A 1 341 ? 3.332 8.484 -21.614 1.00 55.28 341 ALA A N 1
ATOM 2608 C CA . ALA A 1 341 ? 4.551 8.624 -20.821 1.00 55.28 341 ALA A CA 1
ATOM 2609 C C . ALA A 1 341 ? 5.522 7.423 -20.963 1.00 55.28 341 ALA A C 1
ATOM 2611 O O . ALA A 1 341 ? 6.661 7.483 -20.499 1.00 55.28 341 ALA A O 1
ATOM 2612 N N . ARG A 1 342 ? 5.105 6.353 -21.654 1.00 60.59 342 ARG A N 1
ATOM 2613 C CA . ARG A 1 342 ? 5.945 5.213 -22.031 1.00 60.59 342 ARG A CA 1
ATOM 2614 C C . ARG A 1 342 ? 6.888 5.609 -23.170 1.00 60.59 342 ARG A C 1
ATOM 2616 O O . ARG A 1 342 ? 6.446 5.832 -24.292 1.00 60.59 342 ARG A O 1
ATOM 2623 N N . GLY A 1 343 ? 8.183 5.707 -22.876 1.00 55.06 343 GLY A N 1
ATOM 2624 C CA . GLY A 1 343 ? 9.206 6.113 -23.851 1.00 55.06 343 GLY A CA 1
ATOM 2625 C C . GLY A 1 343 ? 9.206 7.604 -24.230 1.00 55.06 343 GLY A C 1
ATOM 2626 O O . GLY A 1 343 ? 9.993 8.012 -25.085 1.00 55.06 343 GLY A O 1
ATOM 2627 N N . ALA A 1 344 ? 8.363 8.434 -23.601 1.00 61.47 344 ALA A N 1
ATOM 2628 C CA . ALA A 1 344 ? 8.408 9.885 -23.773 1.00 61.47 344 ALA A CA 1
ATOM 2629 C C . ALA A 1 344 ? 9.708 10.474 -23.190 1.00 61.47 344 ALA A C 1
ATOM 2631 O O . ALA A 1 344 ? 10.250 9.935 -22.226 1.00 61.47 344 ALA A O 1
ATOM 2632 N N . PRO A 1 345 ? 10.224 11.592 -23.734 1.00 58.53 345 PRO A N 1
ATOM 2633 C CA . PRO A 1 345 ? 11.374 12.265 -23.146 1.00 58.53 345 PRO A CA 1
ATOM 2634 C C . PRO A 1 345 ? 11.035 12.802 -21.749 1.00 58.53 345 PRO A C 1
ATOM 2636 O O . PRO A 1 345 ? 10.030 13.495 -21.571 1.00 58.53 345 PRO A O 1
ATOM 2639 N N . LEU A 1 346 ? 11.908 12.517 -20.778 1.00 61.19 346 LEU A N 1
ATOM 2640 C CA . LEU A 1 346 ? 11.776 12.980 -19.398 1.00 61.19 346 LEU A CA 1
ATOM 2641 C C . LEU A 1 346 ? 11.612 14.507 -19.349 1.00 61.19 346 LEU A C 1
ATOM 2643 O O . LEU A 1 346 ? 12.467 15.266 -19.822 1.00 61.19 346 LEU A O 1
ATOM 2647 N N . ARG A 1 347 ? 10.517 14.977 -18.745 1.00 65.25 347 ARG A N 1
ATOM 2648 C CA . ARG A 1 347 ? 10.321 16.403 -18.480 1.00 65.25 347 ARG A CA 1
ATOM 2649 C C . ARG A 1 347 ? 11.118 16.786 -17.235 1.00 65.25 347 ARG A C 1
ATOM 2651 O O . ARG A 1 347 ? 10.643 16.574 -16.126 1.00 65.25 347 ARG A O 1
ATOM 2658 N N . ARG A 1 348 ? 12.290 17.398 -17.448 1.00 63.62 348 ARG A N 1
ATOM 2659 C CA . ARG A 1 348 ? 13.182 17.924 -16.397 1.00 63.62 348 ARG A CA 1
ATOM 2660 C C . ARG A 1 348 ? 12.397 18.671 -15.314 1.00 63.62 348 ARG A C 1
ATOM 2662 O O . ARG A 1 348 ? 11.838 19.739 -15.581 1.00 63.62 348 ARG A O 1
ATOM 2669 N N . GLN A 1 349 ? 12.391 18.140 -14.097 1.00 60.31 349 GLN A N 1
ATOM 2670 C CA . GLN A 1 349 ? 11.806 18.784 -12.926 1.00 60.31 349 GLN A CA 1
ATOM 2671 C C . GLN A 1 349 ? 12.897 19.297 -11.990 1.00 60.31 349 GLN A C 1
ATOM 2673 O O . GLN A 1 349 ? 13.923 18.656 -11.783 1.00 60.31 349 GLN A O 1
ATOM 2678 N N . GLN A 1 350 ? 12.674 20.463 -11.380 1.00 49.03 350 GLN A N 1
ATOM 2679 C CA . GLN A 1 350 ? 13.669 21.096 -10.505 1.00 49.03 350 GLN A CA 1
ATOM 2680 C C . GLN A 1 350 ? 13.866 20.376 -9.150 1.00 49.03 350 GLN A C 1
ATOM 2682 O O . GLN A 1 350 ? 14.731 20.788 -8.383 1.00 49.03 350 GLN A O 1
ATOM 2687 N N . SER A 1 351 ? 13.089 19.332 -8.817 1.00 52.00 351 SER A N 1
ATOM 2688 C CA . SER A 1 351 ? 13.002 18.827 -7.437 1.00 52.00 351 SER A CA 1
ATOM 2689 C C . SER A 1 351 ? 12.771 17.314 -7.301 1.00 52.00 351 SER A C 1
ATOM 2691 O O . SER A 1 351 ? 11.937 16.897 -6.504 1.00 52.00 351 SER A O 1
ATOM 2693 N N . VAL A 1 352 ? 13.553 16.458 -7.965 1.00 53.16 352 VAL A N 1
ATOM 2694 C CA . VAL A 1 352 ? 13.638 15.036 -7.550 1.00 53.16 352 VAL A CA 1
ATOM 2695 C C . VAL A 1 352 ? 14.726 14.867 -6.473 1.00 53.16 352 VAL A C 1
ATOM 2697 O O . VAL A 1 352 ? 15.679 14.098 -6.592 1.00 53.16 352 VAL A O 1
ATOM 2700 N N . THR A 1 353 ? 14.634 15.635 -5.384 1.00 47.75 353 THR A N 1
ATOM 2701 C CA . THR A 1 353 ? 15.549 15.549 -4.232 1.00 47.75 353 THR A CA 1
ATOM 2702 C C . THR A 1 353 ? 15.033 14.526 -3.224 1.00 47.75 353 THR A C 1
ATOM 2704 O O . THR A 1 353 ? 14.480 14.832 -2.172 1.00 47.75 353 THR A O 1
ATOM 2707 N N . GLN A 1 354 ? 15.204 13.250 -3.558 1.00 55.03 354 GLN A N 1
ATOM 2708 C CA . GLN A 1 354 ? 14.746 12.145 -2.717 1.00 55.03 354 GLN A CA 1
ATOM 2709 C C . GLN A 1 354 ? 15.777 11.784 -1.632 1.00 55.03 354 GLN A C 1
ATOM 2711 O O . GLN A 1 354 ? 16.975 11.685 -1.919 1.00 55.03 354 GLN A O 1
ATOM 2716 N N . PRO A 1 355 ? 15.349 11.490 -0.390 1.00 53.44 355 PRO A N 1
ATOM 2717 C CA . PRO A 1 355 ? 16.228 11.471 0.783 1.00 53.44 355 PRO A CA 1
ATOM 2718 C C . PRO A 1 355 ? 17.296 10.362 0.792 1.00 53.44 355 PRO A C 1
ATOM 2720 O O . PRO A 1 355 ? 18.140 10.347 1.688 1.00 53.44 355 PRO A O 1
ATOM 2723 N N . ARG A 1 356 ? 17.257 9.378 -0.126 1.00 58.19 356 ARG A N 1
ATOM 2724 C CA . ARG A 1 356 ? 18.070 8.144 -0.024 1.00 58.19 356 ARG A CA 1
ATOM 2725 C C . ARG A 1 356 ? 18.579 7.558 -1.338 1.00 58.19 356 ARG A C 1
ATOM 2727 O O . ARG A 1 356 ? 18.954 6.386 -1.361 1.00 58.19 356 ARG A O 1
ATOM 2734 N N . LEU A 1 357 ? 18.688 8.363 -2.392 1.00 63.03 357 LEU A N 1
ATOM 2735 C CA . LEU A 1 357 ? 19.180 7.925 -3.710 1.00 63.03 357 LEU A CA 1
ATOM 2736 C C . LEU A 1 357 ? 20.538 7.197 -3.636 1.00 63.03 357 LEU A C 1
ATOM 2738 O O . LEU A 1 357 ? 20.760 6.221 -4.342 1.00 63.03 357 LEU A O 1
ATOM 2742 N N . GLN A 1 358 ? 21.393 7.562 -2.674 1.00 62.53 358 GLN A N 1
ATOM 2743 C CA . GLN A 1 358 ? 22.680 6.904 -2.391 1.00 62.53 358 GLN A CA 1
ATOM 2744 C C . GLN A 1 358 ? 22.576 5.403 -2.030 1.00 62.53 358 GLN A C 1
ATOM 2746 O O . GLN A 1 358 ? 23.582 4.693 -2.021 1.00 62.53 358 GLN A O 1
ATOM 2751 N N . ARG A 1 359 ? 21.382 4.901 -1.677 1.00 68.62 359 ARG A N 1
ATOM 2752 C CA . ARG A 1 359 ? 21.127 3.488 -1.331 1.00 68.62 359 ARG A CA 1
ATOM 2753 C C . ARG A 1 359 ? 20.672 2.638 -2.522 1.00 68.62 359 ARG A C 1
ATOM 2755 O O . ARG A 1 359 ? 20.459 1.431 -2.321 1.00 68.62 359 ARG A O 1
ATOM 2762 N N . LEU A 1 360 ? 20.502 3.246 -3.695 1.00 76.75 360 LEU A N 1
ATOM 2763 C CA . LEU A 1 360 ? 20.099 2.606 -4.945 1.00 76.75 360 LEU A CA 1
ATOM 2764 C C . LEU A 1 360 ? 21.322 2.397 -5.844 1.00 76.75 360 LEU A C 1
ATOM 2766 O O . LEU A 1 360 ? 22.197 3.256 -5.918 1.00 76.75 360 LEU A O 1
ATOM 2770 N N . ALA A 1 361 ? 21.379 1.260 -6.536 1.00 80.12 361 ALA A N 1
ATOM 2771 C CA . ALA A 1 361 ? 22.220 1.136 -7.720 1.00 80.12 361 ALA A CA 1
ATOM 2772 C C . ALA A 1 361 ? 21.440 1.733 -8.894 1.00 80.12 361 ALA A C 1
ATOM 2774 O O . ALA A 1 361 ? 20.380 1.223 -9.248 1.00 80.12 361 ALA A O 1
ATOM 2775 N N . THR A 1 362 ? 21.938 2.838 -9.439 1.00 80.06 362 THR A N 1
ATOM 2776 C CA . THR A 1 362 ? 21.344 3.512 -10.599 1.00 80.06 362 THR A CA 1
ATOM 2777 C C . THR A 1 362 ? 22.405 3.714 -11.667 1.00 80.06 362 THR A C 1
ATOM 2779 O O . THR A 1 362 ? 23.605 3.712 -11.372 1.00 80.06 362 THR A O 1
ATOM 2782 N N . ILE A 1 363 ? 21.965 3.835 -12.916 1.00 80.00 363 ILE A N 1
ATOM 2783 C CA . ILE A 1 363 ? 22.829 4.208 -14.033 1.00 80.00 363 ILE A CA 1
ATOM 2784 C C . ILE A 1 363 ? 22.618 5.698 -14.282 1.00 80.00 363 ILE A C 1
ATOM 2786 O O . ILE A 1 363 ? 21.534 6.099 -14.698 1.00 80.00 363 ILE A O 1
ATOM 2790 N N . ASP A 1 364 ? 23.654 6.492 -14.023 1.00 82.00 364 ASP A N 1
ATOM 2791 C CA . ASP A 1 364 ? 23.661 7.927 -14.304 1.00 82.00 364 ASP A CA 1
ATOM 2792 C C . ASP A 1 364 ? 24.083 8.163 -15.765 1.00 82.00 364 ASP A C 1
ATOM 2794 O O . ASP A 1 364 ? 25.079 7.597 -16.233 1.00 82.00 364 ASP A O 1
ATOM 2798 N N . TYR A 1 365 ? 23.362 9.012 -16.495 1.00 81.50 365 TYR A N 1
ATOM 2799 C CA . TYR A 1 365 ? 23.734 9.440 -17.847 1.00 81.50 365 TYR A CA 1
ATOM 2800 C C . TYR A 1 365 ? 23.272 10.865 -18.160 1.00 81.50 365 TYR A C 1
ATOM 2802 O O . TYR A 1 365 ? 22.372 11.410 -17.524 1.00 81.50 365 TYR A O 1
ATOM 2810 N N . VAL A 1 366 ? 23.890 11.470 -19.173 1.00 81.69 366 VAL A N 1
ATOM 2811 C CA . VAL A 1 366 ? 23.499 12.765 -19.740 1.00 81.69 366 VAL A CA 1
ATOM 2812 C C . VAL A 1 366 ? 23.075 12.552 -21.190 1.00 81.69 366 VAL A C 1
ATOM 2814 O O . VAL A 1 366 ? 23.672 11.746 -21.907 1.00 81.69 366 VAL A O 1
ATOM 2817 N N . ARG A 1 367 ? 22.024 13.259 -21.614 1.00 71.44 367 ARG A N 1
ATOM 2818 C CA . ARG A 1 367 ? 21.575 13.301 -23.008 1.00 71.44 367 ARG A CA 1
ATOM 2819 C C . ARG A 1 367 ? 22.171 14.540 -23.675 1.00 71.44 367 ARG A C 1
ATOM 2821 O O . ARG A 1 367 ? 21.810 15.658 -23.315 1.00 71.44 367 ARG A O 1
ATOM 2828 N N . GLU A 1 368 ? 23.079 14.341 -24.623 1.00 69.88 368 GLU A N 1
ATOM 2829 C CA . GLU A 1 368 ? 23.685 15.401 -25.436 1.00 69.88 368 GLU A CA 1
ATOM 2830 C C . GLU A 1 368 ? 23.153 15.279 -26.873 1.00 69.88 368 GLU A C 1
ATOM 2832 O O . GLU A 1 368 ? 23.636 14.479 -27.672 1.00 69.88 368 GLU A O 1
ATOM 2837 N N . GLY A 1 369 ? 22.097 16.030 -27.205 1.00 68.12 369 GLY A N 1
ATOM 2838 C CA . GLY A 1 369 ? 21.408 15.876 -28.491 1.00 68.12 369 GLY A CA 1
ATOM 2839 C C . GLY A 1 369 ? 20.729 14.505 -28.608 1.00 68.12 369 GLY A C 1
ATOM 2840 O O . GLY A 1 369 ? 19.838 14.192 -27.818 1.00 68.12 369 GLY A O 1
ATOM 2841 N N . GLN A 1 370 ? 21.142 13.696 -29.590 1.00 57.47 370 GLN A N 1
ATOM 2842 C CA . GLN A 1 370 ? 20.689 12.305 -29.758 1.00 57.47 370 GLN A CA 1
ATOM 2843 C C . GLN A 1 370 ? 21.606 11.275 -29.069 1.00 57.47 370 GLN A C 1
ATOM 2845 O O . GLN A 1 370 ? 21.251 10.101 -29.007 1.00 57.47 370 GLN A O 1
ATOM 2850 N N . GLU A 1 371 ? 22.758 11.684 -28.527 1.00 62.91 371 GLU A N 1
ATOM 2851 C CA . GLU A 1 371 ? 23.695 10.771 -27.867 1.00 62.91 371 GLU A CA 1
ATOM 2852 C C . GLU A 1 371 ? 23.398 10.627 -26.367 1.00 62.91 371 GLU A C 1
ATOM 2854 O O . GLU A 1 371 ? 23.168 11.608 -25.652 1.00 62.91 371 GLU A O 1
ATOM 2859 N N . LEU A 1 372 ? 23.461 9.388 -25.869 1.00 75.56 372 LEU A N 1
ATOM 2860 C CA . LEU A 1 372 ? 23.410 9.070 -24.442 1.00 75.56 372 LEU A CA 1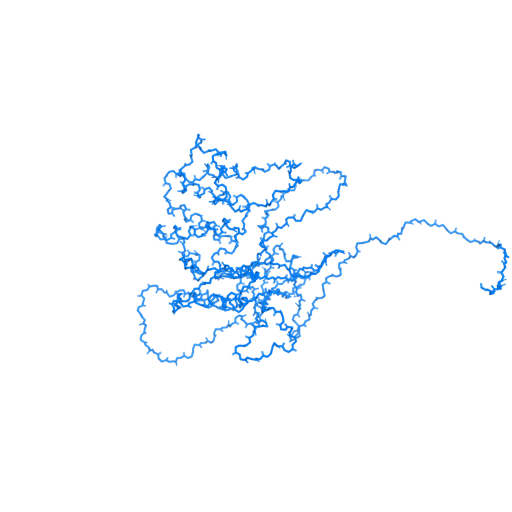
ATOM 2861 C C . LEU A 1 372 ? 24.825 8.778 -23.937 1.00 75.56 372 LEU A C 1
ATOM 2863 O O . LEU A 1 372 ? 25.470 7.828 -24.383 1.00 75.56 372 LEU A O 1
ATOM 2867 N N . ARG A 1 373 ? 25.314 9.570 -22.977 1.00 72.75 373 ARG A N 1
ATOM 2868 C CA . ARG A 1 373 ? 26.633 9.371 -22.358 1.00 72.75 373 ARG A CA 1
ATOM 2869 C C . ARG A 1 373 ? 26.492 8.951 -20.907 1.00 72.75 373 ARG A C 1
ATOM 2871 O O . ARG A 1 373 ? 26.022 9.720 -20.071 1.00 72.75 373 ARG A O 1
ATOM 2878 N N . ARG A 1 374 ? 26.937 7.732 -20.593 1.00 77.88 374 ARG A N 1
ATOM 2879 C CA . ARG A 1 374 ? 26.976 7.219 -19.218 1.00 77.88 374 ARG A CA 1
ATOM 2880 C C . ARG A 1 374 ? 27.983 8.012 -18.385 1.00 77.88 374 ARG A C 1
ATOM 2882 O O . ARG A 1 374 ? 29.163 8.083 -18.730 1.00 77.88 374 ARG A O 1
ATOM 2889 N N . VAL A 1 375 ? 27.530 8.544 -17.257 1.00 75.31 375 VAL A N 1
ATOM 2890 C CA . VAL A 1 375 ? 28.385 9.207 -16.273 1.00 75.31 375 VAL A CA 1
ATOM 2891 C C . VAL A 1 375 ? 29.096 8.129 -15.462 1.00 75.31 375 VAL A C 1
ATOM 2893 O O . VAL A 1 375 ? 28.490 7.168 -14.978 1.00 75.31 375 VAL A O 1
ATOM 2896 N N . LYS A 1 376 ? 30.423 8.239 -15.354 1.00 70.12 376 LYS A N 1
ATOM 2897 C CA . LYS A 1 376 ? 31.200 7.301 -14.541 1.00 70.12 376 LYS A CA 1
ATOM 2898 C C . LYS A 1 376 ? 30.871 7.548 -13.066 1.00 70.12 376 LYS A C 1
ATOM 2900 O O . LYS A 1 376 ? 30.838 8.704 -12.658 1.00 70.12 376 LYS A O 1
ATOM 2905 N N . PRO A 1 377 ? 30.670 6.496 -12.252 1.00 58.81 377 PRO A N 1
ATOM 2906 C CA . PRO A 1 377 ? 30.509 6.684 -10.817 1.00 58.81 377 PRO A CA 1
ATOM 2907 C C . PRO A 1 377 ? 31.750 7.395 -10.256 1.00 58.81 377 PRO A C 1
ATOM 2909 O O . PRO A 1 377 ? 32.855 7.159 -10.770 1.00 58.81 377 PRO A O 1
ATOM 2912 N N . PRO A 1 378 ? 31.610 8.225 -9.205 1.00 49.78 378 PRO A N 1
ATOM 2913 C CA . PRO A 1 378 ? 32.743 8.950 -8.658 1.00 49.78 378 PRO A CA 1
ATOM 2914 C C . PRO A 1 378 ? 33.808 7.934 -8.262 1.00 49.78 378 PRO A C 1
ATOM 2916 O O . PRO A 1 378 ? 33.504 6.919 -7.616 1.00 49.78 378 PRO A O 1
ATOM 2919 N N . ARG A 1 379 ? 35.069 8.185 -8.630 1.00 47.12 379 ARG A N 1
ATOM 2920 C CA . ARG A 1 379 ? 36.182 7.456 -8.021 1.00 47.12 379 ARG A CA 1
ATOM 2921 C C . ARG A 1 379 ? 36.104 7.766 -6.534 1.00 47.12 379 ARG A C 1
ATOM 2923 O O . ARG A 1 379 ? 36.493 8.853 -6.126 1.00 47.12 379 ARG A O 1
ATOM 2930 N N . ARG A 1 380 ? 35.581 6.835 -5.725 1.00 45.88 380 ARG A N 1
ATOM 2931 C CA . ARG A 1 380 ? 35.687 6.938 -4.268 1.00 45.88 380 ARG A CA 1
ATOM 2932 C C . ARG A 1 380 ? 37.161 7.164 -3.985 1.00 45.88 380 ARG A C 1
ATOM 2934 O O . ARG A 1 380 ? 37.968 6.279 -4.268 1.00 45.88 380 ARG A O 1
ATOM 2941 N N . SER A 1 381 ? 37.501 8.357 -3.507 1.00 35.34 381 SER A N 1
ATOM 2942 C CA . SER A 1 381 ? 38.835 8.678 -3.032 1.00 35.34 381 SER A CA 1
ATOM 2943 C C . SER A 1 381 ? 39.223 7.564 -2.073 1.00 35.34 381 SER A C 1
ATOM 2945 O O . SER A 1 381 ? 38.610 7.408 -1.013 1.00 35.34 381 SER A O 1
ATOM 2947 N N . VAL A 1 382 ? 40.167 6.727 -2.492 1.00 32.53 382 VAL A N 1
ATOM 2948 C CA . VAL A 1 382 ? 40.760 5.724 -1.622 1.00 32.53 382 VAL A CA 1
ATOM 2949 C C . VAL A 1 382 ? 41.352 6.535 -0.481 1.00 32.53 382 VAL A C 1
ATOM 2951 O O . VAL A 1 382 ? 42.210 7.387 -0.711 1.00 32.53 382 VAL A O 1
ATOM 2954 N N . SER A 1 383 ? 40.800 6.380 0.719 1.00 33.22 383 SER A N 1
ATOM 2955 C CA . SER A 1 383 ? 41.288 7.086 1.893 1.00 33.22 383 SER A CA 1
ATOM 2956 C C . SER A 1 383 ? 42.786 6.834 2.014 1.00 33.22 383 SER A C 1
ATOM 2958 O O . SER A 1 383 ? 43.220 5.682 2.054 1.00 33.22 383 SER A O 1
ATOM 2960 N N . PHE A 1 384 ? 43.533 7.933 2.050 1.00 39.31 384 PHE A N 1
ATOM 2961 C CA . PHE A 1 384 ? 44.949 8.032 2.359 1.00 39.31 384 PHE A CA 1
ATOM 2962 C C . PHE A 1 384 ? 45.352 7.086 3.499 1.00 39.31 384 PHE A C 1
ATOM 2964 O O . PHE A 1 384 ? 45.182 7.402 4.669 1.00 39.31 384 PHE A O 1
ATOM 2971 N N . PHE A 1 385 ? 45.934 5.946 3.146 1.00 34.84 385 PHE A N 1
ATOM 2972 C CA . PHE A 1 385 ? 46.932 5.253 3.957 1.00 34.84 385 PHE A CA 1
ATOM 2973 C C . PHE A 1 385 ? 48.013 4.713 3.016 1.00 34.84 385 PHE A C 1
ATOM 2975 O O . PHE A 1 385 ? 48.326 3.526 2.982 1.00 34.84 385 PHE A O 1
ATOM 2982 N N . SER A 1 386 ? 48.615 5.615 2.236 1.00 33.78 386 SER A N 1
ATOM 2983 C CA . SER A 1 386 ? 49.986 5.392 1.790 1.00 33.78 386 SER A CA 1
ATOM 2984 C C . SER A 1 386 ? 50.871 5.533 3.022 1.00 33.78 386 SER A C 1
ATOM 2986 O O . SER A 1 386 ? 51.117 6.626 3.525 1.00 33.78 386 SER A O 1
ATOM 2988 N N . ARG A 1 387 ? 51.270 4.379 3.548 1.00 38.69 387 ARG A N 1
ATOM 2989 C CA . ARG A 1 387 ? 52.353 4.180 4.506 1.00 38.69 387 ARG A CA 1
ATOM 2990 C C . ARG A 1 387 ? 53.536 5.086 4.137 1.00 38.69 387 ARG A C 1
ATOM 2992 O O . ARG A 1 387 ? 54.169 4.885 3.110 1.00 38.69 387 ARG A O 1
ATOM 2999 N N . GLY A 1 388 ? 53.813 6.073 4.980 1.00 30.67 388 GLY A N 1
ATOM 3000 C CA . GLY A 1 388 ? 54.913 7.021 4.817 1.00 30.67 388 GLY A CA 1
ATOM 3001 C C . GLY A 1 388 ? 55.313 7.588 6.171 1.00 30.67 388 GLY A C 1
ATOM 3002 O O . GLY A 1 388 ? 55.200 8.783 6.413 1.00 30.67 388 GLY A O 1
ATOM 3003 N N . GLY A 1 389 ? 55.674 6.700 7.096 1.00 29.31 389 GLY A N 1
ATOM 3004 C CA . GLY A 1 389 ? 56.250 7.079 8.376 1.00 29.31 389 GLY A CA 1
ATOM 3005 C C . GLY A 1 389 ? 57.760 7.260 8.254 1.00 29.31 389 GLY A C 1
ATOM 3006 O O . GLY A 1 389 ? 58.450 6.317 7.886 1.00 29.31 389 GLY A O 1
ATOM 3007 N N . ALA A 1 390 ? 58.200 8.447 8.670 1.00 30.55 390 ALA A N 1
ATOM 3008 C CA . ALA A 1 390 ? 59.507 8.793 9.225 1.00 30.55 390 ALA A CA 1
ATOM 3009 C C . ALA A 1 390 ? 60.711 9.001 8.283 1.00 30.55 390 ALA A C 1
ATOM 3011 O O . ALA A 1 390 ? 61.288 8.069 7.740 1.00 30.55 390 ALA A O 1
ATOM 3012 N N . GLY A 1 391 ? 61.186 10.252 8.302 1.00 30.12 391 GLY A N 1
ATOM 3013 C CA . GLY A 1 391 ? 62.535 10.527 8.806 1.00 30.12 391 GLY A CA 1
ATOM 3014 C C . GLY A 1 391 ? 63.589 10.823 7.749 1.00 30.12 391 GLY A C 1
ATOM 3015 O O . GLY A 1 391 ? 64.184 9.914 7.188 1.00 30.12 391 GLY A O 1
ATOM 3016 N N . GLY A 1 392 ? 63.855 12.113 7.531 1.00 29.23 392 GLY A N 1
ATOM 3017 C CA . GLY A 1 392 ? 65.008 12.576 6.766 1.00 29.23 392 GLY A CA 1
ATOM 3018 C C . GLY A 1 392 ? 66.345 12.263 7.445 1.00 29.23 392 GLY A C 1
ATOM 3019 O O . GLY A 1 392 ? 66.428 12.131 8.664 1.00 29.23 392 GLY A O 1
ATOM 3020 N N . GLY A 1 393 ? 67.398 12.193 6.632 1.00 28.62 393 GLY A N 1
ATOM 3021 C CA . GLY A 1 393 ? 68.776 12.053 7.091 1.00 28.62 393 GLY A CA 1
ATOM 3022 C C . GLY A 1 393 ? 69.728 11.767 5.935 1.00 28.62 393 GLY A C 1
ATOM 3023 O O . GLY A 1 393 ? 69.951 10.619 5.576 1.00 28.62 393 GLY A O 1
ATOM 3024 N N . SER A 1 394 ? 70.266 12.830 5.343 1.00 29.83 394 SER A N 1
ATOM 3025 C CA . SER A 1 394 ? 71.368 12.800 4.379 1.00 29.83 394 SER A CA 1
ATOM 3026 C C . SER A 1 394 ? 72.662 12.315 5.040 1.00 29.83 394 SER A C 1
ATOM 3028 O O . SER A 1 394 ? 73.100 12.949 5.995 1.00 29.83 394 SER A O 1
ATOM 3030 N N . TYR A 1 395 ? 73.306 11.282 4.489 1.00 28.12 395 TYR A N 1
ATOM 3031 C CA . TYR A 1 395 ? 74.765 11.201 4.321 1.00 28.12 395 TYR A CA 1
ATOM 3032 C C . TYR A 1 395 ? 75.153 10.025 3.400 1.00 28.12 395 TYR A C 1
ATOM 3034 O O . TYR A 1 395 ? 74.593 8.936 3.448 1.00 28.12 395 TYR A O 1
ATOM 3042 N N . SER A 1 396 ? 76.141 10.268 2.548 1.00 29.97 396 SER A N 1
ATOM 3043 C CA . SER A 1 396 ? 77.068 9.296 1.942 1.00 29.97 396 SER A CA 1
ATOM 3044 C C . SER A 1 396 ? 78.483 9.772 2.317 1.00 29.97 396 SER A C 1
ATOM 3046 O O . SER A 1 396 ? 78.590 10.923 2.752 1.00 29.97 396 SER A O 1
ATOM 3048 N N . PRO A 1 397 ? 79.585 9.027 2.090 1.00 44.75 397 PRO A N 1
ATOM 3049 C CA . PRO A 1 397 ? 79.770 7.638 1.639 1.00 44.75 397 PRO A CA 1
ATOM 3050 C C . PRO A 1 397 ? 80.726 6.854 2.589 1.00 44.75 397 PRO A C 1
ATOM 3052 O O . PRO A 1 397 ? 81.135 7.382 3.617 1.00 44.75 397 PRO A O 1
ATOM 3055 N N . VAL A 1 398 ? 81.105 5.610 2.251 1.00 28.17 398 VAL A N 1
ATOM 3056 C CA . VAL A 1 398 ? 82.504 5.095 2.170 1.00 28.17 398 VAL A CA 1
ATOM 3057 C C . VAL A 1 398 ? 82.553 3.553 2.183 1.00 28.17 398 VAL A C 1
ATOM 3059 O O . VAL A 1 398 ? 81.807 2.872 2.876 1.00 28.17 398 VAL A O 1
ATOM 3062 N N . ALA A 1 399 ? 83.475 3.076 1.347 1.00 28.56 399 ALA A N 1
ATOM 3063 C CA . ALA A 1 399 ? 83.982 1.746 1.037 1.00 28.56 399 ALA A CA 1
ATOM 3064 C C . ALA A 1 399 ? 84.035 0.662 2.135 1.00 28.56 399 ALA A C 1
ATOM 3066 O O . ALA A 1 399 ? 84.373 0.910 3.287 1.00 28.56 399 ALA A O 1
ATOM 3067 N N . GLY A 1 400 ? 83.884 -0.585 1.679 1.00 29.70 400 GLY A N 1
ATOM 3068 C CA . GLY A 1 400 ? 84.310 -1.798 2.377 1.00 29.70 400 GLY A CA 1
ATOM 3069 C C . GLY A 1 400 ? 84.086 -3.017 1.485 1.00 29.70 400 GLY A C 1
ATOM 3070 O O . GLY A 1 400 ? 82.948 -3.368 1.204 1.00 29.70 400 GLY A O 1
ATOM 3071 N N . GLY A 1 401 ? 85.172 -3.572 0.950 1.00 28.36 401 GLY A N 1
ATOM 3072 C CA . GLY A 1 401 ? 85.174 -4.549 -0.136 1.00 28.36 401 GLY A CA 1
ATOM 3073 C C . GLY A 1 401 ? 84.974 -6.019 0.250 1.00 28.36 401 GLY A C 1
ATOM 3074 O O . GLY A 1 401 ? 84.819 -6.364 1.416 1.00 28.36 401 GLY A O 1
ATOM 3075 N N . THR A 1 402 ? 85.122 -6.855 -0.790 1.00 30.27 402 THR A N 1
ATOM 3076 C CA . THR A 1 402 ? 85.380 -8.317 -0.816 1.00 30.27 402 THR A CA 1
ATOM 3077 C C . THR A 1 402 ? 84.255 -9.215 -0.282 1.00 30.27 402 THR A C 1
ATOM 3079 O O . THR A 1 402 ? 83.736 -8.993 0.795 1.00 30.27 402 THR A O 1
ATOM 3082 N N . GLY A 1 403 ? 83.812 -10.277 -0.950 1.00 30.61 403 GLY A N 1
ATOM 3083 C CA . GLY A 1 403 ? 84.230 -10.958 -2.168 1.00 30.61 403 GLY A CA 1
ATOM 3084 C C . GLY A 1 403 ? 83.343 -12.202 -2.341 1.00 30.61 403 GLY A C 1
ATOM 3085 O O . GLY A 1 403 ? 82.505 -12.488 -1.488 1.00 30.61 403 GLY A O 1
ATOM 3086 N N . GLY A 1 404 ? 83.546 -12.947 -3.427 1.00 30.67 404 GLY A N 1
ATOM 3087 C CA . GLY A 1 404 ? 83.028 -14.313 -3.563 1.00 30.67 404 GLY A CA 1
ATOM 3088 C C . GLY A 1 404 ? 82.109 -14.508 -4.758 1.00 30.67 404 GLY A C 1
ATOM 3089 O O . GLY A 1 404 ? 80.889 -14.489 -4.636 1.00 30.67 404 GLY A O 1
ATOM 3090 N N . ALA A 1 405 ? 82.723 -14.709 -5.919 1.00 33.56 405 ALA A N 1
ATOM 3091 C CA . ALA A 1 405 ? 82.080 -15.290 -7.083 1.00 33.56 405 ALA A CA 1
ATOM 3092 C C . ALA A 1 405 ? 81.924 -16.810 -6.897 1.00 33.56 405 ALA A C 1
ATOM 3094 O O . ALA A 1 405 ? 82.860 -17.450 -6.437 1.00 33.56 405 ALA A O 1
ATOM 3095 N N . GLY A 1 406 ? 80.765 -17.330 -7.310 1.00 29.67 406 GLY A N 1
ATOM 3096 C CA . GLY A 1 406 ? 80.621 -18.400 -8.309 1.00 29.67 406 GLY A CA 1
ATOM 3097 C C . GLY A 1 406 ? 81.098 -19.834 -8.021 1.00 29.67 406 GLY A C 1
ATOM 3098 O O . GLY A 1 406 ? 82.196 -20.055 -7.531 1.00 29.67 406 GLY A O 1
ATOM 3099 N N . ALA A 1 407 ? 80.289 -20.769 -8.543 1.00 32.47 407 ALA A N 1
ATOM 3100 C CA . ALA A 1 407 ? 80.410 -22.238 -8.589 1.00 32.47 407 ALA A CA 1
ATOM 3101 C C . ALA A 1 407 ? 79.945 -22.945 -7.294 1.00 32.47 407 ALA A C 1
ATOM 3103 O O . ALA A 1 407 ? 80.216 -22.477 -6.201 1.00 32.47 407 ALA A O 1
ATOM 3104 N N . GLU A 1 408 ? 79.171 -24.031 -7.317 1.00 31.73 408 GLU A N 1
ATOM 3105 C CA . GLU A 1 408 ? 79.088 -25.100 -8.313 1.00 31.73 408 GLU A CA 1
ATOM 3106 C C . GLU A 1 408 ? 77.762 -25.882 -8.179 1.00 31.73 408 GLU A C 1
ATOM 3108 O O . GLU A 1 408 ? 77.036 -25.759 -7.195 1.00 31.73 408 GLU A O 1
ATOM 3113 N N . GLN A 1 409 ? 77.455 -26.662 -9.212 1.00 36.00 409 GLN A N 1
ATOM 3114 C CA . GLN A 1 409 ? 76.284 -27.522 -9.377 1.00 36.00 409 GLN A CA 1
ATOM 3115 C C . GLN A 1 409 ? 76.290 -28.726 -8.420 1.00 36.00 409 GLN A C 1
ATOM 3117 O O . GLN A 1 409 ? 77.319 -29.387 -8.295 1.00 36.00 409 GLN A O 1
ATOM 3122 N N . SER A 1 410 ? 75.125 -29.075 -7.859 1.00 37.44 410 SER A N 1
ATOM 3123 C CA . SER A 1 410 ? 74.516 -30.427 -7.820 1.00 37.44 410 SER A CA 1
ATOM 3124 C C . SER A 1 410 ? 73.192 -30.392 -7.065 1.00 37.44 410 SER A C 1
ATOM 3126 O O . SER A 1 410 ? 73.168 -29.806 -5.959 1.00 37.44 410 SER A O 1
#

InterPro domains:
  IPR000299 FERM domain [PS50057] (1-308)
  IPR011993 PH-like domain superfamily [G3DSA:2.30.29.30] (172-217)
  IPR014352 FERM/acyl-CoA-binding protein superfamily [G3DSA:1.20.80.10] (50-171)
  IPR019748 FERM central domain [PF00373] (52-177)
  IPR035963 FERM superfamily, second domain [SSF47031] (43-172)
  IPR051594 KRIT1/FRMD8 [PTHR13283] (1-387)

Organism: Hirundo rustica (NCBI:txid43150)

Radius of gyration: 29.0 Å; chains: 1; bounding box: 112×52×71 Å

pLDDT: mean 73.42, std 24.39, range [25.25, 98.44]

Secondary structure (DSSP, 8-state):
--PPPTT--HHHHHTTHHHHHHHH----HHHHHT----------TTS-HHHHTT---HHHHHHHHHHHHHHHHTT-S---HHHHHHHHHHHHHHHH-S--TTT--HHHHGGGHHHHSPPPPPPPGGGGG---SSPPHHHHHHHHHTTS--TTS-HHHHHHHHHHHHHTSTTTT-EEEEEEEEPP--STT----EEEEEEEEETTEEEEE-S---------------------PPP---TTEEEEEEGGGEEEEEESPPPTT---S-TT--TTSPPEEEEEEEEEETTEEEEEEEEEE-TTHHHHHHHHHHHHHHHHSPPPPTTPPPPP----PPPPPP--SBSPPP---TT---TTGGGS--EEEEEETTEEEEPPPP--------------------------------